Protein AF-A0A958ZMD9-F1 (afdb_monomer)

Secondary structure (DSSP, 8-state):
--S-TTEEEEEEE-S-HHHHHHHHHHH--S-EEEE-S-HHHHHHHHHHHHTTT--EEEE-TTS-HHHHHHHHHHHHTTSS-EEEE-GGG-TT---TT--EEEESS--SSHHHHHHHHTTTTTTSS-EEEEEEE-HHHHHHHHHHHHHT---HHHHHHHHHHHHHHTTPPTT----S-EEEEHHHHHHHTT--HHHHHHHHHHHHHTTSEEEE--TT---EEEE-S-HHHHHHHHHHTT-HHHHHHHHH-SSTTTS-EE--HHHHHHHTT--HHHHHHHHHHHHHTTSEEEE----EEEEEE-S---HHHHHHTTHHHHHHHHHHHHHHHHHHHHHHH-SSS-HHHHHHHHTT-------SSSHHHHHHHS--HHHHHHHHHHHHHHHHHS-SB-HHHHHHHS-S-HHHHHHHHHHHHHTTSEEE-TTS-EEE------

Radius of gyration: 30.26 Å; Cα contacts (8 Å, |Δi|>4): 608; chains: 1; bounding box: 68×83×75 Å

Structure (mmCIF, N/CA/C/O backbone):
data_AF-A0A958ZMD9-F1
#
_entry.id   AF-A0A958ZMD9-F1
#
loop_
_atom_site.group_PDB
_atom_site.id
_atom_site.type_symbol
_atom_site.label_atom_id
_atom_site.label_alt_id
_atom_site.label_comp_id
_atom_site.label_asym_id
_atom_site.label_entity_id
_atom_site.label_seq_id
_atom_site.pdbx_PDB_ins_code
_atom_site.Cartn_x
_atom_site.Cartn_y
_atom_site.Cartn_z
_atom_site.occupancy
_atom_site.B_iso_or_equiv
_atom_site.auth_seq_id
_atom_site.auth_comp_id
_atom_site.auth_asym_id
_atom_site.auth_atom_id
_atom_site.pdbx_PDB_model_num
ATOM 1 N N . SER A 1 1 ? -10.876 -2.018 -22.864 1.00 59.62 1 SER A N 1
ATOM 2 C CA . SER A 1 1 ? -9.708 -2.904 -22.731 1.00 59.62 1 SER A CA 1
ATOM 3 C C . SER A 1 1 ? -8.938 -2.503 -21.496 1.00 59.62 1 SER A C 1
ATOM 5 O O . SER A 1 1 ? -8.466 -1.368 -21.428 1.00 59.62 1 SER A O 1
ATOM 7 N N . LEU A 1 2 ? -8.866 -3.406 -20.521 1.00 71.81 2 LEU A N 1
ATOM 8 C CA . LEU A 1 2 ? -8.155 -3.220 -19.257 1.00 71.81 2 LEU A CA 1
ATOM 9 C C . LEU A 1 2 ? -6.629 -3.116 -19.456 1.00 71.81 2 LEU A C 1
ATOM 11 O O . LEU A 1 2 ? -5.931 -2.456 -18.689 1.00 71.81 2 LEU A O 1
ATOM 15 N N . VAL A 1 3 ? -6.127 -3.699 -20.549 1.00 75.88 3 VAL A N 1
ATOM 16 C CA . VAL A 1 3 ? -4.714 -3.687 -20.938 1.00 75.88 3 VAL A CA 1
ATOM 17 C C . VAL A 1 3 ? -4.506 -2.843 -22.200 1.00 75.88 3 VAL A C 1
ATOM 19 O O . VAL A 1 3 ? -5.311 -2.883 -23.135 1.00 75.88 3 VAL A O 1
ATOM 22 N N . ARG A 1 4 ? -3.418 -2.062 -22.229 1.00 84.38 4 ARG A N 1
ATOM 23 C CA . ARG A 1 4 ? -3.044 -1.208 -23.365 1.00 84.38 4 ARG A CA 1
ATOM 24 C C . ARG A 1 4 ? -1.880 -1.801 -24.153 1.00 84.38 4 ARG A C 1
ATOM 26 O O . ARG A 1 4 ? -0.858 -2.162 -23.578 1.00 84.38 4 ARG A O 1
ATOM 33 N N . ASN A 1 5 ? -2.006 -1.819 -25.477 1.00 86.19 5 ASN A N 1
ATOM 34 C CA . ASN A 1 5 ? -1.007 -2.418 -26.369 1.00 86.19 5 ASN A CA 1
ATOM 35 C C . ASN A 1 5 ? 0.294 -1.608 -26.475 1.00 86.19 5 ASN A C 1
ATOM 37 O O . ASN A 1 5 ? 1.316 -2.161 -26.856 1.00 86.19 5 ASN A O 1
ATOM 41 N N . ASN A 1 6 ? 0.286 -0.319 -26.127 1.00 92.19 6 ASN A N 1
ATOM 42 C CA . ASN A 1 6 ? 1.487 0.520 -26.130 1.00 92.19 6 ASN A CA 1
ATOM 43 C C . ASN A 1 6 ? 2.331 0.386 -24.849 1.00 92.19 6 ASN A C 1
ATOM 45 O O . ASN A 1 6 ? 3.375 1.025 -24.746 1.00 92.19 6 ASN A O 1
ATOM 49 N N . ILE A 1 7 ? 1.903 -0.426 -23.872 1.00 94.94 7 ILE A N 1
ATOM 50 C CA . ILE A 1 7 ? 2.659 -0.677 -22.641 1.00 94.94 7 ILE A CA 1
ATOM 51 C C . ILE A 1 7 ? 3.312 -2.059 -22.726 1.00 94.94 7 ILE A C 1
ATOM 53 O O . ILE A 1 7 ? 2.632 -3.079 -22.828 1.00 94.94 7 ILE A O 1
ATOM 57 N N . SER A 1 8 ? 4.640 -2.094 -22.658 1.00 95.44 8 SER A N 1
ATOM 58 C CA . SER A 1 8 ? 5.426 -3.324 -22.561 1.00 95.44 8 SER A CA 1
ATOM 59 C C . SER A 1 8 ? 5.542 -3.752 -21.096 1.00 95.44 8 SER A C 1
ATOM 61 O O . SER A 1 8 ? 6.111 -3.028 -20.275 1.00 95.44 8 SER A O 1
ATOM 63 N N . LEU A 1 9 ? 5.000 -4.927 -20.761 1.00 96.06 9 LEU A N 1
ATOM 64 C CA . LEU A 1 9 ? 5.076 -5.509 -19.416 1.00 96.06 9 LEU A CA 1
ATOM 65 C C . LEU A 1 9 ? 6.303 -6.415 -19.297 1.00 96.06 9 LEU A C 1
ATOM 67 O O . LEU A 1 9 ? 6.504 -7.300 -20.130 1.00 96.06 9 LEU A O 1
ATOM 71 N N . ASN A 1 10 ? 7.113 -6.207 -18.262 1.00 95.44 10 ASN A N 1
ATOM 72 C CA . ASN A 1 10 ? 8.387 -6.892 -18.090 1.00 95.44 10 ASN A CA 1
ATOM 73 C C . ASN A 1 10 ? 8.590 -7.327 -16.637 1.00 95.44 10 ASN A C 1
ATOM 75 O O . ASN A 1 10 ? 8.377 -6.544 -15.712 1.00 95.44 10 ASN A O 1
ATOM 79 N N . VAL A 1 11 ? 9.073 -8.551 -16.434 1.00 95.25 11 VAL A N 1
ATOM 80 C CA . VAL A 1 11 ? 9.482 -9.054 -15.120 1.00 95.25 11 VAL A CA 1
ATOM 81 C C . VAL A 1 11 ? 10.975 -9.351 -15.155 1.00 95.25 11 VAL A C 1
ATOM 83 O O . VAL A 1 11 ? 11.448 -10.119 -15.991 1.00 95.25 11 VAL A O 1
ATOM 86 N N . ILE A 1 12 ? 11.727 -8.753 -14.233 1.00 91.00 12 ILE A N 1
ATOM 87 C CA . ILE A 1 12 ? 13.161 -9.001 -14.090 1.00 91.00 12 ILE A CA 1
ATOM 88 C C . ILE A 1 12 ? 13.405 -9.797 -12.818 1.00 91.00 12 ILE A C 1
ATOM 90 O O . ILE A 1 12 ? 13.083 -9.363 -11.712 1.00 91.00 12 ILE A O 1
ATOM 94 N N . TYR A 1 13 ? 14.020 -10.960 -13.007 1.00 86.19 13 TYR A N 1
ATOM 95 C CA . TYR A 1 13 ? 14.485 -11.820 -11.934 1.00 86.19 13 TYR A CA 1
ATOM 96 C C . TYR A 1 13 ? 15.940 -11.536 -11.604 1.00 86.19 13 TYR A C 1
ATOM 98 O O . TYR A 1 13 ? 16.799 -11.651 -12.475 1.00 86.19 13 TYR A O 1
ATOM 106 N N . GLY A 1 14 ? 16.223 -11.219 -10.346 1.00 76.06 14 GLY A N 1
ATOM 107 C CA . GLY A 1 14 ? 17.593 -11.008 -9.895 1.00 76.06 14 GLY A CA 1
ATOM 108 C C . GLY A 1 14 ? 17.669 -10.420 -8.495 1.00 76.06 14 GLY A C 1
ATOM 109 O O . GLY A 1 14 ? 16.747 -9.752 -8.031 1.00 76.06 14 GLY A O 1
ATOM 110 N N . GLU A 1 15 ? 18.783 -10.670 -7.815 1.00 71.56 15 GLU A N 1
ATOM 111 C CA . GLU A 1 15 ? 19.003 -10.167 -6.455 1.00 71.56 15 GLU A CA 1
ATOM 112 C C . GLU A 1 15 ? 19.377 -8.673 -6.440 1.00 71.56 15 GLU A C 1
ATOM 114 O O . GLU A 1 15 ? 19.007 -7.944 -5.520 1.00 71.56 15 GLU A O 1
ATOM 119 N N . ASP A 1 16 ? 20.041 -8.171 -7.489 1.00 85.06 16 ASP A N 1
ATOM 120 C CA . ASP A 1 16 ? 20.558 -6.795 -7.547 1.00 85.06 16 ASP A CA 1
ATOM 121 C C . ASP A 1 16 ? 19.549 -5.811 -8.171 1.00 85.06 16 ASP A C 1
ATOM 123 O O . ASP A 1 16 ? 19.704 -5.309 -9.289 1.00 85.06 16 ASP A O 1
ATOM 127 N N . SE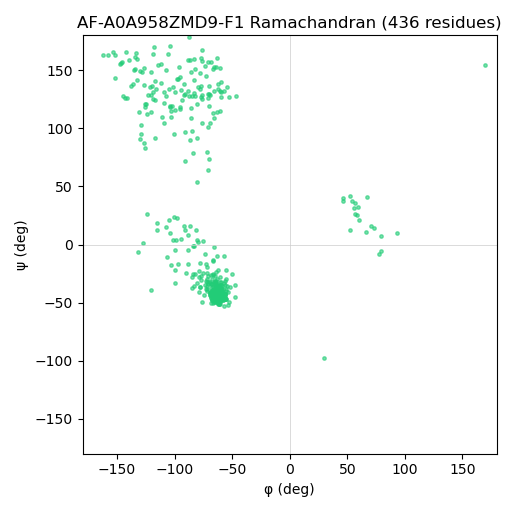R A 1 17 ? 18.485 -5.521 -7.420 1.00 89.06 17 SER A N 1
ATOM 128 C CA . SER A 1 17 ? 17.417 -4.596 -7.843 1.00 89.06 17 SER A CA 1
ATOM 129 C C . SER A 1 17 ? 17.937 -3.178 -8.133 1.00 89.06 17 SER A C 1
ATOM 131 O O . SER A 1 17 ? 17.441 -2.499 -9.031 1.00 89.06 17 SER A O 1
ATOM 133 N N . TYR A 1 18 ? 18.975 -2.724 -7.423 1.00 91.62 18 TYR A N 1
ATOM 134 C CA . TYR A 1 18 ? 19.581 -1.403 -7.628 1.00 91.62 18 TYR A CA 1
ATOM 135 C C . TYR A 1 18 ? 20.383 -1.310 -8.931 1.00 91.62 18 TYR A C 1
ATOM 137 O O . TYR A 1 18 ? 20.390 -0.264 -9.587 1.00 91.62 18 TYR A O 1
ATOM 145 N N . TYR A 1 19 ? 21.062 -2.386 -9.333 1.00 89.06 19 TYR A N 1
ATOM 146 C CA . TYR A 1 19 ? 21.695 -2.461 -10.646 1.00 89.06 19 TYR A CA 1
ATOM 147 C C . TYR A 1 19 ? 20.663 -2.354 -11.772 1.00 89.06 19 TYR A C 1
ATOM 149 O O . TYR A 1 19 ? 20.805 -1.491 -12.643 1.00 89.06 19 TYR A O 1
ATOM 157 N N . HIS A 1 20 ? 19.598 -3.161 -11.719 1.00 90.31 20 HIS A N 1
ATOM 158 C CA . HIS A 1 20 ? 18.542 -3.129 -12.733 1.00 90.31 20 HIS A CA 1
ATOM 159 C C . HIS A 1 20 ? 17.841 -1.773 -12.789 1.00 90.31 20 HIS A C 1
ATOM 161 O O . HIS A 1 20 ? 17.634 -1.246 -13.880 1.00 90.31 20 HIS A O 1
ATOM 167 N N . LEU A 1 21 ? 17.568 -1.164 -11.630 1.00 94.06 21 LEU A N 1
ATOM 168 C CA . LEU A 1 21 ? 16.983 0.171 -11.549 1.00 94.06 21 LEU A CA 1
ATOM 169 C C . LEU A 1 21 ? 17.794 1.198 -12.347 1.00 94.06 21 LEU A C 1
ATOM 171 O O . LEU A 1 21 ? 17.244 1.884 -13.205 1.00 94.06 21 LEU A O 1
ATOM 175 N N . ARG A 1 22 ? 19.110 1.269 -12.116 1.00 93.75 22 ARG A N 1
ATOM 176 C CA . ARG A 1 22 ? 19.987 2.202 -12.842 1.00 93.75 22 ARG A CA 1
ATOM 177 C C . ARG A 1 22 ? 20.061 1.889 -14.331 1.00 93.75 22 ARG A C 1
ATOM 179 O O . ARG A 1 22 ? 20.011 2.802 -15.145 1.00 93.75 22 ARG A O 1
ATOM 186 N N . SER A 1 23 ? 20.181 0.610 -14.685 1.00 90.69 23 SER A N 1
ATOM 187 C CA . SER A 1 23 ? 20.252 0.177 -16.085 1.00 90.69 23 SER A CA 1
ATOM 188 C C . SER A 1 23 ? 19.004 0.603 -16.870 1.00 90.69 23 SER A C 1
ATOM 190 O O . SER A 1 23 ? 19.122 1.152 -17.964 1.00 90.69 23 SER A O 1
ATOM 192 N N . ILE A 1 24 ? 17.818 0.432 -16.280 1.00 93.50 24 ILE A N 1
ATOM 193 C CA . ILE A 1 24 ? 16.539 0.825 -16.881 1.00 93.50 24 ILE A CA 1
ATOM 194 C C . ILE A 1 24 ? 16.434 2.347 -16.990 1.00 93.50 24 ILE A C 1
ATOM 196 O O . ILE A 1 24 ? 16.101 2.847 -18.060 1.00 93.50 24 ILE A O 1
ATOM 200 N N . LEU A 1 25 ? 16.754 3.085 -15.923 1.00 94.94 25 LEU A N 1
ATOM 201 C CA . LEU A 1 25 ? 16.668 4.550 -15.922 1.00 94.94 25 LEU A CA 1
ATOM 202 C C . LEU A 1 25 ? 17.651 5.205 -16.904 1.00 94.94 25 LEU A C 1
ATOM 204 O O . LEU A 1 25 ? 17.320 6.222 -17.502 1.00 94.94 25 LEU A O 1
ATOM 208 N N . ASN A 1 26 ? 18.826 4.608 -17.124 1.00 90.88 26 ASN A N 1
ATOM 209 C CA . ASN A 1 26 ? 19.765 5.068 -18.152 1.00 90.88 26 ASN A CA 1
ATOM 210 C C . ASN A 1 26 ? 19.252 4.818 -19.576 1.00 90.88 26 ASN A C 1
ATOM 212 O O . ASN A 1 26 ? 19.567 5.578 -20.487 1.00 90.88 26 ASN A O 1
ATOM 216 N N . LYS A 1 27 ? 18.480 3.745 -19.782 1.00 89.75 27 LYS A N 1
ATOM 217 C CA . LYS A 1 27 ? 17.924 3.387 -21.093 1.00 89.75 27 LYS A CA 1
ATOM 218 C C . LYS A 1 27 ? 16.666 4.188 -21.436 1.00 89.75 27 LYS A C 1
ATOM 220 O O . LYS A 1 27 ? 16.424 4.469 -22.606 1.00 89.75 27 LYS A O 1
ATOM 225 N N . HIS A 1 28 ? 15.864 4.536 -20.432 1.00 87.94 28 HIS A N 1
ATOM 226 C CA . HIS A 1 28 ? 14.545 5.144 -20.602 1.00 87.94 28 HIS A CA 1
ATOM 227 C C . HIS A 1 28 ? 14.500 6.544 -19.991 1.00 87.94 28 HIS A C 1
ATOM 229 O O . HIS A 1 28 ? 14.145 6.723 -18.826 1.00 87.94 28 HIS A O 1
ATOM 235 N N . ILE A 1 29 ? 14.807 7.554 -20.804 1.00 87.50 29 ILE A N 1
ATOM 236 C CA . ILE A 1 29 ? 14.758 8.963 -20.396 1.00 87.50 29 ILE A CA 1
ATOM 237 C C . ILE A 1 29 ? 13.319 9.471 -20.553 1.00 87.50 29 ILE A C 1
ATOM 239 O O . ILE A 1 29 ? 12.961 10.099 -21.546 1.00 87.50 29 ILE A O 1
ATOM 243 N N . SER A 1 30 ? 12.460 9.141 -19.591 1.00 92.25 30 SER A N 1
ATOM 244 C CA . SER A 1 30 ? 11.065 9.595 -19.562 1.00 92.25 30 SER A CA 1
ATOM 245 C C . SER A 1 30 ? 10.590 9.829 -18.126 1.00 92.25 30 SER A C 1
ATOM 247 O O . SER A 1 30 ? 11.160 9.248 -17.193 1.00 92.25 30 SER A O 1
ATOM 249 N N . PRO A 1 31 ? 9.549 10.655 -17.909 1.00 96.38 31 PRO A N 1
ATOM 250 C CA . PRO A 1 31 ? 8.923 10.768 -16.601 1.00 96.38 31 PRO A CA 1
ATOM 251 C C . PRO A 1 31 ? 8.522 9.390 -16.079 1.00 96.38 31 PRO A C 1
ATOM 253 O O . PRO A 1 31 ? 7.852 8.615 -16.768 1.00 96.38 31 PRO A O 1
ATOM 256 N N . SER A 1 32 ? 8.976 9.092 -14.866 1.00 96.88 32 SER A N 1
ATOM 257 C CA . SER A 1 32 ? 8.961 7.750 -14.298 1.00 96.88 32 SER A CA 1
ATOM 258 C C . SER A 1 32 ? 8.315 7.734 -12.920 1.00 96.88 32 SER A C 1
ATOM 260 O O . SER A 1 32 ? 8.454 8.691 -12.153 1.00 96.88 32 SER A O 1
ATOM 262 N N . ILE A 1 33 ? 7.662 6.622 -12.580 1.00 97.50 33 ILE A N 1
ATOM 263 C CA . ILE A 1 33 ? 7.192 6.340 -11.218 1.00 97.50 33 ILE A CA 1
ATOM 264 C C . ILE A 1 33 ? 7.786 5.010 -10.757 1.00 97.50 33 ILE A C 1
ATOM 266 O O . ILE A 1 33 ? 7.673 3.999 -11.448 1.00 97.50 33 ILE A O 1
ATOM 270 N N . ILE A 1 34 ? 8.405 5.012 -9.580 1.00 97.75 34 ILE A N 1
ATOM 271 C CA . ILE A 1 34 ? 8.976 3.837 -8.926 1.00 97.75 34 ILE A CA 1
ATOM 272 C C . ILE A 1 34 ? 8.133 3.526 -7.690 1.00 97.75 34 ILE A C 1
ATOM 274 O O . ILE A 1 34 ? 8.169 4.270 -6.710 1.00 97.75 34 ILE A O 1
ATOM 278 N N . TYR A 1 35 ? 7.381 2.432 -7.736 1.00 97.00 35 TYR A N 1
ATOM 279 C CA . TYR A 1 35 ? 6.541 1.953 -6.648 1.00 97.00 35 TYR A CA 1
ATOM 280 C C . TYR A 1 35 ? 7.329 1.098 -5.655 1.00 97.00 35 TYR A C 1
ATOM 282 O O . TYR A 1 35 ? 8.005 0.136 -6.027 1.00 97.00 35 TYR A O 1
ATOM 290 N N . ILE A 1 36 ? 7.223 1.473 -4.380 1.00 94.94 36 ILE A N 1
ATOM 291 C CA . ILE A 1 36 ? 7.870 0.833 -3.232 1.00 94.94 36 ILE A CA 1
ATOM 292 C C . ILE A 1 36 ? 6.848 0.713 -2.102 1.00 94.94 36 ILE A C 1
ATOM 294 O O . ILE A 1 36 ? 6.111 1.654 -1.804 1.00 94.94 36 ILE A O 1
ATOM 298 N N . ASN A 1 37 ? 6.830 -0.421 -1.415 1.00 89.56 37 ASN A N 1
ATOM 299 C CA . ASN A 1 37 ? 5.825 -0.719 -0.398 1.00 89.56 37 ASN A CA 1
ATOM 300 C C . ASN A 1 37 ? 6.105 -0.024 0.947 1.00 89.56 37 ASN A C 1
ATOM 302 O O . ASN A 1 37 ? 5.181 0.307 1.696 1.00 89.56 37 ASN A O 1
ATOM 306 N N . ASN A 1 38 ? 7.376 0.256 1.252 1.00 88.31 38 ASN A N 1
ATOM 307 C CA . ASN A 1 38 ? 7.821 0.801 2.536 1.00 88.31 38 ASN A CA 1
ATOM 308 C C . ASN A 1 38 ? 8.251 2.281 2.448 1.00 88.31 38 ASN A C 1
ATOM 310 O O . ASN A 1 38 ? 9.136 2.644 1.677 1.00 88.31 38 ASN A O 1
ATOM 314 N N . ARG A 1 39 ? 7.694 3.138 3.321 1.00 90.88 39 ARG A N 1
ATOM 315 C CA . ARG A 1 39 ? 7.991 4.588 3.376 1.00 90.88 39 ARG A CA 1
ATOM 316 C C . ARG A 1 39 ? 9.463 4.915 3.651 1.00 90.88 39 ARG A C 1
ATOM 318 O O . ARG A 1 39 ? 9.970 5.907 3.139 1.00 90.88 39 ARG A O 1
ATOM 325 N N . ARG A 1 40 ? 10.143 4.109 4.470 1.00 92.25 40 ARG A N 1
ATOM 326 C CA . ARG A 1 40 ? 11.576 4.264 4.747 1.00 92.25 40 ARG A CA 1
ATOM 327 C C . ARG A 1 40 ? 12.389 3.956 3.490 1.00 92.25 40 ARG A C 1
ATOM 329 O O . ARG A 1 40 ? 13.210 4.774 3.089 1.00 92.25 40 ARG A O 1
ATOM 336 N N . LYS A 1 41 ? 12.077 2.839 2.828 1.00 94.00 41 LYS A N 1
ATOM 337 C CA . LYS A 1 41 ? 12.734 2.404 1.587 1.00 94.00 41 LYS A CA 1
ATOM 338 C C . LYS A 1 41 ? 12.517 3.397 0.437 1.00 94.00 41 LYS A C 1
ATOM 340 O O . LYS A 1 41 ? 13.438 3.639 -0.328 1.00 94.00 41 LYS A O 1
ATOM 345 N N . VAL A 1 42 ? 11.353 4.055 0.374 1.00 96.94 42 VAL A N 1
ATOM 346 C CA . VAL A 1 42 ? 11.091 5.180 -0.548 1.00 96.94 42 VAL A CA 1
ATOM 347 C C . VAL A 1 42 ? 12.157 6.275 -0.429 1.00 96.94 42 VAL A C 1
ATOM 349 O O . VAL A 1 42 ? 12.732 6.687 -1.435 1.00 96.94 42 VAL A O 1
ATOM 352 N N . LYS A 1 43 ? 12.461 6.718 0.798 1.00 96.25 43 LYS A N 1
ATOM 353 C CA . LYS A 1 43 ? 13.498 7.734 1.033 1.00 96.25 43 LYS A CA 1
ATOM 354 C C . LYS A 1 43 ? 14.892 7.210 0.687 1.00 96.25 43 LYS A C 1
ATOM 356 O O . LYS A 1 43 ? 15.661 7.913 0.040 1.00 96.25 43 LYS A O 1
ATOM 361 N N . GLU A 1 44 ? 15.205 5.979 1.091 1.00 97.19 44 GLU A N 1
ATOM 362 C CA . GLU A 1 44 ? 16.501 5.341 0.824 1.00 97.19 44 GLU A CA 1
ATOM 363 C C . GLU A 1 44 ? 16.782 5.228 -0.683 1.00 97.19 44 GLU A C 1
ATOM 365 O O . GLU A 1 44 ? 17.843 5.653 -1.140 1.00 97.19 44 GLU A O 1
ATOM 370 N N . VAL A 1 45 ? 15.815 4.745 -1.470 1.00 97.50 45 VAL A N 1
ATOM 371 C CA . VAL A 1 45 ? 15.949 4.617 -2.929 1.00 97.50 45 VAL A CA 1
ATOM 372 C C . VAL A 1 45 ? 16.025 5.984 -3.607 1.00 97.50 45 VAL A C 1
ATOM 374 O O . VAL A 1 45 ? 16.850 6.169 -4.498 1.00 97.50 45 VAL A O 1
ATOM 377 N N . CYS A 1 46 ? 15.237 6.972 -3.173 1.00 98.00 46 CYS A N 1
ATOM 378 C CA . CYS A 1 46 ? 15.330 8.328 -3.720 1.00 98.00 46 CYS A CA 1
ATOM 379 C C . CYS A 1 46 ? 16.714 8.950 -3.485 1.00 98.00 46 CYS A C 1
ATOM 381 O O . CYS A 1 46 ? 17.312 9.496 -4.411 1.00 98.00 46 CYS A O 1
ATOM 383 N N . ASN A 1 47 ? 17.248 8.834 -2.267 1.00 97.75 47 ASN A N 1
ATOM 384 C CA . ASN A 1 47 ? 18.581 9.337 -1.934 1.00 97.75 47 ASN A CA 1
ATOM 385 C C . ASN A 1 47 ? 19.667 8.608 -2.729 1.00 97.75 47 ASN A C 1
ATOM 387 O O . ASN A 1 47 ? 20.585 9.240 -3.244 1.00 97.75 47 ASN A O 1
ATOM 391 N N . TYR A 1 48 ? 19.541 7.287 -2.872 1.00 97.88 48 TYR A N 1
ATOM 392 C CA . TYR A 1 48 ? 20.432 6.497 -3.713 1.00 97.88 48 TYR A CA 1
ATOM 393 C C . TYR A 1 48 ? 20.457 7.008 -5.160 1.00 97.88 48 TYR A C 1
ATOM 395 O O . TYR A 1 48 ? 21.537 7.175 -5.722 1.00 97.88 48 TYR A O 1
ATOM 403 N N . LEU A 1 49 ? 19.289 7.273 -5.753 1.00 98.00 49 LEU A N 1
ATOM 404 C CA . LEU A 1 49 ? 19.176 7.778 -7.122 1.00 98.00 49 LEU A CA 1
ATOM 405 C C . LEU A 1 49 ? 19.806 9.166 -7.272 1.00 98.00 49 LEU A C 1
ATOM 407 O O . LEU A 1 49 ? 20.610 9.361 -8.181 1.00 98.00 49 LEU A O 1
ATOM 411 N N . ASN A 1 50 ? 19.528 10.083 -6.342 1.00 97.56 50 ASN A N 1
ATOM 412 C CA . ASN A 1 50 ? 20.130 11.419 -6.341 1.00 97.56 50 ASN A CA 1
ATOM 413 C C . ASN A 1 50 ? 21.665 11.363 -6.202 1.00 97.56 50 ASN A C 1
ATOM 415 O O . ASN A 1 50 ? 22.373 12.064 -6.919 1.00 97.56 50 ASN A O 1
ATOM 419 N N . ASN A 1 51 ? 22.199 10.455 -5.376 1.00 97.38 51 ASN A N 1
ATOM 420 C CA . ASN A 1 51 ? 23.647 10.207 -5.263 1.00 97.38 51 ASN A CA 1
ATOM 421 C C . ASN A 1 51 ? 24.270 9.592 -6.529 1.00 97.38 51 ASN A C 1
ATOM 423 O O . ASN A 1 51 ? 25.492 9.520 -6.652 1.00 97.38 51 ASN A O 1
ATOM 427 N N . LYS A 1 52 ? 23.442 9.087 -7.445 1.00 95.88 52 LYS A N 1
ATOM 428 C CA . LYS A 1 52 ? 23.831 8.592 -8.770 1.00 95.88 52 LYS A CA 1
ATOM 429 C C . LYS A 1 52 ? 23.439 9.568 -9.881 1.00 95.88 52 LYS A C 1
ATOM 431 O O . LYS A 1 52 ? 23.335 9.149 -11.025 1.00 95.88 52 LYS A O 1
ATOM 436 N N . GLU A 1 53 ? 23.229 10.837 -9.526 1.00 95.56 53 GLU A N 1
ATOM 437 C CA . GLU A 1 53 ? 22.950 11.958 -10.436 1.00 95.56 53 GLU A CA 1
ATOM 438 C C . GLU A 1 53 ? 21.603 11.874 -11.177 1.00 95.56 53 GLU A C 1
ATOM 440 O O . GLU A 1 53 ? 21.309 12.688 -12.054 1.00 95.56 53 GLU A O 1
ATOM 445 N N . PHE A 1 54 ? 20.723 10.951 -10.782 1.00 97.06 54 PHE A N 1
ATOM 446 C CA . PHE A 1 54 ? 19.339 10.946 -11.242 1.00 97.06 54 PHE A CA 1
ATOM 447 C C . PHE A 1 54 ? 18.535 11.996 -10.483 1.00 97.06 54 PHE A C 1
ATOM 449 O O . PHE A 1 54 ? 18.571 12.044 -9.260 1.00 97.06 54 PHE A O 1
ATOM 456 N N . LYS A 1 55 ? 17.739 12.796 -11.195 1.00 97.31 55 LYS A N 1
ATOM 457 C CA . LYS A 1 55 ? 16.850 13.791 -10.582 1.00 97.31 55 LYS A CA 1
ATOM 458 C C . LYS A 1 55 ? 15.572 13.124 -10.067 1.00 97.31 55 LYS A C 1
ATOM 460 O O . LYS A 1 55 ? 14.593 12.998 -10.809 1.00 97.31 55 LYS A O 1
ATOM 465 N N . ALA A 1 56 ? 15.584 12.706 -8.804 1.00 97.75 56 ALA A N 1
ATOM 466 C CA . ALA A 1 56 ? 14.472 12.008 -8.173 1.00 97.75 56 ALA A CA 1
ATOM 467 C C . ALA A 1 56 ? 13.870 12.792 -6.997 1.00 97.75 56 ALA A C 1
ATOM 469 O O . ALA A 1 56 ? 14.580 13.385 -6.182 1.00 97.75 56 ALA A O 1
ATOM 470 N N . SER A 1 57 ? 12.544 12.749 -6.890 1.00 97.06 57 SER A N 1
ATOM 471 C CA . SER A 1 57 ? 11.788 13.149 -5.701 1.00 97.06 57 SER A CA 1
ATOM 472 C C . SER A 1 57 ? 11.022 11.952 -5.142 1.00 97.06 57 SER A C 1
ATOM 474 O O . SER A 1 57 ? 10.985 10.881 -5.754 1.00 97.06 57 SER A O 1
ATOM 476 N N . PHE A 1 58 ? 10.446 12.101 -3.947 1.00 96.94 58 PHE A N 1
ATOM 477 C CA . PHE A 1 58 ? 9.728 11.012 -3.302 1.00 96.94 58 PHE A CA 1
ATOM 478 C C . PHE A 1 58 ? 8.379 11.424 -2.720 1.00 96.94 58 PHE A C 1
ATOM 480 O O . PHE A 1 58 ? 8.194 12.558 -2.284 1.00 96.94 58 PHE A O 1
ATOM 487 N N . TYR A 1 59 ? 7.445 10.471 -2.670 1.00 95.19 59 TYR A N 1
ATOM 488 C CA . TYR A 1 59 ? 6.088 10.700 -2.185 1.00 95.19 59 TYR A CA 1
ATOM 489 C C . TYR A 1 59 ? 5.553 9.528 -1.358 1.00 95.19 59 TYR A C 1
ATOM 491 O O . TYR A 1 59 ? 5.481 8.381 -1.803 1.00 95.19 59 TYR A O 1
ATOM 499 N N . HIS A 1 60 ? 5.095 9.807 -0.139 1.00 93.81 60 HIS A N 1
ATOM 500 C CA . HIS A 1 60 ? 4.419 8.812 0.691 1.00 93.81 60 HIS A CA 1
ATOM 501 C C . HIS A 1 60 ? 3.420 9.447 1.663 1.00 93.81 60 HIS A C 1
ATOM 503 O O . HIS A 1 60 ? 3.514 10.629 1.997 1.00 93.81 60 HIS A O 1
ATOM 509 N N . GLY A 1 61 ? 2.510 8.637 2.214 1.00 85.94 61 GLY A N 1
ATOM 510 C CA . GLY A 1 61 ? 1.427 9.115 3.087 1.00 85.94 61 GLY A CA 1
ATOM 511 C C . GLY A 1 61 ? 1.870 9.935 4.308 1.00 85.94 61 GLY A C 1
ATOM 512 O O . GLY A 1 61 ? 1.141 10.834 4.713 1.00 85.94 61 GLY A O 1
ATOM 513 N N . GLY A 1 62 ? 3.070 9.679 4.844 1.00 86.25 62 GLY A N 1
ATOM 514 C CA . GLY A 1 62 ? 3.622 10.389 6.008 1.00 86.25 62 GLY A CA 1
ATOM 515 C C . GLY A 1 62 ? 4.265 11.757 5.737 1.00 86.25 62 GLY A C 1
ATOM 516 O O . GLY A 1 62 ? 4.848 12.306 6.660 1.00 86.25 62 GLY A O 1
ATOM 517 N N . LEU A 1 63 ? 4.229 12.271 4.502 1.00 84.88 63 LEU A N 1
ATOM 518 C CA . LEU A 1 63 ? 4.668 13.640 4.199 1.00 84.88 63 LEU A CA 1
ATOM 519 C C . LEU A 1 63 ? 3.595 14.656 4.612 1.00 84.88 63 LEU A C 1
ATOM 521 O O . LEU A 1 63 ? 2.395 14.364 4.509 1.00 84.88 63 LEU A O 1
ATOM 525 N N . SER A 1 64 ? 4.023 15.850 5.024 1.00 89.06 64 SER A N 1
ATOM 526 C CA . SER A 1 64 ? 3.130 16.995 5.222 1.00 89.06 64 SER A CA 1
ATOM 527 C C . SER A 1 64 ? 2.479 17.421 3.901 1.00 89.06 64 SER A C 1
ATOM 529 O O . SER A 1 64 ? 2.964 17.099 2.814 1.00 89.06 64 SER A O 1
ATOM 531 N N . SER A 1 65 ? 1.370 18.160 3.973 1.00 86.44 65 SER A N 1
ATOM 532 C CA . SER A 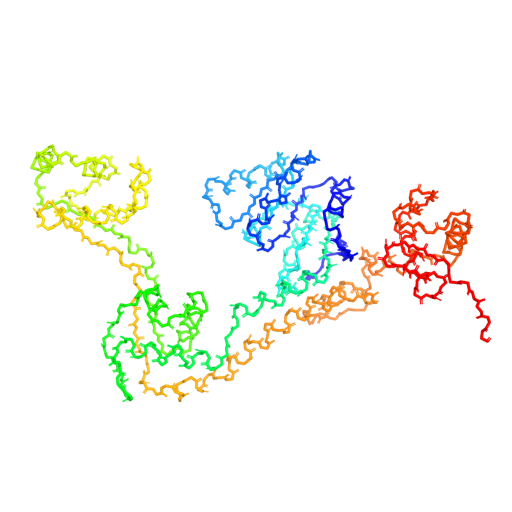1 65 ? 0.675 18.636 2.769 1.00 86.44 65 SER A CA 1
ATOM 533 C C . SER A 1 65 ? 1.566 19.520 1.888 1.00 86.44 65 SER A C 1
ATOM 535 O O . SER A 1 65 ? 1.520 19.393 0.669 1.00 86.44 65 SER A O 1
ATOM 537 N N . GLY A 1 66 ? 2.421 20.354 2.495 1.00 90.31 66 GLY A N 1
ATOM 538 C CA . GLY A 1 66 ? 3.376 21.192 1.764 1.00 90.31 66 GLY A CA 1
ATOM 539 C C . GLY A 1 66 ? 4.444 20.374 1.035 1.00 90.31 66 GLY A C 1
ATOM 540 O O . GLY A 1 66 ? 4.675 20.583 -0.150 1.00 90.31 66 GLY A O 1
ATOM 541 N N . GLU A 1 67 ? 5.044 19.382 1.700 1.00 91.06 67 GLU A N 1
ATOM 542 C CA . GLU A 1 67 ? 6.026 18.490 1.062 1.00 91.06 67 GLU A CA 1
ATOM 543 C C . GLU A 1 67 ? 5.412 17.688 -0.094 1.00 91.06 67 GLU A C 1
ATOM 545 O O . GLU A 1 67 ? 6.042 17.530 -1.140 1.00 91.06 67 GLU A O 1
ATOM 550 N N . LYS A 1 68 ? 4.168 17.211 0.073 1.00 91.25 68 LYS A N 1
ATOM 551 C CA . LYS A 1 68 ? 3.417 16.511 -0.980 1.00 91.25 68 LYS A CA 1
ATOM 552 C C . LYS A 1 68 ? 3.211 17.395 -2.209 1.00 91.25 68 LYS A C 1
ATOM 554 O O . LYS A 1 68 ? 3.449 16.923 -3.318 1.00 91.25 68 LYS A O 1
ATOM 559 N N . ALA A 1 69 ? 2.805 18.650 -2.009 1.00 91.25 69 ALA A N 1
ATOM 560 C CA . ALA A 1 69 ? 2.602 19.612 -3.091 1.00 91.25 69 ALA A CA 1
ATOM 561 C C . ALA A 1 69 ? 3.913 19.901 -3.837 1.00 91.25 69 ALA A C 1
ATOM 563 O O . ALA A 1 69 ? 3.971 19.746 -5.054 1.00 91.25 69 ALA A O 1
ATOM 564 N N . THR A 1 70 ? 4.993 20.195 -3.109 1.00 94.81 70 THR A N 1
ATOM 565 C CA . THR A 1 70 ? 6.310 20.468 -3.704 1.00 94.81 70 THR A CA 1
ATOM 566 C C . THR A 1 70 ? 6.838 19.286 -4.519 1.00 94.81 70 THR A C 1
ATOM 568 O O . THR A 1 70 ? 7.333 19.470 -5.632 1.00 94.81 70 THR A O 1
ATOM 571 N N . ALA A 1 71 ? 6.732 18.060 -3.991 1.00 94.19 71 ALA A N 1
ATOM 572 C CA . ALA A 1 71 ? 7.164 16.859 -4.704 1.00 94.19 71 ALA A CA 1
ATOM 573 C C . ALA A 1 71 ? 6.324 16.623 -5.971 1.00 94.19 71 ALA A C 1
ATOM 575 O O . ALA A 1 71 ? 6.880 16.347 -7.035 1.00 94.19 71 ALA A O 1
ATOM 576 N N . TYR A 1 72 ? 5.000 16.783 -5.868 1.00 93.62 72 TYR A N 1
ATOM 577 C CA . TYR A 1 72 ? 4.085 16.650 -6.998 1.00 93.62 72 TYR A CA 1
ATOM 578 C C . TYR A 1 72 ? 4.391 17.666 -8.102 1.00 93.62 72 TYR A C 1
ATOM 580 O O . TYR A 1 72 ? 4.576 17.272 -9.249 1.00 93.62 72 TYR A O 1
ATOM 588 N N . GLU A 1 73 ? 4.505 18.954 -7.770 1.00 94.38 73 GLU A N 1
ATOM 589 C CA . GLU A 1 73 ? 4.811 20.009 -8.743 1.00 94.38 73 GLU A CA 1
ATOM 590 C C . GLU A 1 73 ? 6.175 19.794 -9.402 1.00 94.38 73 GLU A C 1
ATOM 592 O O . GLU A 1 73 ? 6.302 19.886 -10.624 1.00 94.38 73 GLU A O 1
ATOM 597 N N . SER A 1 74 ? 7.197 19.458 -8.610 1.00 95.62 74 SER A N 1
ATOM 598 C CA . SER A 1 74 ? 8.544 19.191 -9.119 1.00 95.62 74 SER A CA 1
ATOM 599 C C . SER A 1 74 ? 8.559 18.058 -10.149 1.00 95.62 74 SER A C 1
ATOM 601 O O . SER A 1 74 ? 9.268 18.147 -11.152 1.00 95.62 74 SER A O 1
ATOM 603 N N . TRP A 1 75 ? 7.755 17.016 -9.940 1.00 96.25 75 TRP A N 1
ATOM 604 C CA . TRP A 1 75 ? 7.619 15.913 -10.887 1.00 96.25 75 TRP A CA 1
ATOM 605 C C . TRP A 1 75 ? 6.720 16.251 -12.079 1.00 96.25 75 TRP A C 1
ATOM 607 O O . TRP A 1 75 ? 7.059 15.936 -13.220 1.00 96.25 75 TRP A O 1
ATOM 617 N N . MET A 1 76 ? 5.607 16.949 -11.841 1.00 94.12 76 MET A N 1
ATOM 618 C CA . MET A 1 76 ? 4.658 17.352 -12.880 1.00 94.12 76 MET A CA 1
ATOM 619 C C . MET A 1 76 ? 5.336 18.215 -13.951 1.00 94.12 76 MET A C 1
ATOM 621 O O . MET A 1 76 ? 5.170 17.953 -15.145 1.00 94.12 76 MET A O 1
ATOM 625 N N . PHE A 1 77 ? 6.162 19.171 -13.510 1.00 94.62 77 PHE A N 1
ATOM 626 C CA . PHE A 1 77 ? 6.973 20.055 -14.353 1.00 94.62 77 PHE A CA 1
ATOM 627 C C . PHE A 1 77 ? 8.380 19.512 -14.649 1.00 94.62 77 PHE A C 1
ATOM 629 O O . PHE A 1 77 ? 9.233 20.255 -15.126 1.00 94.62 77 PHE A O 1
ATOM 636 N N . GLU A 1 78 ? 8.640 18.236 -14.350 1.00 95.44 78 GLU A N 1
ATOM 637 C CA . GLU A 1 78 ? 9.857 17.510 -14.749 1.00 95.44 78 GLU A CA 1
ATOM 638 C C . GLU A 1 78 ? 11.179 18.106 -14.223 1.00 95.44 78 GLU A C 1
ATOM 640 O O . GLU A 1 78 ? 12.262 17.781 -14.710 1.00 95.44 78 GLU A O 1
ATOM 645 N N . LYS A 1 79 ? 11.124 18.911 -13.152 1.00 96.38 79 LYS A N 1
ATOM 646 C CA . LYS A 1 79 ? 12.312 19.305 -12.373 1.00 96.38 79 LYS A CA 1
ATOM 647 C C . LYS A 1 79 ? 12.965 18.074 -11.737 1.00 96.38 79 LYS A C 1
ATOM 649 O O . LYS A 1 79 ? 14.190 17.963 -11.714 1.00 96.38 79 LYS A O 1
ATOM 654 N N . THR A 1 80 ? 12.138 17.143 -11.258 1.00 96.31 80 THR A N 1
ATOM 655 C CA . THR A 1 80 ? 12.531 15.792 -10.829 1.00 96.31 80 THR A CA 1
ATOM 656 C C . THR A 1 80 ? 11.670 14.756 -11.561 1.00 96.31 80 THR A C 1
ATOM 658 O O . THR A 1 80 ? 10.615 14.373 -11.064 1.00 96.31 80 THR A O 1
ATOM 661 N N . PRO A 1 81 ? 12.059 14.309 -12.768 1.00 96.38 81 PRO A N 1
ATOM 662 C CA . PRO A 1 81 ? 11.223 13.447 -13.608 1.00 96.38 81 PRO A CA 1
ATOM 663 C C . PRO A 1 81 ? 10.994 12.045 -13.024 1.00 96.38 81 PRO A C 1
ATOM 665 O O . PRO A 1 81 ? 10.124 11.320 -13.503 1.00 96.38 81 PRO A O 1
ATOM 668 N N . ILE A 1 82 ? 11.750 11.646 -11.998 1.00 98.06 82 ILE A N 1
ATOM 669 C CA . ILE A 1 82 ? 11.606 10.348 -11.340 1.00 98.06 82 ILE A CA 1
ATOM 670 C C . ILE A 1 82 ? 10.904 10.541 -9.997 1.00 98.06 82 ILE A C 1
ATOM 672 O O . ILE A 1 82 ? 11.436 11.196 -9.103 1.00 98.06 82 ILE A O 1
ATOM 676 N N . MET A 1 83 ? 9.731 9.931 -9.841 1.00 97.38 83 MET A N 1
ATOM 677 C CA . MET A 1 83 ? 9.020 9.884 -8.567 1.00 97.38 83 MET A CA 1
ATOM 678 C C . MET A 1 83 ? 9.195 8.521 -7.904 1.00 97.38 83 MET A C 1
ATOM 680 O O . MET A 1 83 ? 8.738 7.514 -8.438 1.00 97.38 83 MET A O 1
ATOM 684 N N . VAL A 1 84 ? 9.786 8.481 -6.712 1.00 98.19 84 VAL A N 1
ATOM 685 C CA . VAL A 1 84 ? 9.840 7.280 -5.866 1.00 98.19 84 VAL A CA 1
ATOM 686 C C . VAL A 1 84 ? 8.700 7.328 -4.857 1.00 98.19 84 VAL A C 1
ATOM 688 O O . VAL A 1 84 ? 8.658 8.213 -4.006 1.00 98.19 84 VAL A O 1
ATOM 691 N N . ALA A 1 85 ? 7.759 6.392 -4.910 1.00 96.00 85 ALA A N 1
ATOM 692 C CA . ALA A 1 85 ? 6.547 6.517 -4.119 1.00 96.00 85 ALA A CA 1
ATOM 693 C C . ALA A 1 85 ? 5.957 5.208 -3.605 1.00 96.00 85 ALA A C 1
ATOM 695 O O . ALA A 1 85 ? 6.109 4.141 -4.187 1.00 96.00 85 ALA A O 1
ATOM 696 N N . THR A 1 86 ? 5.196 5.325 -2.518 1.00 93.12 86 THR A N 1
ATOM 697 C CA . THR A 1 86 ? 4.195 4.308 -2.164 1.00 93.12 86 THR A CA 1
ATOM 698 C C . THR A 1 86 ? 2.961 4.434 -3.058 1.00 93.12 86 THR A C 1
ATOM 700 O O . THR A 1 86 ? 2.739 5.485 -3.664 1.00 93.12 86 THR A O 1
ATOM 703 N N . THR A 1 87 ? 2.082 3.431 -3.033 1.00 84.75 87 THR A N 1
ATOM 704 C CA . THR A 1 87 ? 0.785 3.437 -3.741 1.00 84.75 87 THR A CA 1
ATOM 705 C C . THR A 1 87 ? -0.056 4.702 -3.491 1.00 84.75 87 THR A C 1
ATOM 707 O O . THR A 1 87 ? -0.802 5.133 -4.367 1.00 84.75 87 THR A O 1
ATOM 710 N N . ALA A 1 88 ? 0.143 5.379 -2.350 1.00 80.31 88 ALA A N 1
ATOM 711 C CA . ALA A 1 88 ? -0.490 6.654 -1.996 1.00 80.31 88 ALA A CA 1
ATOM 712 C C . ALA A 1 88 ? -0.287 7.798 -3.012 1.00 80.31 88 ALA A C 1
ATOM 714 O O . ALA A 1 88 ? -1.071 8.742 -3.006 1.00 80.31 88 ALA A O 1
ATOM 715 N N . PHE A 1 89 ? 0.747 7.755 -3.860 1.00 83.62 89 PHE A N 1
ATOM 716 C CA . PHE A 1 89 ? 0.923 8.750 -4.926 1.00 83.62 89 PHE A CA 1
ATOM 717 C C . PHE A 1 89 ? -0.113 8.565 -6.041 1.00 83.62 89 PHE A C 1
ATOM 719 O O . PHE A 1 89 ? -0.608 9.538 -6.589 1.00 83.62 89 PHE A O 1
ATOM 726 N N . GLY A 1 90 ? -0.515 7.322 -6.335 1.00 63.56 90 GLY A N 1
ATOM 727 C CA . GLY A 1 90 ? -1.376 6.991 -7.471 1.00 63.56 90 GLY A CA 1
ATOM 728 C C . GLY A 1 90 ? -2.778 7.620 -7.442 1.00 63.56 90 GLY A C 1
ATOM 729 O O . GLY A 1 90 ? -3.433 7.752 -8.476 1.00 63.56 90 GLY A O 1
ATOM 730 N N . MET A 1 91 ? -3.295 8.031 -6.295 1.00 66.31 91 MET A N 1
ATOM 731 C CA . MET A 1 91 ? -4.649 8.580 -6.238 1.00 66.31 91 MET A CA 1
ATOM 732 C C . MET A 1 91 ? -4.704 9.967 -6.905 1.00 66.31 91 MET A C 1
ATOM 734 O O . MET A 1 91 ? -4.302 10.954 -6.306 1.00 66.31 91 MET A O 1
ATOM 738 N N . GLY A 1 92 ? -5.202 10.042 -8.145 1.00 65.50 92 GLY A N 1
ATOM 739 C CA . GLY A 1 92 ? -5.516 11.314 -8.814 1.00 65.50 92 GLY A CA 1
ATOM 740 C C . GLY A 1 92 ? -4.426 11.937 -9.695 1.00 65.50 92 GLY A C 1
ATOM 741 O O . GLY A 1 92 ? -4.607 13.060 -10.145 1.00 65.50 92 GLY A O 1
ATOM 742 N N . ILE A 1 93 ? -3.321 11.241 -9.986 1.00 79.25 93 ILE A N 1
ATOM 743 C CA . ILE A 1 93 ? -2.323 11.761 -10.940 1.00 79.25 93 ILE A CA 1
ATOM 744 C C . ILE A 1 93 ? -2.878 11.753 -12.363 1.00 79.25 93 ILE A C 1
ATOM 746 O O . ILE A 1 93 ? -3.288 10.699 -12.875 1.00 79.25 93 ILE A O 1
ATOM 750 N N . ASP A 1 94 ? -2.766 12.902 -13.023 1.00 81.19 94 ASP A N 1
ATOM 751 C CA . ASP A 1 94 ? -3.040 13.060 -14.443 1.00 81.19 94 ASP A CA 1
ATOM 752 C C . ASP A 1 94 ? -1.851 13.681 -15.185 1.00 81.19 94 ASP A C 1
ATOM 754 O O . ASP A 1 94 ? -1.759 14.889 -15.382 1.00 81.19 94 ASP A O 1
ATOM 758 N N . LYS A 1 95 ? -0.888 12.828 -15.555 1.00 90.94 95 LYS A N 1
ATOM 759 C CA . LYS A 1 95 ? 0.253 13.186 -16.404 1.00 90.94 95 LYS A CA 1
ATOM 760 C C . LYS A 1 95 ? 0.300 12.232 -17.589 1.00 90.94 95 LYS A C 1
ATOM 762 O O . LYS A 1 95 ? 0.401 11.018 -17.416 1.00 90.94 95 LYS A O 1
ATOM 767 N N . ASN A 1 96 ? 0.226 12.782 -18.798 1.00 91.12 96 ASN A N 1
ATOM 768 C CA . ASN A 1 96 ? -0.025 11.978 -19.996 1.00 91.12 96 ASN A CA 1
ATOM 769 C C . ASN A 1 96 ? 1.232 11.301 -20.559 1.00 91.12 96 ASN A C 1
ATOM 771 O O . ASN A 1 96 ? 1.139 10.267 -21.219 1.00 91.12 96 ASN A O 1
ATOM 775 N N . ASN A 1 97 ? 2.406 11.877 -20.296 1.00 94.19 97 ASN A N 1
ATOM 776 C CA . ASN A 1 97 ? 3.692 11.473 -20.864 1.00 94.19 97 ASN A CA 1
ATOM 777 C C . ASN A 1 97 ? 4.546 10.611 -19.917 1.00 94.19 97 ASN A C 1
ATOM 779 O O . ASN A 1 97 ? 5.766 10.575 -20.059 1.00 94.19 97 ASN A O 1
ATOM 783 N N . VAL A 1 98 ? 3.934 9.925 -18.946 1.00 96.00 98 VAL A N 1
ATOM 784 C CA . VAL A 1 98 ? 4.657 8.951 -18.113 1.00 96.00 98 VAL A CA 1
ATOM 785 C C . VAL A 1 98 ? 5.082 7.779 -18.996 1.00 96.00 98 VAL A C 1
ATOM 787 O O . VAL A 1 98 ? 4.233 7.057 -19.514 1.00 96.00 98 VAL A O 1
ATOM 790 N N . GLY A 1 99 ? 6.385 7.606 -19.198 1.00 96.06 99 GLY A N 1
ATOM 791 C CA . GLY A 1 99 ? 6.928 6.581 -20.098 1.00 96.06 99 GLY A CA 1
ATOM 792 C C . GLY A 1 99 ? 7.364 5.305 -19.384 1.00 96.06 99 GLY A C 1
ATOM 793 O O . GLY A 1 99 ? 7.516 4.266 -20.026 1.00 96.06 99 GLY A O 1
ATOM 794 N N . LEU A 1 100 ? 7.537 5.355 -18.061 1.00 97.56 100 LEU A N 1
ATOM 795 C CA . LEU A 1 100 ? 8.141 4.263 -17.308 1.00 97.56 100 LEU A CA 1
ATOM 796 C C . LEU A 1 100 ? 7.509 4.093 -15.921 1.00 97.56 100 LEU A C 1
ATOM 798 O O . LEU A 1 100 ? 7.431 5.026 -15.122 1.00 97.56 100 LEU A O 1
ATOM 802 N N . ILE A 1 101 ? 7.093 2.866 -15.621 1.00 97.44 101 ILE A N 1
ATOM 803 C CA . ILE A 1 101 ? 6.630 2.436 -14.301 1.00 97.44 101 ILE A CA 1
ATOM 804 C C . ILE A 1 101 ? 7.536 1.301 -13.825 1.00 97.44 101 ILE A C 1
ATOM 806 O O . ILE A 1 101 ? 7.745 0.329 -14.548 1.00 97.44 101 ILE A O 1
ATOM 810 N N . ILE A 1 102 ? 8.069 1.406 -12.611 1.00 97.75 102 ILE A N 1
ATOM 811 C CA . ILE A 1 102 ? 8.898 0.360 -12.006 1.00 97.75 102 ILE A CA 1
ATOM 812 C C . ILE A 1 102 ? 8.299 -0.035 -10.663 1.00 97.75 102 ILE A C 1
ATOM 814 O O . ILE A 1 102 ? 8.207 0.781 -9.755 1.00 97.75 102 ILE A O 1
ATOM 818 N N . HIS A 1 103 ? 7.955 -1.301 -10.504 1.00 97.38 103 HIS A N 1
ATOM 819 C CA . HIS A 1 103 ? 7.627 -1.921 -9.229 1.00 97.38 103 HIS A CA 1
ATOM 820 C C . HIS A 1 103 ? 8.907 -2.495 -8.633 1.00 97.38 103 HIS A C 1
ATOM 822 O O . HIS A 1 103 ? 9.351 -3.580 -9.011 1.00 97.38 103 HIS A O 1
ATOM 828 N N . PHE A 1 104 ? 9.534 -1.727 -7.738 1.00 95.44 104 PHE A N 1
ATOM 829 C CA . PHE A 1 104 ? 10.746 -2.165 -7.039 1.00 95.44 104 PHE A CA 1
ATOM 830 C C . PHE A 1 104 ? 10.429 -3.253 -6.008 1.00 95.44 104 PHE A C 1
ATOM 832 O O . PHE A 1 104 ? 11.248 -4.133 -5.767 1.00 95.44 104 PHE A O 1
ATOM 839 N N . ASP A 1 105 ? 9.238 -3.177 -5.413 1.00 93.62 105 ASP A N 1
ATOM 840 C CA . ASP A 1 105 ? 8.643 -4.239 -4.608 1.00 93.62 105 ASP A CA 1
ATOM 841 C C . ASP A 1 105 ? 7.428 -4.809 -5.351 1.00 93.62 105 ASP A C 1
ATOM 843 O O . ASP A 1 105 ? 6.801 -4.112 -6.156 1.00 93.62 105 ASP A O 1
ATOM 847 N N . LEU A 1 106 ? 7.066 -6.062 -5.064 1.00 94.94 106 LEU A N 1
ATOM 848 C CA . LEU A 1 106 ? 5.894 -6.680 -5.681 1.00 94.94 106 LEU A CA 1
ATOM 849 C C . LEU A 1 106 ? 4.602 -5.923 -5.309 1.00 94.94 106 LEU A C 1
ATOM 851 O O . LEU A 1 106 ? 4.421 -5.563 -4.138 1.00 94.94 106 LEU A O 1
ATOM 855 N N . PRO A 1 107 ? 3.686 -5.713 -6.272 1.00 94.25 107 PRO A N 1
ATOM 856 C CA . PRO A 1 107 ? 2.383 -5.116 -5.998 1.00 94.25 107 PRO A CA 1
ATOM 857 C C . PRO A 1 107 ? 1.537 -6.039 -5.106 1.00 94.25 107 PRO A C 1
ATOM 859 O O . PRO A 1 107 ? 1.687 -7.259 -5.137 1.00 94.25 107 PRO A O 1
ATOM 862 N N . TYR A 1 108 ? 0.614 -5.471 -4.323 1.00 91.56 108 TYR A N 1
ATOM 863 C CA . TYR A 1 108 ? -0.231 -6.252 -3.400 1.00 91.56 108 TYR A CA 1
ATOM 864 C C . TYR A 1 108 ? -1.316 -7.085 -4.079 1.00 91.56 108 TYR A C 1
ATOM 866 O O . TYR A 1 108 ? -1.914 -7.949 -3.445 1.00 91.56 108 TYR A O 1
ATOM 874 N N . SER A 1 109 ? -1.619 -6.786 -5.335 1.00 93.88 109 SER A N 1
ATOM 875 C CA . SER A 1 109 ? -2.610 -7.487 -6.143 1.00 93.88 109 SER A CA 1
ATOM 876 C C . SER A 1 109 ? -2.378 -7.160 -7.618 1.00 93.88 109 SER A C 1
ATOM 878 O O . SER A 1 109 ? -1.700 -6.173 -7.941 1.00 93.88 109 SER A O 1
ATOM 880 N N . LEU A 1 110 ? -2.946 -7.956 -8.524 1.00 95.44 110 LEU A N 1
ATOM 881 C CA . LEU A 1 110 ? -2.901 -7.646 -9.955 1.00 95.44 110 LEU A CA 1
ATOM 882 C C . LEU A 1 110 ? -3.747 -6.412 -10.293 1.00 95.44 110 LEU A C 1
ATOM 884 O O . LEU A 1 110 ? -3.409 -5.670 -11.211 1.00 95.44 110 LEU A O 1
ATOM 888 N N . GLU A 1 111 ? -4.775 -6.115 -9.499 1.00 93.69 111 GLU A N 1
ATOM 889 C CA . GLU A 1 111 ? -5.560 -4.884 -9.586 1.00 93.69 111 GLU A CA 1
ATOM 890 C C . GLU A 1 111 ? -4.701 -3.648 -9.318 1.00 93.69 111 GLU A C 1
ATOM 892 O O . GLU A 1 111 ? -4.725 -2.697 -10.104 1.00 93.69 111 GLU A O 1
ATOM 897 N N . ASN A 1 112 ? -3.888 -3.677 -8.253 1.00 93.06 112 ASN A N 1
ATOM 898 C CA . ASN A 1 112 ? -2.922 -2.609 -7.990 1.00 93.06 112 ASN A CA 1
ATOM 899 C C . ASN A 1 112 ? -1.940 -2.478 -9.154 1.00 93.06 112 ASN A C 1
ATOM 901 O O . ASN A 1 112 ? -1.737 -1.374 -9.659 1.00 93.06 112 ASN A O 1
ATOM 905 N N . TYR A 1 113 ? -1.398 -3.604 -9.623 1.00 95.25 113 TYR A N 1
ATOM 906 C CA . TYR A 1 113 ? -0.445 -3.614 -10.726 1.00 95.25 113 TYR A CA 1
ATOM 907 C C . TYR A 1 113 ? -1.009 -2.982 -12.004 1.00 95.25 113 TYR A C 1
ATOM 909 O O . TYR A 1 113 ? -0.358 -2.122 -12.600 1.00 95.25 113 TYR A O 1
ATOM 917 N N . VAL A 1 114 ? -2.222 -3.358 -12.421 1.00 93.56 114 VAL A N 1
ATOM 918 C CA . VAL A 1 114 ? -2.872 -2.807 -13.620 1.00 93.56 114 VAL A CA 1
ATOM 919 C C . VAL A 1 114 ? -3.159 -1.319 -13.456 1.00 93.56 114 VAL A C 1
ATOM 921 O O . VAL A 1 114 ? -2.870 -0.531 -14.357 1.00 93.56 114 VAL A O 1
ATOM 924 N N . GLN A 1 115 ? -3.682 -0.903 -12.301 1.00 91.88 115 GLN A N 1
ATOM 925 C CA . GLN A 1 115 ? -3.976 0.506 -12.049 1.00 91.88 115 GLN A CA 1
ATOM 926 C C . GLN A 1 115 ? -2.705 1.373 -12.077 1.00 91.88 115 GLN A C 1
ATOM 928 O O . GLN A 1 115 ? -2.725 2.513 -12.546 1.00 91.88 115 GLN A O 1
ATOM 933 N N . GLU A 1 116 ? -1.601 0.849 -11.551 1.00 94.31 116 GLU A N 1
ATOM 934 C CA . GLU A 1 116 ? -0.311 1.531 -11.460 1.00 94.31 116 GLU A CA 1
ATOM 935 C C . GLU A 1 116 ? 0.418 1.565 -12.804 1.00 94.31 116 GLU A C 1
ATOM 937 O O . GLU A 1 116 ? 0.820 2.639 -13.256 1.00 94.31 116 GLU A O 1
ATOM 942 N N . SER A 1 117 ? 0.531 0.422 -13.483 1.00 94.19 117 SER A N 1
ATOM 943 C CA . SER A 1 117 ? 1.137 0.324 -14.818 1.00 94.19 117 SER A CA 1
ATOM 944 C C . SER A 1 117 ? 0.339 1.098 -15.873 1.00 94.19 117 SER A C 1
ATOM 946 O O . SER A 1 117 ? 0.931 1.772 -16.714 1.00 94.19 117 SER A O 1
ATOM 948 N N . GLY A 1 118 ? -0.995 1.125 -15.772 1.00 91.88 118 GLY A N 1
ATOM 949 C CA . GLY A 1 118 ? -1.895 1.884 -16.649 1.00 91.88 118 GLY A CA 1
ATOM 950 C C . GLY A 1 118 ? -1.763 3.412 -16.560 1.00 91.88 118 GLY A C 1
ATOM 951 O O . GLY A 1 118 ? -2.438 4.147 -17.290 1.00 91.88 118 GLY A O 1
ATOM 952 N N . ARG A 1 119 ? -0.896 3.936 -15.687 1.00 91.56 119 ARG A N 1
ATOM 953 C CA . ARG A 1 119 ? -0.512 5.359 -15.683 1.00 91.56 119 ARG A CA 1
ATOM 954 C C . ARG A 1 119 ? 0.452 5.701 -16.803 1.00 91.56 119 ARG A C 1
ATOM 956 O O . ARG A 1 119 ? 0.491 6.855 -17.218 1.00 91.56 119 ARG A O 1
ATOM 963 N N . ALA A 1 120 ? 1.195 4.713 -17.287 1.00 93.69 120 ALA A N 1
ATOM 964 C CA . ALA A 1 120 ? 2.126 4.892 -18.379 1.00 93.69 120 ALA A CA 1
ATOM 965 C C . ALA A 1 120 ? 1.394 5.055 -19.723 1.00 93.69 120 ALA A C 1
ATOM 967 O O . ALA A 1 120 ? 0.278 4.557 -19.913 1.00 93.69 120 ALA A O 1
ATOM 968 N N . GLY A 1 121 ? 2.039 5.746 -20.664 1.00 92.50 121 GLY A N 1
ATOM 969 C CA . GLY A 1 121 ? 1.655 5.777 -22.075 1.00 92.50 121 GLY A CA 1
ATOM 970 C C . GLY A 1 121 ? 0.244 6.306 -22.343 1.00 92.50 121 GLY A C 1
ATOM 971 O O . GLY A 1 121 ? -0.416 5.841 -23.272 1.00 92.50 121 GLY A O 1
ATOM 972 N N . ARG A 1 122 ? -0.264 7.245 -21.532 1.00 92.19 122 ARG A N 1
ATOM 973 C CA . ARG A 1 122 ? -1.594 7.858 -21.743 1.00 92.19 122 ARG A CA 1
ATOM 974 C C . ARG A 1 122 ? -1.656 8.712 -23.010 1.00 92.19 122 ARG A C 1
ATOM 976 O O . ARG A 1 122 ? -2.716 8.834 -23.607 1.00 92.19 122 ARG A O 1
ATOM 983 N N . ASN A 1 123 ? -0.521 9.250 -23.442 1.00 93.12 123 ASN A N 1
ATOM 984 C CA . ASN A 1 123 ? -0.353 9.933 -24.724 1.00 93.12 123 ASN A CA 1
ATOM 985 C C . ASN A 1 123 ? -0.281 8.980 -25.938 1.00 93.12 123 ASN A C 1
ATOM 987 O O . ASN A 1 123 ? -0.037 9.444 -27.047 1.00 93.12 123 ASN A O 1
ATOM 991 N N . GLY A 1 124 ? -0.430 7.664 -25.742 1.00 91.62 124 GLY A N 1
ATOM 992 C CA . GLY A 1 124 ? -0.338 6.657 -26.804 1.00 91.62 124 GLY A CA 1
ATOM 993 C C . GLY A 1 124 ? 1.090 6.283 -27.215 1.00 91.62 124 GLY A C 1
ATOM 994 O O . GLY A 1 124 ? 1.263 5.350 -27.995 1.00 91.62 124 GLY A O 1
ATOM 995 N N . ALA A 1 125 ? 2.116 6.951 -26.676 1.00 93.44 125 ALA A N 1
ATOM 996 C CA . ALA A 1 125 ? 3.506 6.586 -26.924 1.00 93.44 125 ALA A CA 1
ATOM 997 C C . ALA A 1 125 ? 3.852 5.244 -26.264 1.00 93.44 125 ALA A C 1
ATOM 999 O O . ALA A 1 125 ? 3.218 4.833 -25.286 1.00 93.44 125 ALA A O 1
ATOM 1000 N N . ASN A 1 126 ? 4.885 4.577 -26.781 1.00 93.69 126 ASN A N 1
ATOM 1001 C CA . ASN A 1 126 ? 5.401 3.360 -26.165 1.00 93.69 126 ASN A CA 1
ATOM 1002 C C . ASN A 1 126 ? 5.871 3.651 -24.737 1.00 93.69 126 ASN A C 1
ATOM 1004 O O . ASN A 1 126 ? 6.622 4.597 -24.499 1.00 93.69 126 ASN A O 1
ATOM 1008 N N . ALA A 1 127 ? 5.433 2.816 -23.804 1.00 96.19 127 ALA A N 1
ATOM 1009 C CA . ALA A 1 127 ? 5.781 2.908 -22.400 1.00 96.19 127 ALA A CA 1
ATOM 1010 C C . ALA A 1 127 ? 6.152 1.532 -21.844 1.00 96.19 127 ALA A C 1
ATOM 1012 O O . ALA A 1 127 ? 5.815 0.493 -22.415 1.00 96.19 127 ALA A O 1
ATOM 1013 N N . PHE A 1 128 ? 6.843 1.523 -20.710 1.00 96.62 128 PHE A N 1
ATOM 1014 C CA . PHE A 1 128 ? 7.372 0.303 -20.114 1.00 96.62 128 PHE A CA 1
ATOM 1015 C C . PHE A 1 128 ? 6.923 0.169 -18.663 1.00 96.62 128 PHE A C 1
ATOM 1017 O O . PHE A 1 128 ? 6.955 1.128 -17.893 1.00 96.62 128 PHE A O 1
ATOM 1024 N N . SER A 1 129 ? 6.535 -1.044 -18.282 1.00 97.19 129 SER A N 1
ATOM 1025 C CA . SER A 1 129 ? 6.327 -1.437 -16.895 1.00 97.19 129 SER A CA 1
ATOM 1026 C C . SER A 1 129 ? 7.291 -2.565 -16.546 1.00 97.19 129 SER A C 1
ATOM 1028 O O . SER A 1 129 ? 7.311 -3.589 -17.229 1.00 97.19 129 SER A O 1
ATOM 1030 N N . TYR A 1 130 ? 8.081 -2.375 -15.492 1.00 97.12 130 TYR A N 1
ATOM 1031 C CA . TYR A 1 130 ? 9.003 -3.378 -14.965 1.00 97.12 130 TYR A CA 1
ATOM 1032 C C . TYR A 1 130 ? 8.605 -3.782 -13.549 1.00 97.12 130 TYR A C 1
ATOM 1034 O O . TYR A 1 130 ? 8.392 -2.914 -12.711 1.00 97.12 130 TYR A O 1
ATOM 1042 N N . ILE A 1 131 ? 8.578 -5.081 -13.264 1.00 97.31 131 ILE A N 1
ATOM 1043 C CA . ILE A 1 131 ? 8.516 -5.624 -11.903 1.00 97.31 131 ILE A CA 1
ATOM 1044 C C . ILE A 1 131 ? 9.859 -6.261 -11.564 1.00 97.31 131 ILE A C 1
ATOM 1046 O O . ILE A 1 131 ? 10.367 -7.083 -12.331 1.00 97.31 131 ILE A O 1
ATOM 1050 N N . PHE A 1 132 ? 10.414 -5.924 -10.401 1.00 94.75 132 PHE A N 1
ATOM 1051 C CA . PHE A 1 132 ? 11.539 -6.657 -9.831 1.00 94.75 132 PHE A CA 1
ATOM 1052 C C . PHE A 1 132 ? 11.040 -7.819 -8.982 1.00 94.75 132 PHE A C 1
ATOM 1054 O O . PHE A 1 132 ? 10.189 -7.670 -8.107 1.00 94.75 132 PHE A O 1
ATOM 1061 N N . ALA A 1 133 ? 11.570 -9.001 -9.280 1.00 92.44 133 ALA A N 1
ATOM 1062 C CA . ALA A 1 133 ? 11.183 -10.242 -8.645 1.00 92.44 133 ALA A CA 1
ATOM 1063 C C . ALA A 1 133 ? 12.409 -10.948 -8.069 1.00 92.44 133 ALA A C 1
ATOM 1065 O O . ALA A 1 133 ? 13.312 -11.379 -8.786 1.00 92.44 133 ALA A O 1
ATOM 1066 N N . ASN A 1 134 ? 12.411 -11.132 -6.754 1.00 87.88 134 ASN A N 1
ATOM 1067 C CA . ASN A 1 134 ? 13.398 -11.940 -6.048 1.00 87.88 134 ASN A CA 1
ATOM 1068 C C . ASN A 1 134 ? 12.726 -12.711 -4.895 1.00 87.88 134 ASN A C 1
ATOM 1070 O O . ASN A 1 134 ? 11.572 -12.423 -4.548 1.00 87.88 134 ASN A O 1
ATOM 1074 N N . PRO A 1 135 ? 13.401 -13.726 -4.323 1.00 86.94 135 PRO A N 1
ATOM 1075 C CA . PRO A 1 135 ? 12.857 -14.494 -3.205 1.00 86.94 135 PRO A CA 1
ATOM 1076 C C . PRO A 1 135 ? 12.446 -13.617 -2.016 1.00 86.94 135 PRO A C 1
ATOM 1078 O O . PRO A 1 135 ? 11.375 -13.829 -1.451 1.00 86.94 135 PRO A O 1
ATOM 1081 N N . THR A 1 136 ? 13.238 -12.591 -1.693 1.00 87.06 136 THR A N 1
ATOM 1082 C CA . THR A 1 136 ? 12.966 -11.661 -0.589 1.00 87.06 136 THR A CA 1
ATOM 1083 C C . THR A 1 136 ? 11.644 -10.924 -0.779 1.00 87.06 136 THR A C 1
ATOM 1085 O O . THR A 1 136 ? 10.801 -10.962 0.109 1.00 87.06 136 THR A O 1
ATOM 1088 N N . ASN A 1 137 ? 11.391 -10.343 -1.954 1.00 86.94 137 ASN A N 1
ATOM 1089 C CA . ASN A 1 137 ? 10.146 -9.625 -2.219 1.00 86.94 137 ASN A CA 1
ATOM 1090 C C . ASN A 1 137 ? 8.915 -10.537 -2.165 1.00 86.94 137 ASN A C 1
ATOM 1092 O O . ASN A 1 137 ? 7.847 -10.097 -1.746 1.00 86.94 137 ASN A O 1
ATOM 1096 N N . LYS A 1 138 ? 9.044 -11.812 -2.556 1.00 88.62 138 LYS A N 1
ATOM 1097 C CA . LYS A 1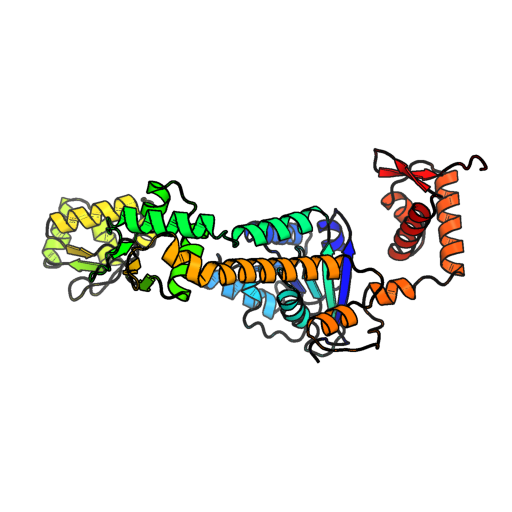 138 ? 7.952 -12.792 -2.417 1.00 88.62 138 LYS A CA 1
ATOM 1098 C C . LYS A 1 138 ? 7.637 -13.076 -0.950 1.00 88.62 138 LYS A C 1
ATOM 1100 O O . LYS A 1 138 ? 6.465 -13.179 -0.594 1.00 88.62 138 LYS A O 1
ATOM 1105 N N . ILE A 1 139 ? 8.666 -13.202 -0.111 1.00 88.06 139 ILE A N 1
ATOM 1106 C CA . ILE A 1 139 ? 8.502 -13.392 1.336 1.00 88.06 139 ILE A CA 1
ATOM 1107 C C . ILE A 1 139 ? 7.866 -12.144 1.955 1.00 88.06 139 ILE A C 1
ATOM 1109 O O . ILE A 1 139 ? 6.851 -12.266 2.634 1.00 88.06 139 ILE A O 1
ATOM 1113 N N . GLU A 1 140 ? 8.388 -10.952 1.653 1.00 87.88 140 GLU A N 1
ATOM 1114 C CA . GLU A 1 140 ? 7.848 -9.673 2.136 1.00 87.88 140 GLU A CA 1
ATOM 1115 C C . GLU A 1 140 ? 6.367 -9.502 1.769 1.00 87.88 140 GLU A C 1
ATOM 1117 O O . GLU A 1 140 ? 5.560 -9.108 2.614 1.00 87.88 140 GLU A O 1
ATOM 1122 N N . LEU A 1 141 ? 5.991 -9.851 0.533 1.00 88.88 141 LEU A N 1
ATOM 1123 C CA . LEU A 1 141 ? 4.609 -9.801 0.064 1.00 88.88 141 LEU A CA 1
ATOM 1124 C C . LEU A 1 141 ? 3.696 -10.739 0.877 1.00 88.88 141 LEU A C 1
ATOM 1126 O O . LEU A 1 141 ? 2.626 -10.321 1.329 1.00 88.88 141 LEU A O 1
ATOM 1130 N N . LYS A 1 142 ? 4.132 -11.985 1.116 1.00 87.06 142 LYS A N 1
ATOM 1131 C CA . LYS A 1 142 ? 3.387 -12.958 1.935 1.00 87.06 142 LYS A CA 1
ATOM 1132 C C . LYS A 1 142 ? 3.260 -12.506 3.388 1.00 87.06 142 LYS A C 1
ATOM 1134 O O . LYS A 1 142 ? 2.163 -12.519 3.941 1.00 87.06 142 LYS A O 1
ATOM 1139 N N . GLU A 1 143 ? 4.352 -12.063 4.006 1.00 84.81 143 GLU A N 1
ATOM 1140 C CA . GLU A 1 143 ? 4.330 -11.550 5.380 1.00 84.81 143 GLU A CA 1
ATOM 1141 C C . GLU A 1 143 ? 3.391 -10.356 5.526 1.00 84.81 143 GLU A C 1
ATOM 1143 O O . GLU A 1 143 ? 2.673 -10.227 6.521 1.00 84.81 143 GLU A O 1
ATOM 1148 N N . GLN A 1 144 ? 3.375 -9.471 4.533 1.00 79.81 144 GLN A N 1
ATOM 1149 C CA . GLN A 1 144 ? 2.503 -8.315 4.558 1.00 79.81 144 GLN A CA 1
ATOM 1150 C C . GLN A 1 144 ? 1.021 -8.696 4.496 1.00 79.81 144 GLN A C 1
ATOM 1152 O O . GLN A 1 144 ? 0.221 -8.106 5.227 1.00 79.81 144 GLN A O 1
ATOM 1157 N N . ALA A 1 145 ? 0.657 -9.703 3.703 1.00 76.44 145 ALA A N 1
ATOM 1158 C CA . ALA A 1 145 ? -0.707 -10.227 3.681 1.00 76.44 145 ALA A CA 1
ATOM 1159 C C . ALA A 1 145 ? -1.127 -10.809 5.043 1.00 76.44 145 ALA A C 1
ATOM 1161 O O . ALA A 1 145 ? -2.265 -10.616 5.487 1.00 76.44 145 ALA A O 1
ATOM 1162 N N . LEU A 1 146 ? -0.192 -11.432 5.767 1.00 75.25 146 LEU A N 1
ATOM 1163 C CA . LEU A 1 146 ? -0.441 -11.956 7.111 1.00 75.25 146 LEU A CA 1
ATOM 1164 C C . LEU A 1 146 ? -0.669 -10.849 8.153 1.00 75.25 146 LEU A C 1
ATOM 1166 O O . LEU A 1 146 ? -1.495 -11.023 9.045 1.00 75.25 146 LEU A O 1
ATOM 1170 N N . ARG A 1 147 ? -0.013 -9.683 8.037 1.00 73.56 147 ARG A N 1
ATOM 1171 C CA . ARG A 1 147 ? -0.158 -8.571 9.010 1.00 73.56 147 ARG A CA 1
ATOM 1172 C C . ARG A 1 147 ? -1.584 -8.023 9.119 1.00 73.56 147 ARG A C 1
ATOM 1174 O O . ARG A 1 147 ? -1.943 -7.482 10.162 1.00 73.56 147 ARG A O 1
ATOM 1181 N N . GLY A 1 148 ? -2.373 -8.133 8.050 1.00 69.81 148 GLY A N 1
ATOM 1182 C CA . GLY A 1 148 ? -3.778 -7.722 8.014 1.00 69.81 148 GLY A CA 1
ATOM 1183 C C . GLY A 1 148 ? -4.770 -8.877 8.150 1.00 69.81 148 GLY A C 1
ATOM 1184 O O . GLY A 1 148 ? -5.969 -8.649 7.995 1.00 69.81 148 GLY A O 1
ATOM 1185 N N . SER A 1 149 ? -4.295 -10.105 8.360 1.00 77.62 149 SER A N 1
ATOM 1186 C CA . SER A 1 149 ? -5.134 -11.298 8.478 1.00 77.62 149 SER A CA 1
ATOM 1187 C C . SER A 1 149 ? -5.373 -11.627 9.949 1.00 77.62 149 SER A C 1
ATOM 1189 O O . SER A 1 149 ? -4.494 -11.461 10.793 1.00 77.62 149 SER A O 1
ATOM 1191 N N . PHE A 1 150 ? -6.581 -12.076 10.267 1.00 85.62 150 PHE A N 1
ATOM 1192 C CA . PHE A 1 150 ? -6.966 -12.481 11.616 1.00 85.62 150 PHE A CA 1
ATOM 1193 C C . PHE A 1 150 ? -7.681 -13.823 11.551 1.00 85.62 150 PHE A C 1
ATOM 1195 O O . PHE A 1 150 ? -8.435 -14.105 10.619 1.00 85.62 150 PHE A O 1
ATOM 1202 N N . THR A 1 151 ? -7.425 -14.676 12.536 1.00 90.88 151 THR A N 1
ATOM 1203 C CA . THR A 1 151 ? -8.120 -15.958 12.666 1.00 90.88 151 THR A CA 1
ATOM 1204 C C . THR A 1 151 ? -9.393 -15.777 13.483 1.00 90.88 151 THR A C 1
ATOM 1206 O O . THR A 1 151 ? -9.504 -14.852 14.290 1.00 90.88 151 THR A O 1
ATOM 1209 N N . THR A 1 152 ? -10.344 -16.701 13.344 1.00 93.69 152 THR A N 1
ATOM 1210 C CA . THR A 1 152 ? -11.540 -16.728 14.198 1.00 93.69 152 THR A CA 1
ATOM 1211 C C . THR A 1 152 ? -11.169 -16.747 15.686 1.00 93.69 152 THR A C 1
ATOM 1213 O O . THR A 1 152 ? -11.829 -16.095 16.486 1.00 93.69 152 THR A O 1
ATOM 1216 N N . ALA A 1 153 ? -10.078 -17.428 16.058 1.00 94.00 153 ALA A N 1
ATOM 1217 C CA . ALA A 1 153 ? -9.581 -17.454 17.433 1.00 94.00 153 ALA A CA 1
ATOM 1218 C C . ALA A 1 153 ? -9.114 -16.070 17.918 1.00 94.00 153 ALA A C 1
ATOM 1220 O O . ALA A 1 153 ? -9.460 -15.669 19.024 1.00 94.00 153 ALA A O 1
ATOM 1221 N N . MET A 1 154 ? -8.393 -15.309 17.084 1.00 94.12 154 MET A N 1
ATOM 1222 C CA . MET A 1 154 ? -7.984 -13.939 17.426 1.00 94.12 154 MET A CA 1
ATOM 1223 C C . MET A 1 154 ? -9.188 -13.012 17.610 1.00 94.12 154 MET A C 1
ATOM 1225 O O . MET A 1 154 ? -9.206 -12.215 18.544 1.00 94.12 154 MET A O 1
ATOM 1229 N N . VAL A 1 155 ? -10.201 -13.127 16.744 1.00 95.81 155 VAL A N 1
ATOM 1230 C CA . VAL A 1 155 ? -11.427 -12.318 16.842 1.00 95.81 155 VAL A CA 1
ATOM 1231 C C . VAL A 1 155 ? -12.199 -12.649 18.121 1.00 95.81 155 VAL A C 1
ATOM 1233 O O . VAL A 1 155 ? -12.596 -11.733 18.837 1.00 95.81 155 VAL A O 1
ATOM 1236 N N . LYS A 1 156 ? -12.350 -13.942 18.448 1.00 96.56 156 LYS A N 1
ATOM 1237 C CA . LYS A 1 156 ? -12.952 -14.398 19.712 1.00 96.56 156 LYS A CA 1
ATOM 1238 C C . LYS A 1 156 ? -12.221 -13.842 20.925 1.00 96.56 156 LYS A C 1
ATOM 1240 O O . LYS A 1 156 ? -12.863 -13.316 21.829 1.00 96.56 156 LYS A O 1
ATOM 1245 N N . GLU A 1 157 ? -10.892 -13.916 20.923 1.00 96.75 157 GLU A N 1
ATOM 1246 C CA . GLU A 1 157 ? -10.081 -13.419 22.031 1.00 96.75 157 GLU A CA 1
ATOM 1247 C C . GLU A 1 157 ? -10.263 -11.909 22.217 1.00 96.75 157 GLU A C 1
ATOM 1249 O O . GLU A 1 157 ? -10.598 -11.466 23.312 1.00 96.75 157 GLU A O 1
ATOM 1254 N N . VAL A 1 158 ? -10.141 -11.111 21.149 1.00 96.94 158 VAL A N 1
ATOM 1255 C CA . VAL A 1 158 ? -10.331 -9.652 21.230 1.00 96.94 158 VAL A CA 1
ATOM 1256 C C . VAL A 1 158 ? -11.750 -9.293 21.672 1.00 96.94 158 VAL A C 1
ATOM 1258 O O . VAL A 1 158 ? -11.901 -8.444 22.546 1.00 96.94 158 VAL A O 1
ATOM 1261 N N . TYR A 1 159 ? -12.785 -9.949 21.135 1.00 97.69 159 TYR A N 1
ATOM 1262 C CA . TYR A 1 159 ? -14.173 -9.704 21.542 1.00 97.69 159 TYR A CA 1
ATOM 1263 C C . TYR A 1 159 ? -14.403 -10.049 23.021 1.00 97.69 159 TYR A C 1
ATOM 1265 O O . TYR A 1 159 ? -14.996 -9.263 23.762 1.00 97.69 159 TYR A O 1
ATOM 1273 N N . LYS A 1 160 ? -13.867 -11.179 23.492 1.00 97.38 160 LYS A N 1
ATOM 1274 C CA . LYS A 1 160 ? -13.920 -11.566 24.906 1.00 97.38 160 LYS A CA 1
ATOM 1275 C C . LYS A 1 160 ? -13.203 -10.549 25.795 1.00 97.38 160 LYS A C 1
ATOM 1277 O O . LYS A 1 160 ? -13.759 -10.133 26.810 1.00 97.38 160 LYS A O 1
ATOM 1282 N N . LYS A 1 161 ? -11.996 -10.112 25.414 1.00 97.88 161 LYS A N 1
ATOM 1283 C CA . LYS A 1 161 ? -11.238 -9.081 26.142 1.00 97.88 161 LYS A CA 1
ATOM 1284 C C . LYS A 1 161 ? -11.958 -7.742 26.165 1.00 97.88 161 LYS A C 1
ATOM 1286 O O . LYS A 1 161 ? -11.964 -7.091 27.199 1.00 97.88 161 LYS A O 1
ATOM 1291 N N . LEU A 1 162 ? -12.613 -7.360 25.074 1.00 97.44 162 LEU A N 1
ATOM 1292 C CA . LEU A 1 162 ? -13.402 -6.135 24.996 1.00 97.44 162 LEU A CA 1
ATOM 1293 C C . LEU A 1 162 ? -14.564 -6.147 26.001 1.00 97.44 162 LEU A C 1
ATOM 1295 O O . LEU A 1 162 ? -14.750 -5.188 26.744 1.00 97.44 162 LEU A O 1
ATOM 1299 N N . ASN A 1 163 ? -15.300 -7.259 26.075 1.00 97.56 163 ASN A N 1
ATOM 1300 C CA . ASN A 1 163 ? -16.363 -7.434 27.065 1.00 97.56 163 ASN A CA 1
ATOM 1301 C C . ASN A 1 163 ? -15.823 -7.434 28.505 1.00 97.56 163 ASN A C 1
ATOM 1303 O O . ASN A 1 163 ? -16.423 -6.821 29.383 1.00 97.56 163 ASN A O 1
ATOM 1307 N N . GLN A 1 164 ? -14.679 -8.086 28.750 1.00 96.50 164 GLN A N 1
ATOM 1308 C CA . GLN A 1 164 ? -14.013 -8.086 30.061 1.00 96.50 164 GLN A CA 1
ATOM 1309 C C . GLN A 1 164 ? -13.566 -6.681 30.481 1.00 96.50 164 GLN A C 1
ATOM 1311 O O . GLN A 1 164 ? -13.777 -6.298 31.629 1.00 96.50 164 GLN A O 1
ATOM 1316 N N . PHE A 1 165 ? -13.001 -5.909 29.551 1.00 96.44 165 PHE A N 1
ATOM 1317 C CA . PHE A 1 165 ? -12.533 -4.543 29.783 1.00 96.44 165 PHE A CA 1
ATOM 1318 C C . PHE A 1 165 ? -13.659 -3.631 30.269 1.00 96.44 165 PHE A C 1
ATOM 1320 O O . PHE A 1 165 ? -13.476 -2.836 31.186 1.00 96.44 165 PHE A O 1
ATOM 1327 N N . PHE A 1 166 ? -14.843 -3.792 29.679 1.00 96.06 166 PHE A N 1
ATOM 1328 C CA . PHE A 1 166 ? -16.035 -3.017 30.008 1.00 96.06 166 PHE A CA 1
ATOM 1329 C C . PHE A 1 166 ? -16.953 -3.675 31.042 1.00 96.06 166 PHE A C 1
ATOM 1331 O O . PHE A 1 166 ? -18.008 -3.119 31.349 1.00 96.06 166 PHE A O 1
ATOM 1338 N N . GLN A 1 167 ? -16.538 -4.819 31.597 1.00 96.31 167 GLN A N 1
ATOM 1339 C CA . GLN A 1 167 ? -17.261 -5.569 32.626 1.00 96.31 167 GLN A CA 1
ATOM 1340 C C . GLN A 1 167 ? -18.692 -5.957 32.208 1.00 96.31 167 GLN A C 1
ATOM 1342 O O . GLN A 1 167 ? -19.599 -5.980 33.033 1.00 96.31 167 GLN A O 1
ATOM 1347 N N . VAL A 1 168 ? -18.893 -6.272 30.926 1.00 96.69 168 VAL A N 1
ATOM 1348 C CA . VAL A 1 168 ? -20.186 -6.727 30.390 1.00 96.69 168 VAL A CA 1
ATOM 1349 C C . VAL A 1 168 ? -20.409 -8.184 30.784 1.00 96.69 168 VAL A C 1
ATOM 1351 O O . VAL A 1 168 ? -19.561 -9.038 30.502 1.00 96.69 168 VAL A O 1
ATOM 1354 N N . SER A 1 169 ? -21.531 -8.493 31.426 1.00 96.19 169 SER A N 1
ATOM 1355 C CA . SER A 1 169 ? -21.860 -9.852 31.873 1.00 96.19 169 SER A CA 1
ATOM 1356 C C . SER A 1 169 ? -22.309 -10.742 30.713 1.00 96.19 169 SER A C 1
ATOM 1358 O O . SER A 1 169 ? -22.737 -10.264 29.667 1.00 96.19 169 SER A O 1
ATOM 1360 N N . TYR A 1 170 ? -22.198 -12.065 30.865 1.00 95.94 170 TYR A N 1
ATOM 1361 C CA . TYR A 1 170 ? -22.685 -12.997 29.842 1.00 95.94 170 TYR A CA 1
ATOM 1362 C C . TYR A 1 170 ? -24.205 -12.852 29.659 1.00 95.94 170 TYR A C 1
ATOM 1364 O O . TYR A 1 170 ? -24.937 -12.784 30.644 1.00 95.94 170 TYR A O 1
ATOM 1372 N N . GLY A 1 171 ? -24.667 -12.793 28.409 1.00 94.88 171 GLY A N 1
ATOM 1373 C CA . GLY A 1 171 ? -26.067 -12.554 28.043 1.00 94.88 171 GLY A CA 1
ATOM 1374 C C . GLY A 1 171 ? -26.528 -11.094 28.151 1.00 94.88 171 GLY A C 1
ATOM 1375 O O . GLY A 1 171 ? -27.626 -10.776 27.704 1.00 94.88 171 GLY A O 1
ATOM 1376 N N . GLU A 1 172 ? -25.711 -10.193 28.702 1.00 95.56 172 GLU A N 1
ATOM 1377 C CA . GLU A 1 172 ? -26.048 -8.774 28.830 1.00 95.56 172 GLU A CA 1
ATOM 1378 C C . GLU A 1 172 ? -25.883 -8.048 27.489 1.00 95.56 172 GLU A C 1
ATOM 1380 O O . GLU A 1 172 ? -24.878 -8.226 26.795 1.00 95.56 172 GLU A O 1
ATOM 1385 N N . LEU A 1 173 ? -26.849 -7.190 27.151 1.00 96.75 173 LEU A N 1
ATOM 1386 C CA . LEU A 1 173 ? -26.702 -6.137 26.148 1.00 96.75 173 LEU A CA 1
ATOM 1387 C C . LEU A 1 173 ? -26.677 -4.783 26.876 1.00 96.75 173 LEU A C 1
ATOM 1389 O O . LEU A 1 173 ? -27.728 -4.323 27.326 1.00 96.75 173 LEU A O 1
ATOM 1393 N N . PRO A 1 174 ? -25.508 -4.139 27.013 1.00 93.38 174 PRO A N 1
ATOM 1394 C CA . PRO A 1 174 ? -25.425 -2.837 27.661 1.00 93.38 174 PRO A CA 1
ATOM 1395 C C . PRO A 1 174 ? -26.152 -1.750 26.857 1.00 93.38 174 PRO A C 1
ATOM 1397 O O . PRO A 1 174 ? -25.876 -1.571 25.672 1.00 93.38 174 PRO A O 1
ATOM 1400 N N . ASP A 1 175 ? -26.990 -0.948 27.517 1.00 89.69 175 ASP A N 1
ATOM 1401 C CA . ASP A 1 175 ? -27.686 0.197 26.892 1.00 89.69 175 ASP A CA 1
ATOM 1402 C C . ASP A 1 175 ? -26.916 1.531 27.021 1.00 89.69 175 ASP A C 1
ATOM 1404 O O . ASP A 1 175 ? -27.445 2.624 26.838 1.00 89.69 175 ASP A O 1
ATOM 1408 N N . LYS A 1 176 ? -25.626 1.462 27.359 1.00 89.06 176 LYS A N 1
ATOM 1409 C CA . LYS A 1 176 ? -24.758 2.636 27.521 1.00 89.06 176 LYS A CA 1
ATOM 1410 C C . LYS A 1 176 ? -23.656 2.668 26.472 1.00 89.06 176 LYS A C 1
ATOM 1412 O O . LYS A 1 176 ? -23.208 1.633 25.983 1.00 89.06 176 LYS A O 1
ATOM 1417 N N . ASN A 1 177 ? -23.171 3.873 26.192 1.00 88.62 177 ASN A N 1
ATOM 1418 C CA . ASN A 1 177 ? -21.968 4.074 25.393 1.00 88.62 177 ASN A CA 1
ATOM 1419 C C . ASN A 1 177 ? -20.723 3.931 26.277 1.00 88.62 177 ASN A C 1
ATOM 1421 O O . ASN A 1 177 ? -20.691 4.405 27.415 1.00 88.62 177 ASN A O 1
ATOM 1425 N N . PHE A 1 178 ? -19.683 3.317 25.730 1.00 90.19 178 PHE A N 1
ATOM 1426 C CA . PHE A 1 178 ? -18.381 3.150 26.360 1.00 90.19 178 PHE A CA 1
ATOM 1427 C C . PHE A 1 178 ? -17.351 4.056 25.695 1.00 90.19 178 PHE A C 1
ATOM 1429 O O . PHE A 1 178 ? -17.443 4.342 24.507 1.00 90.19 178 PHE A O 1
ATOM 1436 N N . GLN A 1 179 ? -16.343 4.496 26.445 1.00 86.44 179 GLN A N 1
ATOM 1437 C CA . GLN A 1 179 ? -15.183 5.179 25.876 1.00 86.44 179 GLN A CA 1
ATOM 1438 C C . GLN A 1 179 ? -14.031 4.183 25.761 1.00 86.44 179 GLN A C 1
ATOM 1440 O O . GLN A 1 179 ? -13.535 3.689 26.771 1.00 86.44 179 GLN A O 1
ATOM 1445 N N . LEU A 1 180 ? -13.601 3.898 24.533 1.00 87.94 180 LEU A N 1
ATOM 1446 C CA . LEU A 1 180 ? -12.483 3.006 24.253 1.00 87.94 180 LEU A CA 1
ATOM 1447 C C . LEU A 1 180 ? -11.241 3.818 23.885 1.00 87.94 180 LEU A C 1
ATOM 1449 O O . LEU A 1 180 ? -11.156 4.364 22.787 1.00 87.94 180 LEU A O 1
ATOM 1453 N N . ASN A 1 181 ? -10.240 3.845 24.765 1.00 85.62 181 ASN A N 1
ATOM 1454 C CA . ASN A 1 181 ? -8.882 4.205 24.366 1.00 85.62 181 ASN A CA 1
ATOM 1455 C C . ASN A 1 181 ? -8.176 2.945 23.843 1.00 85.62 181 ASN A C 1
ATOM 1457 O O . ASN A 1 181 ? -7.845 2.038 24.608 1.00 85.62 181 ASN A O 1
ATOM 1461 N N . LEU A 1 182 ? -7.946 2.877 22.528 1.00 85.81 182 LEU A N 1
ATOM 1462 C CA . LEU A 1 182 ? -7.368 1.687 21.894 1.00 85.81 182 LEU A CA 1
ATOM 1463 C C . LEU A 1 182 ? -5.974 1.345 22.443 1.00 85.81 182 LEU A C 1
ATOM 1465 O O . LEU A 1 182 ? -5.655 0.168 22.605 1.00 85.81 182 LEU A O 1
ATOM 1469 N N . ASN A 1 183 ? -5.143 2.351 22.723 1.00 84.06 183 ASN A N 1
ATOM 1470 C CA . ASN A 1 183 ? -3.781 2.131 23.211 1.00 84.06 183 ASN A CA 1
ATOM 1471 C C . ASN A 1 183 ? -3.779 1.576 24.635 1.00 84.06 183 ASN A C 1
ATOM 1473 O O . ASN A 1 183 ? -3.015 0.658 24.926 1.00 84.06 183 ASN A O 1
ATOM 1477 N N . GLU A 1 184 ? -4.648 2.095 25.500 1.00 85.75 184 GLU A N 1
ATOM 1478 C CA . GLU A 1 184 ? -4.834 1.589 26.860 1.00 85.75 184 GLU A CA 1
ATOM 1479 C C . GLU A 1 184 ? -5.337 0.144 26.839 1.00 85.75 184 GLU A C 1
ATOM 1481 O O . GLU A 1 184 ? -4.722 -0.724 27.454 1.00 85.75 184 GLU A O 1
ATOM 1486 N N . PHE A 1 185 ? -6.378 -0.137 26.049 1.00 91.94 185 PHE A N 1
ATOM 1487 C CA . PHE A 1 185 ? -6.920 -1.487 25.880 1.00 91.94 185 PHE A CA 1
ATOM 1488 C C . PHE A 1 185 ? -5.856 -2.478 25.386 1.00 91.94 185 PHE A C 1
ATOM 1490 O O . PHE A 1 185 ? -5.692 -3.566 25.942 1.00 91.94 185 PHE A O 1
ATOM 1497 N N . CYS A 1 186 ? -5.088 -2.089 24.364 1.00 92.12 186 CYS A N 1
ATOM 1498 C CA . CYS A 1 186 ? -4.020 -2.926 23.825 1.00 92.12 186 CYS A CA 1
ATOM 1499 C C . CYS A 1 186 ? -2.894 -3.148 24.840 1.00 92.12 186 CYS A C 1
ATOM 1501 O O . CYS A 1 186 ? -2.410 -4.269 24.967 1.00 92.12 186 CYS A O 1
ATOM 1503 N N . THR A 1 187 ? -2.510 -2.116 25.593 1.00 92.06 187 THR A N 1
ATOM 1504 C CA . THR A 1 187 ? -1.476 -2.222 26.634 1.00 92.06 187 THR A CA 1
ATOM 1505 C C . THR A 1 187 ? -1.935 -3.136 27.770 1.00 92.06 187 THR A C 1
ATOM 1507 O O . THR A 1 187 ? -1.173 -3.999 28.199 1.00 92.06 187 THR A O 1
ATOM 1510 N N . HIS A 1 188 ? -3.193 -3.013 28.205 1.00 93.12 188 HIS A N 1
ATOM 1511 C CA . HIS A 1 188 ? -3.766 -3.811 29.290 1.00 93.12 188 HIS A CA 1
ATOM 1512 C C . HIS A 1 188 ? -3.762 -5.320 28.985 1.00 93.12 188 HIS A C 1
ATOM 1514 O O . HIS A 1 188 ? -3.466 -6.125 29.864 1.00 93.12 188 HIS A O 1
ATOM 1520 N N . TYR A 1 189 ? -4.044 -5.712 27.737 1.00 96.12 189 TYR A N 1
ATOM 1521 C CA . TYR A 1 189 ? -4.085 -7.122 27.323 1.00 96.12 189 TYR A CA 1
ATOM 1522 C C . TYR A 1 189 ? -2.863 -7.588 26.517 1.00 96.12 189 TYR A C 1
ATOM 1524 O O . TYR A 1 189 ? -2.885 -8.693 25.976 1.00 96.12 189 TYR A O 1
ATOM 1532 N N . ASN A 1 190 ? -1.802 -6.776 26.428 1.00 93.56 190 ASN A N 1
ATOM 1533 C CA . ASN A 1 190 ? -0.607 -7.055 25.619 1.00 93.56 190 ASN A CA 1
ATOM 1534 C C . ASN A 1 190 ? -0.933 -7.405 24.146 1.00 93.56 190 ASN A C 1
ATOM 1536 O O . ASN A 1 190 ? -0.378 -8.331 23.550 1.00 93.56 190 ASN A O 1
ATOM 1540 N N . LEU A 1 191 ? -1.875 -6.667 23.557 1.00 92.62 191 LEU A N 1
ATOM 1541 C CA . LEU A 1 191 ? -2.300 -6.813 22.167 1.00 92.62 191 LEU A CA 1
ATOM 1542 C C . LEU A 1 191 ? -1.572 -5.807 21.266 1.00 92.62 191 LEU A C 1
ATOM 1544 O O . LEU A 1 191 ? -1.203 -4.711 21.681 1.00 92.62 191 LEU A O 1
ATOM 1548 N N . LYS A 1 192 ? -1.403 -6.150 19.986 1.00 88.62 192 LYS A N 1
ATOM 1549 C CA . LYS A 1 192 ? -0.837 -5.231 18.986 1.00 88.62 192 LYS A CA 1
ATOM 1550 C C . LYS A 1 192 ? -1.925 -4.293 18.458 1.00 88.62 192 LYS A C 1
ATOM 1552 O O . LYS A 1 192 ? -2.929 -4.773 17.939 1.00 88.62 192 LYS A O 1
ATOM 1557 N N . SER A 1 193 ? -1.688 -2.979 18.484 1.00 86.25 193 SER A N 1
ATOM 1558 C CA . SER A 1 193 ? -2.710 -1.971 18.152 1.00 86.25 193 SER A CA 1
ATOM 1559 C C . SER A 1 193 ? -3.341 -2.142 16.769 1.00 86.25 193 SER A C 1
ATOM 1561 O O . SER A 1 193 ? -4.560 -2.092 16.650 1.00 86.25 193 SER A O 1
ATOM 1563 N N . LEU A 1 194 ? -2.538 -2.376 15.722 1.00 83.50 194 LEU A N 1
ATOM 1564 C CA . LEU A 1 194 ? -3.049 -2.463 14.347 1.00 83.50 194 LEU A CA 1
ATOM 1565 C C . LEU A 1 194 ? -3.933 -3.710 14.106 1.00 83.50 194 LEU A C 1
ATOM 1567 O O . LEU A 1 194 ? -5.051 -3.542 13.624 1.00 83.50 194 LEU A O 1
ATOM 1571 N N . PRO A 1 195 ? -3.511 -4.944 14.459 1.00 88.00 195 PRO A N 1
ATOM 1572 C CA . PRO A 1 195 ? -4.397 -6.108 14.400 1.00 88.00 195 PRO A CA 1
ATOM 1573 C C . PRO A 1 195 ? -5.679 -5.944 15.221 1.00 88.00 195 PRO A C 1
ATOM 1575 O O . PRO A 1 195 ? -6.753 -6.274 14.728 1.00 88.00 195 PRO A O 1
ATOM 1578 N N . THR A 1 196 ? -5.585 -5.397 16.437 1.00 92.06 196 THR A N 1
ATOM 1579 C CA . THR A 1 196 ? -6.756 -5.160 17.292 1.00 92.06 196 THR A CA 1
ATOM 1580 C C . THR A 1 196 ? -7.729 -4.184 16.644 1.00 92.06 196 THR A C 1
ATOM 1582 O O . THR A 1 196 ? -8.917 -4.477 16.570 1.00 92.06 196 THR A O 1
ATOM 1585 N N . TYR A 1 197 ? -7.236 -3.063 16.113 1.00 89.44 197 TYR A N 1
ATOM 1586 C CA . TYR A 1 197 ? -8.055 -2.093 15.387 1.00 89.44 197 TYR A CA 1
ATOM 1587 C C . TYR A 1 197 ? -8.799 -2.730 14.207 1.00 89.44 197 TYR A C 1
ATOM 1589 O O . TYR A 1 197 ? -10.008 -2.565 14.074 1.00 89.44 197 TYR A O 1
ATOM 1597 N N . ASN A 1 198 ? -8.100 -3.526 13.391 1.00 88.50 198 ASN A N 1
ATOM 1598 C CA . ASN A 1 198 ? -8.709 -4.220 12.255 1.00 88.50 198 ASN A CA 1
ATOM 1599 C C . ASN A 1 198 ? -9.796 -5.215 12.695 1.00 88.50 198 ASN A C 1
ATOM 1601 O O . ASN A 1 198 ? -10.802 -5.366 12.005 1.00 88.50 198 ASN A O 1
ATOM 1605 N N . ILE A 1 199 ? -9.612 -5.878 13.841 1.00 93.62 199 ILE A N 1
ATOM 1606 C CA . ILE A 1 199 ? -10.628 -6.763 14.421 1.00 93.62 199 ILE A CA 1
ATOM 1607 C C . ILE A 1 199 ? -11.831 -5.959 14.921 1.00 93.62 199 ILE A C 1
ATOM 1609 O O . ILE A 1 199 ? -12.961 -6.359 14.669 1.00 93.62 199 ILE A O 1
ATOM 1613 N N . LEU A 1 200 ? -11.625 -4.814 15.576 1.00 93.75 200 LEU A N 1
ATOM 1614 C CA . LEU A 1 200 ? -12.729 -3.939 15.984 1.00 93.75 200 LEU A CA 1
ATOM 1615 C C . LEU A 1 200 ? -13.525 -3.439 14.769 1.00 93.75 200 LEU A C 1
ATOM 1617 O O . LEU A 1 200 ? -14.750 -3.452 14.800 1.00 93.75 200 LEU A O 1
ATOM 1621 N N . LYS A 1 201 ? -12.847 -3.105 13.665 1.00 91.44 201 LYS A N 1
ATOM 1622 C CA . LYS A 1 201 ? -13.496 -2.764 12.390 1.00 91.44 201 LYS A CA 1
ATOM 1623 C C . LYS A 1 201 ? -14.261 -3.916 11.754 1.00 91.44 201 LYS A C 1
ATOM 1625 O O . LYS A 1 201 ? -15.315 -3.691 11.168 1.00 91.44 201 LYS A O 1
ATOM 1630 N N . LEU A 1 202 ? -13.768 -5.147 11.881 1.00 92.00 202 LEU A N 1
ATOM 1631 C CA . LEU A 1 202 ? -14.542 -6.324 11.495 1.00 92.00 202 LEU A CA 1
ATOM 1632 C C . LEU A 1 202 ? -15.810 -6.437 12.351 1.00 92.00 202 LEU A C 1
ATOM 1634 O O . LEU A 1 202 ? -16.890 -6.582 11.798 1.00 92.00 202 LEU A O 1
ATOM 1638 N N . LEU A 1 203 ? -15.689 -6.355 13.678 1.00 95.31 203 LEU A N 1
ATOM 1639 C CA . LEU A 1 203 ? -16.839 -6.443 14.584 1.00 95.31 203 LEU A CA 1
ATOM 1640 C C . LEU A 1 203 ? -17.874 -5.345 14.302 1.00 95.31 203 LEU A C 1
ATOM 1642 O O . LEU A 1 203 ? -19.071 -5.598 14.394 1.00 95.31 203 LEU A O 1
ATOM 1646 N N . GLU A 1 204 ? -17.422 -4.148 13.931 1.00 95.12 204 GLU A N 1
ATOM 1647 C CA . GLU A 1 204 ? -18.289 -3.060 13.480 1.00 95.12 204 GLU A CA 1
ATOM 1648 C C . GLU A 1 204 ? -19.012 -3.393 12.170 1.00 95.12 204 GLU A C 1
ATOM 1650 O O . GLU A 1 204 ? -20.234 -3.277 12.085 1.00 95.12 204 GLU A O 1
ATOM 1655 N N . LYS A 1 205 ? -18.275 -3.863 11.155 1.00 93.38 205 LYS A N 1
ATOM 1656 C CA . LYS A 1 205 ? -18.848 -4.278 9.867 1.00 93.38 205 LYS A CA 1
ATOM 1657 C C . LYS A 1 205 ? -19.923 -5.356 10.046 1.00 93.38 205 LYS A C 1
ATOM 1659 O O . LYS A 1 205 ? -20.973 -5.273 9.414 1.00 93.38 205 LYS A O 1
ATOM 1664 N N . GLU A 1 206 ? -19.664 -6.328 10.916 1.00 95.19 206 GLU A N 1
ATOM 1665 C CA . GLU A 1 206 ? -20.576 -7.434 11.237 1.00 95.19 206 GLU A CA 1
ATOM 1666 C C . GLU A 1 206 ? -21.664 -7.038 12.259 1.00 95.19 206 GLU A C 1
ATOM 1668 O O . GLU A 1 206 ? -22.356 -7.904 12.792 1.00 95.19 206 GLU A O 1
ATOM 1673 N N . GLN A 1 207 ? -21.827 -5.735 12.544 1.00 95.44 207 GLN A N 1
ATOM 1674 C CA . GLN A 1 207 ? -22.864 -5.173 13.421 1.00 95.44 207 GLN A CA 1
ATOM 1675 C C . GLN A 1 207 ? -22.870 -5.773 14.840 1.00 95.44 207 GLN A C 1
ATOM 1677 O O . GLN A 1 207 ? -23.910 -5.879 15.485 1.00 95.44 207 GLN A O 1
ATOM 1682 N N . VAL A 1 208 ? -21.701 -6.168 15.351 1.00 97.19 208 VAL A N 1
ATOM 1683 C CA . VAL A 1 208 ? -21.516 -6.635 16.737 1.00 97.19 208 VAL A CA 1
ATOM 1684 C C . VAL A 1 208 ? -21.309 -5.449 17.678 1.00 97.19 208 VAL A C 1
ATOM 1686 O O . VAL A 1 208 ? -21.792 -5.439 18.814 1.00 97.19 208 VAL A O 1
ATOM 1689 N N . ILE A 1 209 ? -20.585 -4.442 17.197 1.00 96.44 209 ILE A N 1
ATOM 1690 C CA . ILE A 1 209 ? -20.337 -3.178 17.887 1.00 96.44 209 ILE A CA 1
ATOM 1691 C C . ILE A 1 209 ? -20.566 -2.015 16.924 1.00 96.44 209 ILE A C 1
ATOM 1693 O O . ILE A 1 209 ? -20.585 -2.193 15.714 1.00 96.44 209 ILE A O 1
ATOM 1697 N N . PHE A 1 210 ? -20.690 -0.817 17.465 1.00 94.00 210 PHE A N 1
ATOM 1698 C CA . PHE A 1 210 ? -20.653 0.437 16.727 1.00 94.00 210 PHE A CA 1
ATOM 1699 C C . PHE A 1 210 ? -19.493 1.280 17.259 1.00 94.00 210 PHE A C 1
ATOM 1701 O O . PHE A 1 210 ? -19.312 1.340 18.481 1.00 94.00 210 PHE A O 1
ATOM 1708 N N . LEU A 1 211 ? -18.718 1.906 16.368 1.00 90.62 211 LEU A N 1
ATOM 1709 C CA . LEU A 1 211 ? -17.600 2.780 16.718 1.00 90.62 211 LEU A CA 1
ATOM 1710 C C . LEU A 1 211 ? -17.844 4.186 16.157 1.00 90.62 211 LEU A C 1
ATOM 1712 O O . LEU A 1 211 ? -17.811 4.404 14.950 1.00 90.62 211 LEU A O 1
ATOM 1716 N N . ASP A 1 212 ? -18.024 5.165 17.039 1.00 84.25 212 ASP A N 1
ATOM 1717 C CA . ASP A 1 212 ? -18.048 6.575 16.644 1.00 84.25 212 ASP A CA 1
ATOM 1718 C C . ASP A 1 212 ? -16.615 7.117 16.626 1.00 84.25 212 ASP A C 1
ATOM 1720 O O . ASP A 1 212 ? -16.063 7.569 17.639 1.00 84.25 212 ASP A O 1
ATOM 1724 N N . GLU A 1 213 ? -15.977 6.992 15.465 1.00 66.94 213 GLU A N 1
ATOM 1725 C CA . GLU A 1 213 ? -14.627 7.483 15.198 1.00 66.94 213 GLU A CA 1
ATOM 1726 C C . GLU A 1 213 ? -14.614 8.979 14.891 1.00 66.94 213 GLU A C 1
ATOM 1728 O O . GLU A 1 213 ? -14.044 9.415 13.886 1.00 66.94 213 GLU A O 1
ATOM 1733 N N . ASP A 1 214 ? -15.186 9.785 15.781 1.00 57.97 214 ASP A N 1
ATOM 1734 C CA . ASP A 1 214 ? -15.030 11.234 15.748 1.00 57.97 214 ASP A CA 1
ATOM 1735 C C . ASP A 1 214 ? -13.586 11.607 16.163 1.00 57.97 214 ASP A C 1
ATOM 1737 O O . ASP A 1 214 ? -13.309 12.234 17.188 1.00 57.97 214 ASP A O 1
ATOM 1741 N N . LEU A 1 215 ? -12.622 11.183 15.334 1.00 46.69 215 LEU A N 1
ATOM 1742 C CA . LEU A 1 215 ? -11.172 11.396 15.411 1.00 46.69 215 LEU A CA 1
ATOM 1743 C C . LEU A 1 215 ? -10.807 12.890 15.451 1.00 46.69 215 LEU A C 1
ATOM 1745 O O . LEU A 1 215 ? -9.653 13.245 15.688 1.00 46.69 215 LEU A O 1
ATOM 1749 N N . ASN A 1 216 ? -11.787 13.765 15.211 1.00 45.56 216 ASN A N 1
ATOM 1750 C CA . ASN A 1 216 ? -11.656 15.211 15.153 1.00 45.56 216 ASN A CA 1
ATOM 1751 C C . ASN A 1 216 ? -12.060 15.940 16.435 1.00 45.56 216 ASN A C 1
ATOM 1753 O O . ASN A 1 216 ? -11.980 17.172 16.442 1.00 45.56 216 ASN A O 1
ATOM 1757 N N . ARG A 1 217 ? -12.425 15.249 17.526 1.00 56.22 217 ARG A N 1
ATOM 1758 C CA . ARG A 1 217 ? -12.608 15.911 18.829 1.00 56.22 217 ARG A CA 1
ATOM 1759 C C . ARG A 1 217 ? -11.271 16.359 19.391 1.00 56.22 217 ARG A C 1
ATOM 1761 O O . ARG A 1 217 ? -10.724 15.740 20.282 1.00 56.22 217 ARG A O 1
ATOM 1768 N N . LYS A 1 218 ? -10.698 17.414 18.834 1.00 68.75 218 LYS A N 1
ATOM 1769 C CA . LYS A 1 218 ? -9.466 18.030 19.319 1.00 68.75 218 LYS A CA 1
ATOM 1770 C C . LYS A 1 218 ? -9.697 18.590 20.723 1.00 68.75 218 LYS A C 1
ATOM 1772 O O . LYS A 1 218 ? -10.821 18.940 21.074 1.00 68.75 218 LYS A O 1
ATOM 1777 N N . SER A 1 219 ? -8.636 18.673 21.520 1.00 85.69 219 SER A N 1
ATOM 1778 C CA . SER A 1 219 ? -8.744 19.276 22.845 1.00 85.69 219 SER A CA 1
ATOM 1779 C C . SER A 1 219 ? -9.201 20.726 22.720 1.00 85.69 219 SER A C 1
ATOM 1781 O O . SER A 1 219 ? -8.748 21.435 21.819 1.00 85.69 219 SER A O 1
ATOM 1783 N N . THR A 1 220 ? -10.085 21.176 23.606 1.00 89.31 220 THR A N 1
ATOM 1784 C CA . THR A 1 220 ? -10.569 22.561 23.611 1.00 89.31 220 THR A CA 1
ATOM 1785 C C . 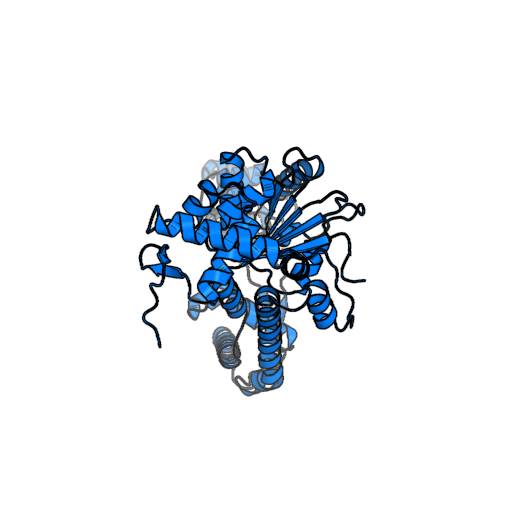THR A 1 220 ? -10.251 23.250 24.924 1.00 89.31 220 THR A C 1
ATOM 1787 O O . THR A 1 220 ? -10.238 22.615 25.979 1.00 89.31 220 THR A O 1
ATOM 1790 N N . ILE A 1 221 ? -10.033 24.559 24.858 1.00 93.31 221 ILE A N 1
ATOM 1791 C CA . ILE A 1 221 ? -9.887 25.427 26.026 1.00 93.31 221 ILE A CA 1
ATOM 1792 C C . ILE A 1 221 ? -10.852 26.608 25.946 1.00 93.31 221 ILE A C 1
ATOM 1794 O O . ILE A 1 221 ? -11.191 27.047 24.849 1.00 93.31 221 ILE A O 1
ATOM 1798 N N . LEU A 1 222 ? -11.262 27.127 27.096 1.00 94.94 222 LEU A N 1
ATOM 1799 C CA . LEU A 1 222 ? -11.961 28.406 27.243 1.00 94.94 222 LEU A CA 1
ATOM 1800 C C . LEU A 1 222 ? -11.456 29.062 28.527 1.00 94.94 222 LEU A C 1
ATOM 1802 O O . LEU A 1 222 ? -11.484 28.433 29.575 1.00 94.94 222 LEU A O 1
ATOM 1806 N N . PHE A 1 223 ? -10.971 30.297 28.476 1.00 94.75 223 PHE A N 1
ATOM 1807 C CA . PHE A 1 223 ? -10.634 31.034 29.689 1.00 94.75 223 PHE A CA 1
ATOM 1808 C C . PHE A 1 223 ? -11.911 31.434 30.424 1.00 94.75 223 PHE A C 1
ATOM 1810 O O . PHE A 1 223 ? -12.793 32.069 29.855 1.00 94.75 223 PHE A O 1
ATOM 1817 N N . THR A 1 224 ? -11.986 31.065 31.698 1.00 91.38 224 THR A N 1
ATOM 1818 C CA . THR A 1 224 ? -13.116 31.370 32.587 1.00 91.38 224 THR A CA 1
ATOM 1819 C C . THR A 1 224 ? -12.947 32.709 33.300 1.00 91.38 224 THR A C 1
ATOM 1821 O O . THR A 1 224 ? -13.913 33.266 33.815 1.00 91.38 224 THR A O 1
ATOM 1824 N N . GLU A 1 225 ? -11.723 33.238 33.326 1.00 92.56 225 GLU A N 1
ATOM 1825 C CA . GLU A 1 225 ? -11.367 34.504 33.963 1.00 92.56 225 GLU A CA 1
ATOM 1826 C C . GLU A 1 225 ? -11.126 35.625 32.946 1.00 92.56 225 GLU A C 1
ATOM 1828 O O . GLU A 1 225 ? -10.918 35.398 31.753 1.00 92.56 225 GLU A O 1
ATOM 1833 N N . THR A 1 226 ? -11.122 36.871 33.428 1.00 91.44 226 THR A N 1
ATOM 1834 C CA . THR A 1 226 ? -10.895 38.037 32.565 1.00 91.44 226 THR A CA 1
ATOM 1835 C C . THR A 1 226 ? -9.464 38.062 32.006 1.00 91.44 226 THR A C 1
ATOM 1837 O O . THR A 1 226 ? -8.527 37.631 32.688 1.00 91.44 226 THR A O 1
ATOM 1840 N N . PRO A 1 227 ? -9.237 38.642 30.808 1.00 91.00 227 PRO A N 1
ATOM 1841 C CA . PRO A 1 227 ? -7.903 38.724 30.206 1.00 91.00 227 PRO A CA 1
ATOM 1842 C C . PRO A 1 227 ? -6.827 39.309 31.128 1.00 91.00 227 PRO A C 1
ATOM 1844 O O . PRO A 1 227 ? -5.693 38.832 31.139 1.00 91.00 227 PRO A O 1
ATOM 1847 N N . GLN A 1 228 ? -7.191 40.304 31.943 1.00 90.56 228 GLN A N 1
ATOM 1848 C CA . GLN A 1 228 ? -6.282 40.924 32.903 1.00 90.56 228 GLN A CA 1
ATOM 1849 C C . GLN A 1 228 ? -5.835 39.936 33.991 1.00 90.56 228 GLN A C 1
ATOM 1851 O O . GLN A 1 228 ? -4.637 39.783 34.219 1.00 90.56 228 GLN A O 1
ATOM 1856 N N . LYS A 1 229 ? -6.773 39.210 34.611 1.00 91.25 229 LYS A N 1
ATOM 1857 C CA . LYS A 1 229 ? -6.453 38.219 35.649 1.00 91.25 229 LYS A CA 1
ATOM 1858 C C . LYS A 1 229 ? -5.626 37.057 35.107 1.00 91.25 229 LYS A C 1
ATOM 1860 O O . LYS A 1 229 ? -4.710 36.587 35.777 1.00 91.25 229 LYS A O 1
ATOM 1865 N N . VAL A 1 230 ? -5.923 36.604 33.889 1.00 91.38 230 VAL A N 1
ATOM 1866 C CA . VAL A 1 230 ? -5.150 35.543 33.229 1.00 91.38 230 VAL A CA 1
ATOM 1867 C C . VAL A 1 230 ? -3.712 36.000 32.967 1.00 91.38 230 VAL A C 1
ATOM 1869 O O . VAL A 1 230 ? -2.774 35.231 33.188 1.00 91.38 230 VAL A O 1
ATOM 1872 N N . LEU A 1 231 ? -3.512 37.255 32.548 1.00 88.94 231 LEU A N 1
ATOM 1873 C CA . LEU A 1 231 ? -2.178 37.824 32.350 1.00 88.94 231 LEU A CA 1
ATOM 1874 C C . LEU A 1 231 ? -1.415 37.958 33.678 1.00 88.94 231 LEU A C 1
ATOM 1876 O O . LEU A 1 231 ? -0.263 37.537 33.760 1.00 88.94 231 LEU A O 1
ATOM 1880 N N . GLU A 1 232 ? -2.065 38.460 34.730 1.00 90.19 232 GLU A N 1
ATOM 1881 C CA . GLU A 1 232 ? -1.488 38.554 36.079 1.00 90.19 232 GLU A CA 1
ATOM 1882 C C . GLU A 1 232 ? -1.073 37.177 36.617 1.00 90.19 232 GLU A C 1
ATOM 1884 O O . GLU A 1 232 ? 0.046 37.004 37.107 1.00 90.19 232 GLU A O 1
ATOM 1889 N N . TYR A 1 233 ? -1.935 36.167 36.461 1.00 91.44 233 TYR A N 1
ATOM 1890 C CA . TYR A 1 233 ? -1.617 34.784 36.812 1.00 91.44 233 TYR A CA 1
ATOM 1891 C C . TYR A 1 233 ? -0.434 34.257 35.987 1.00 91.44 233 TYR A C 1
ATOM 1893 O O . TYR A 1 233 ? 0.461 33.601 36.530 1.00 91.44 233 TYR A O 1
ATOM 1901 N N . SER A 1 234 ? -0.386 34.572 34.688 1.00 90.31 234 SER A N 1
ATOM 1902 C CA . SER A 1 234 ? 0.710 34.172 33.804 1.00 90.31 234 SER A CA 1
ATOM 1903 C C . SER A 1 234 ? 2.059 34.747 34.228 1.00 90.31 234 SER A C 1
ATOM 1905 O O . SER A 1 234 ? 3.070 34.055 34.093 1.00 90.31 234 SER A O 1
ATOM 1907 N N . GLU A 1 235 ? 2.090 35.998 34.691 1.00 90.06 235 GLU A N 1
ATOM 1908 C CA . GLU A 1 235 ? 3.310 36.642 35.182 1.00 90.06 235 GLU A CA 1
ATOM 1909 C C . GLU A 1 235 ? 3.700 36.101 36.560 1.00 90.06 235 GLU A C 1
ATOM 1911 O O . GLU A 1 235 ? 4.853 35.727 36.767 1.00 90.06 235 GLU A O 1
ATOM 1916 N N . LYS A 1 236 ? 2.731 35.939 37.471 1.00 88.94 236 LYS A N 1
ATOM 1917 C CA . LYS A 1 236 ? 2.960 35.389 38.817 1.00 88.94 236 LYS A CA 1
ATOM 1918 C C . LYS A 1 236 ? 3.536 33.972 38.788 1.00 88.94 236 LYS A C 1
ATOM 1920 O O . LYS A 1 236 ? 4.408 33.644 39.586 1.00 88.94 236 LYS A O 1
ATOM 1925 N N . THR A 1 237 ? 3.040 33.128 37.887 1.00 85.75 237 THR A N 1
ATOM 1926 C CA . THR A 1 237 ? 3.508 31.740 37.722 1.00 85.75 237 THR A CA 1
ATOM 1927 C C . THR A 1 237 ? 4.679 31.612 36.749 1.00 85.75 237 THR A C 1
ATOM 1929 O O . THR A 1 237 ? 5.206 30.516 36.570 1.00 85.75 237 THR A O 1
ATOM 1932 N N . ASN A 1 238 ? 5.074 32.711 36.094 1.00 84.62 238 ASN A N 1
ATOM 1933 C CA . ASN A 1 238 ? 6.010 32.732 34.972 1.00 84.62 238 ASN A CA 1
ATOM 1934 C C . ASN A 1 238 ? 5.703 31.656 33.903 1.00 84.62 238 ASN A C 1
ATOM 1936 O O . ASN A 1 238 ? 6.598 31.032 33.328 1.00 84.62 238 ASN A O 1
ATOM 1940 N N . SER A 1 239 ? 4.415 31.407 33.642 1.00 87.12 239 SER A N 1
ATOM 1941 C CA . SER A 1 239 ? 3.973 30.304 32.787 1.00 87.12 239 SER A CA 1
ATOM 1942 C C . SER A 1 239 ? 4.193 30.608 31.304 1.00 87.12 239 SER A C 1
ATOM 1944 O O . SER A 1 239 ? 3.437 31.349 30.673 1.00 87.12 239 SER A O 1
ATOM 1946 N N . THR A 1 240 ? 5.213 29.988 30.707 1.00 89.25 240 THR A N 1
ATOM 1947 C CA . THR A 1 240 ? 5.488 30.098 29.263 1.00 89.25 240 THR A CA 1
ATOM 1948 C C . THR A 1 240 ? 4.365 29.492 28.414 1.00 89.25 240 THR A C 1
ATOM 1950 O O . THR A 1 240 ? 4.075 29.989 27.325 1.00 89.25 240 THR A O 1
ATOM 1953 N N . ILE A 1 241 ? 3.696 28.450 28.922 1.00 91.94 241 ILE A N 1
ATOM 1954 C CA . ILE A 1 241 ? 2.606 27.748 28.229 1.00 91.94 241 ILE A CA 1
ATOM 1955 C C . ILE A 1 241 ? 1.383 28.661 28.099 1.00 91.94 241 ILE A C 1
ATOM 1957 O O . ILE A 1 241 ? 0.820 28.768 27.011 1.00 91.94 241 ILE A O 1
ATOM 1961 N N . LEU A 1 242 ? 1.013 29.377 29.165 1.00 90.44 242 LEU A N 1
ATOM 1962 C CA . LEU A 1 242 ? -0.141 30.279 29.150 1.00 90.44 242 LEU A CA 1
ATOM 1963 C C . LEU A 1 242 ? 0.082 31.457 28.187 1.00 90.44 242 LEU A C 1
ATOM 1965 O O . LEU A 1 242 ? -0.775 31.746 27.352 1.00 90.44 242 LEU A O 1
ATOM 1969 N N . LYS A 1 243 ? 1.285 32.056 28.208 1.00 90.12 243 LYS A N 1
ATOM 1970 C CA . LYS A 1 243 ? 1.691 33.108 27.254 1.00 90.12 243 LYS A CA 1
ATOM 1971 C C . LYS A 1 243 ? 1.645 32.613 25.807 1.00 90.12 243 LYS A C 1
ATOM 1973 O O . LYS A 1 243 ? 1.236 33.350 24.912 1.00 90.12 243 LYS A O 1
ATOM 1978 N N . LEU A 1 244 ? 2.066 31.371 25.560 1.00 91.19 244 LEU A N 1
ATOM 1979 C CA . LEU A 1 244 ? 2.039 30.773 24.226 1.00 91.19 244 LEU A CA 1
ATOM 1980 C C . LEU A 1 244 ? 0.609 30.543 23.726 1.00 91.19 244 LEU A C 1
ATOM 1982 O O . LEU A 1 244 ? 0.338 30.801 22.551 1.00 91.19 244 LEU A O 1
ATOM 1986 N N . VAL A 1 245 ? -0.285 30.079 24.603 1.00 91.81 245 VAL A N 1
ATOM 1987 C CA . VAL A 1 245 ? -1.704 29.869 24.293 1.00 91.81 245 VAL A CA 1
ATOM 1988 C C . VAL A 1 245 ? -2.365 31.192 23.910 1.00 91.81 245 VAL A C 1
ATOM 1990 O O . VAL A 1 245 ? -2.915 31.278 22.813 1.00 91.81 245 VAL A O 1
ATOM 1993 N N . LEU A 1 246 ? -2.204 32.237 24.732 1.00 90.31 246 LEU A N 1
ATOM 1994 C CA . LEU A 1 246 ? -2.747 33.580 24.475 1.00 90.31 246 LEU A CA 1
ATOM 1995 C C . LEU A 1 246 ? -2.269 34.179 23.141 1.00 90.31 246 LEU A C 1
ATOM 1997 O O . LEU A 1 246 ? -3.001 34.916 22.491 1.00 90.31 246 LEU A O 1
ATOM 2001 N N . ARG A 1 247 ? -1.039 33.859 22.716 1.00 89.44 247 ARG A N 1
ATOM 2002 C CA . ARG A 1 247 ? -0.466 34.335 21.443 1.00 89.44 247 ARG A CA 1
ATOM 2003 C C . ARG A 1 247 ? -0.853 33.488 20.232 1.00 89.44 247 ARG A C 1
ATOM 2005 O O . ARG A 1 247 ? -0.759 33.971 19.109 1.00 89.44 247 ARG A O 1
ATOM 2012 N N . SER A 1 248 ? -1.187 32.214 20.436 1.00 88.56 248 SER A N 1
ATOM 2013 C CA . SER A 1 248 ? -1.386 31.251 19.342 1.00 88.56 248 SER A CA 1
ATOM 2014 C C . SER A 1 248 ? -2.852 31.030 18.989 1.00 88.56 248 SER A C 1
ATOM 2016 O O . SER A 1 248 ? -3.131 30.576 17.881 1.00 88.56 248 SER A O 1
ATOM 2018 N N . TYR A 1 249 ? -3.769 31.320 19.911 1.00 88.88 249 TYR A N 1
ATOM 2019 C CA . TYR A 1 249 ? -5.189 31.030 19.767 1.00 88.88 249 TYR A CA 1
ATOM 2020 C C . TYR A 1 249 ? -6.008 32.276 20.115 1.00 88.88 249 TYR A C 1
ATOM 2022 O O . TYR A 1 249 ? -6.004 32.730 21.255 1.00 88.88 249 TYR A O 1
ATOM 2030 N N . GLY A 1 250 ? -6.692 32.840 19.117 1.00 87.25 250 GLY A N 1
ATOM 2031 C CA . GLY A 1 250 ? -7.670 33.914 19.313 1.00 87.25 250 GLY A CA 1
ATOM 2032 C C . GLY A 1 250 ? -9.058 33.355 19.628 1.00 87.25 250 GLY A C 1
ATOM 2033 O O . GLY A 1 250 ? -9.341 32.203 19.304 1.00 87.25 250 GLY A O 1
ATOM 2034 N N . GLY A 1 251 ? -9.926 34.162 20.242 1.00 87.62 251 GLY A N 1
ATOM 2035 C CA . GLY A 1 251 ? -11.287 33.742 20.600 1.00 87.62 251 GLY A CA 1
ATOM 2036 C C . GLY A 1 251 ? -11.380 32.894 21.878 1.00 87.62 251 GLY A C 1
ATOM 2037 O O . GLY A 1 251 ? -12.429 32.320 22.157 1.00 87.62 251 GLY A O 1
ATOM 2038 N N . VAL A 1 252 ? -10.270 32.756 22.614 1.00 92.56 252 VAL A N 1
ATOM 2039 C CA . VAL A 1 252 ? -10.131 31.862 23.778 1.00 92.56 252 VAL A CA 1
ATOM 2040 C C . VAL A 1 252 ? -10.863 32.350 25.029 1.00 92.56 252 VAL A C 1
ATOM 2042 O O . VAL A 1 252 ? -10.915 31.599 25.995 1.00 92.56 252 VAL A O 1
ATOM 2045 N N . PHE A 1 253 ? -11.400 33.573 25.036 1.00 92.88 253 PHE A N 1
ATOM 2046 C CA . PHE A 1 253 ? -12.199 34.122 26.142 1.00 92.88 253 PHE A CA 1
ATOM 2047 C C . PHE A 1 253 ? -13.702 34.108 25.835 1.00 92.88 253 PHE A C 1
ATOM 2049 O O . PHE A 1 253 ? -14.523 34.239 26.736 1.00 92.88 253 PHE A O 1
ATOM 2056 N N . GLU A 1 254 ? -14.065 33.973 24.562 1.00 89.56 254 GLU A N 1
ATOM 2057 C CA . GLU A 1 254 ? -15.436 34.090 24.078 1.00 89.56 254 GLU A CA 1
ATOM 2058 C C . GLU A 1 254 ? -16.091 32.723 23.855 1.00 89.56 254 GLU A C 1
ATOM 2060 O O . GLU A 1 254 ? -17.302 32.584 24.017 1.00 89.56 254 GLU A O 1
ATOM 2065 N N . GLN A 1 255 ? -15.309 31.715 23.457 1.00 89.19 255 GLN A N 1
ATOM 2066 C CA . GLN A 1 255 ? -15.809 30.379 23.131 1.00 89.19 255 GLN A CA 1
ATOM 2067 C C . GLN A 1 255 ? -14.746 29.296 23.334 1.00 89.19 255 GLN A C 1
ATOM 2069 O O . GLN A 1 255 ? -13.551 29.577 23.425 1.00 89.19 255 GLN A O 1
ATOM 2074 N N . HIS A 1 256 ? -15.174 28.032 23.344 1.00 88.25 256 HIS A N 1
ATOM 2075 C CA . HIS A 1 256 ? -14.240 26.913 23.322 1.00 88.25 256 HIS A CA 1
ATOM 2076 C C . HIS A 1 256 ? -13.420 26.915 22.030 1.00 88.25 256 HIS A C 1
ATOM 2078 O O . HIS A 1 256 ? -13.932 26.670 20.936 1.00 88.25 256 HIS A O 1
ATOM 2084 N N . VAL A 1 257 ? -12.118 27.139 22.172 1.00 89.94 257 VAL A N 1
ATOM 2085 C CA . VAL A 1 257 ? -11.169 27.108 21.066 1.00 89.94 257 VAL A CA 1
ATOM 2086 C C . VAL A 1 257 ? -10.450 25.780 21.053 1.00 89.94 257 VAL A C 1
ATOM 2088 O O . VAL A 1 257 ? -9.917 25.301 22.052 1.00 89.94 257 VAL A O 1
ATOM 2091 N N . THR A 1 258 ? -10.413 25.196 19.869 1.00 87.56 258 THR A N 1
ATOM 2092 C CA . THR A 1 258 ? -9.670 23.981 19.594 1.00 87.56 258 THR A CA 1
ATOM 2093 C C . THR A 1 258 ? -8.162 24.229 19.597 1.00 87.56 258 THR A C 1
ATOM 2095 O O . THR A 1 258 ? -7.666 25.089 18.868 1.00 87.56 258 THR A O 1
ATOM 2098 N N . ILE A 1 259 ? -7.423 23.409 20.340 1.00 88.25 259 ILE A N 1
ATOM 2099 C CA . ILE A 1 259 ? -5.965 23.469 20.450 1.00 88.25 259 ILE A CA 1
ATOM 2100 C C . ILE A 1 259 ? -5.295 22.187 19.953 1.00 88.25 259 ILE A C 1
ATOM 2102 O O . ILE A 1 259 ? -5.927 21.151 19.756 1.00 88.25 259 ILE A O 1
ATOM 2106 N N . ASN A 1 260 ? -3.989 22.281 19.704 1.00 83.56 260 ASN A N 1
ATOM 2107 C CA . ASN A 1 260 ? -3.144 21.156 19.325 1.00 83.56 260 ASN A CA 1
ATOM 2108 C C . ASN A 1 260 ? -1.907 21.139 20.233 1.00 83.56 260 ASN A C 1
ATOM 2110 O O . ASN A 1 260 ? -0.975 21.929 20.060 1.00 83.56 260 ASN A O 1
ATOM 2114 N N . GLU A 1 261 ? -1.909 20.232 21.204 1.00 87.31 261 GLU A N 1
ATOM 2115 C CA . GLU A 1 261 ? -0.890 20.131 22.248 1.00 87.31 261 GLU A CA 1
ATOM 2116 C C . GLU A 1 261 ? 0.477 19.753 21.682 1.00 87.31 261 GLU A C 1
ATOM 2118 O O . GLU A 1 261 ? 1.488 20.240 22.175 1.00 87.31 261 GLU A O 1
ATOM 2123 N N . VAL A 1 262 ? 0.519 18.965 20.603 1.00 82.06 262 VAL A N 1
ATOM 2124 C CA . VAL A 1 262 ? 1.764 18.606 19.904 1.00 82.06 262 VAL A CA 1
ATOM 2125 C C . VAL A 1 262 ? 2.411 19.846 19.282 1.00 82.06 262 VAL A C 1
ATOM 2127 O O . VAL A 1 262 ? 3.619 20.047 19.375 1.00 82.06 262 VAL A O 1
ATOM 2130 N N . THR A 1 263 ? 1.607 20.720 18.675 1.00 82.75 263 THR A N 1
ATOM 2131 C CA . THR A 1 263 ? 2.096 21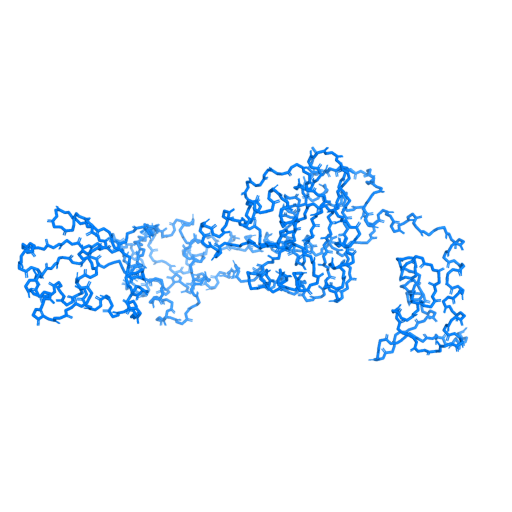.964 18.062 1.00 82.75 263 THR A CA 1
ATOM 2132 C C . THR A 1 263 ? 2.591 22.940 19.126 1.00 82.75 263 THR A C 1
ATOM 2134 O O . THR A 1 263 ? 3.637 23.562 18.943 1.00 82.75 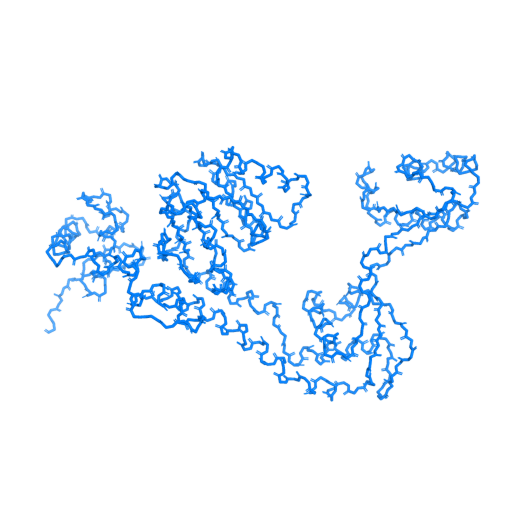263 THR A O 1
ATOM 2137 N N . LEU A 1 264 ? 1.872 23.051 20.248 1.00 88.12 264 LEU A N 1
ATOM 2138 C CA . LEU A 1 264 ? 2.307 23.835 21.404 1.00 88.12 264 LEU A CA 1
ATOM 2139 C C . LEU A 1 264 ? 3.625 23.297 21.973 1.00 88.12 264 LEU A C 1
ATOM 2141 O O . LEU A 1 264 ? 4.571 24.065 22.116 1.00 88.12 264 LEU A O 1
ATOM 2145 N N . ALA A 1 265 ? 3.713 21.985 22.208 1.00 88.50 265 ALA A N 1
ATOM 2146 C CA . ALA A 1 265 ? 4.901 21.302 22.714 1.00 88.50 265 ALA A CA 1
ATOM 2147 C C . ALA A 1 265 ? 6.135 21.568 21.837 1.00 88.50 265 ALA A C 1
ATOM 2149 O O . ALA A 1 265 ? 7.177 21.980 22.345 1.00 88.50 265 ALA A O 1
ATOM 2150 N N . ASN A 1 266 ? 5.990 21.447 20.513 1.00 86.31 266 ASN A N 1
ATOM 2151 C CA . ASN A 1 266 ? 7.077 21.680 19.559 1.00 86.31 266 ASN A CA 1
ATOM 2152 C C . ASN A 1 266 ? 7.591 23.130 19.567 1.00 86.31 266 ASN A C 1
ATOM 2154 O O . ASN A 1 266 ? 8.791 23.346 19.415 1.00 86.31 266 ASN A O 1
ATOM 2158 N N . LYS A 1 267 ? 6.716 24.131 19.762 1.00 87.94 267 LYS A N 1
ATOM 2159 C CA . LYS A 1 267 ? 7.118 25.552 19.779 1.00 87.94 267 LYS A CA 1
ATOM 2160 C C . LYS A 1 267 ? 7.991 25.923 20.980 1.00 87.94 267 LYS A C 1
ATOM 2162 O O . LYS A 1 267 ? 8.799 26.838 20.863 1.00 87.94 267 LYS A O 1
ATOM 2167 N N . ILE A 1 268 ? 7.822 25.242 22.113 1.00 89.88 268 ILE A N 1
ATOM 2168 C CA . ILE A 1 268 ? 8.581 25.504 23.351 1.00 89.88 268 ILE A CA 1
ATOM 2169 C C . ILE A 1 268 ? 9.486 24.339 23.762 1.00 89.88 268 ILE A C 1
ATOM 2171 O O . ILE A 1 268 ? 10.009 24.340 24.869 1.00 89.88 268 ILE A O 1
ATOM 2175 N N . GLN A 1 269 ? 9.690 23.369 22.863 1.00 89.94 269 GLN A N 1
ATOM 2176 C CA . GLN A 1 269 ? 10.570 22.210 23.057 1.00 89.94 269 GLN A CA 1
ATOM 2177 C C . GLN A 1 269 ? 10.261 21.399 24.332 1.00 89.94 269 GLN A C 1
ATOM 2179 O O . GLN A 1 269 ? 11.164 20.883 24.988 1.00 89.94 269 GLN A O 1
ATOM 2184 N N . LEU A 1 270 ? 8.978 21.267 24.676 1.00 90.81 270 LEU A N 1
ATOM 2185 C CA . LEU A 1 270 ? 8.502 20.422 25.779 1.00 90.81 270 LEU A CA 1
ATOM 2186 C C . LEU A 1 270 ? 7.874 19.129 25.253 1.00 90.81 270 LEU A C 1
ATOM 2188 O O . LEU A 1 270 ? 7.640 18.985 24.052 1.00 90.81 270 LEU A O 1
ATOM 2192 N N . LYS A 1 271 ? 7.573 18.178 26.145 1.00 86.00 271 LYS A N 1
ATOM 2193 C CA . LYS A 1 271 ? 6.783 16.997 25.777 1.00 86.00 271 LYS A CA 1
ATOM 2194 C C . LYS A 1 271 ? 5.294 17.335 25.794 1.00 86.00 271 LYS A C 1
ATOM 2196 O O . LYS A 1 271 ? 4.829 18.154 26.583 1.00 86.00 271 LYS A O 1
ATOM 2201 N N . GLU A 1 272 ? 4.516 16.641 24.965 1.00 83.25 272 GLU A N 1
ATOM 2202 C CA . GLU A 1 272 ? 3.050 16.774 24.929 1.00 83.25 272 GLU A CA 1
ATOM 2203 C C . GLU A 1 272 ? 2.405 16.514 26.305 1.00 83.25 272 GLU A C 1
ATOM 2205 O O . GLU A 1 272 ? 1.434 17.170 26.678 1.00 83.25 272 GLU A O 1
ATOM 2210 N N . THR A 1 273 ? 2.973 15.592 27.088 1.00 84.75 273 THR A N 1
ATOM 2211 C CA . THR A 1 273 ? 2.540 15.289 28.461 1.00 84.75 273 THR A CA 1
ATOM 2212 C C . THR A 1 273 ? 2.624 16.505 29.376 1.00 84.75 273 THR A C 1
ATOM 2214 O O . THR A 1 273 ? 1.716 16.734 30.170 1.00 84.75 273 THR A O 1
ATOM 2217 N N . ASP A 1 274 ? 3.672 17.313 29.228 1.00 88.38 274 ASP A N 1
ATOM 2218 C CA . ASP A 1 274 ? 3.925 18.470 30.086 1.00 88.38 274 ASP A CA 1
ATOM 2219 C C . ASP A 1 274 ? 2.913 19.585 29.788 1.00 88.38 274 ASP A C 1
ATOM 2221 O O . ASP A 1 274 ? 2.376 20.204 30.706 1.00 88.38 274 ASP A O 1
ATOM 2225 N N . ILE A 1 275 ? 2.565 19.769 28.506 1.00 90.44 275 ILE A N 1
ATOM 2226 C CA . ILE A 1 275 ? 1.487 20.676 28.081 1.00 90.44 275 ILE A CA 1
ATOM 2227 C C . ILE A 1 275 ? 0.151 20.240 28.683 1.00 90.44 275 ILE A C 1
ATOM 2229 O O . ILE A 1 275 ? -0.558 21.056 29.270 1.00 90.44 275 ILE A O 1
ATOM 2233 N N . LYS A 1 276 ? -0.185 18.949 28.573 1.00 8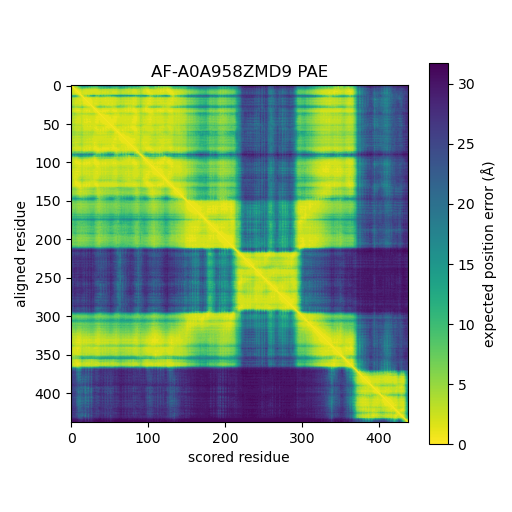8.94 276 LYS A N 1
ATOM 2234 C CA . LYS A 1 276 ? -1.440 18.402 29.106 1.00 88.94 276 LYS A CA 1
ATOM 2235 C C . LYS A 1 276 ? -1.541 18.591 30.618 1.00 88.94 276 LYS A C 1
ATOM 2237 O O . LYS A 1 276 ? -2.587 19.024 31.094 1.00 88.94 276 LYS A O 1
ATOM 2242 N N . HIS A 1 277 ? -0.466 18.329 31.361 1.00 90.69 277 HIS A N 1
ATOM 2243 C CA . HIS A 1 277 ? -0.434 18.547 32.808 1.00 90.69 277 HIS A CA 1
ATOM 2244 C C . HIS A 1 277 ? -0.567 20.023 33.188 1.00 90.69 277 HIS A C 1
ATOM 2246 O O . HIS A 1 277 ? -1.318 20.345 34.106 1.00 90.69 277 HIS A O 1
ATOM 2252 N N . ALA A 1 278 ? 0.101 20.929 32.470 1.00 91.56 278 ALA A N 1
ATOM 2253 C CA . ALA A 1 278 ? -0.025 22.360 32.723 1.00 91.56 278 ALA A CA 1
ATOM 2254 C C . ALA A 1 278 ? -1.459 22.860 32.490 1.00 91.56 278 ALA A C 1
ATOM 2256 O O . ALA A 1 278 ? -2.015 23.530 33.354 1.00 91.56 278 ALA A O 1
ATOM 2257 N N . LEU A 1 279 ? -2.088 22.474 31.373 1.00 92.19 279 LEU A N 1
ATOM 2258 C CA . LEU A 1 279 ? -3.479 22.833 31.072 1.00 92.19 279 LEU A CA 1
ATOM 2259 C C . LEU A 1 279 ? -4.461 22.271 32.109 1.00 92.19 279 LEU A C 1
ATOM 2261 O O . LEU A 1 279 ? -5.376 22.972 32.529 1.00 92.19 279 LEU A O 1
ATOM 2265 N N . GLN A 1 280 ? -4.241 21.039 32.579 1.00 92.25 280 GLN A N 1
ATOM 2266 C CA . GLN A 1 280 ? -5.014 20.469 33.687 1.00 92.25 280 GLN A CA 1
ATOM 2267 C C . GLN A 1 280 ? -4.834 21.261 34.988 1.00 92.25 280 GLN A C 1
ATOM 2269 O O . GLN A 1 280 ? -5.800 21.432 35.726 1.00 92.25 280 GLN A O 1
ATOM 2274 N N . ASN A 1 281 ? -3.624 21.742 35.284 1.00 92.88 281 ASN A N 1
ATOM 2275 C CA . ASN A 1 281 ? -3.368 22.547 36.479 1.00 92.88 281 ASN A CA 1
ATOM 2276 C C . ASN A 1 281 ? -4.023 23.929 36.380 1.00 92.88 281 ASN A C 1
ATOM 2278 O O . ASN A 1 281 ? -4.687 24.336 37.322 1.00 92.88 281 ASN A O 1
ATOM 2282 N N . PHE A 1 282 ? -3.943 24.602 35.228 1.00 93.88 282 PHE A N 1
ATOM 2283 C CA . PHE A 1 282 ? -4.658 25.868 35.019 1.00 93.88 282 PHE A CA 1
ATOM 2284 C C . PHE A 1 282 ? -6.172 25.697 35.162 1.00 93.88 282 PHE A C 1
ATOM 2286 O O . PHE A 1 282 ? -6.839 26.584 35.688 1.00 93.88 282 PHE A O 1
ATOM 2293 N N . ALA A 1 283 ? -6.706 24.543 34.750 1.00 92.00 283 ALA A N 1
ATOM 2294 C CA . ALA A 1 283 ? -8.111 24.227 34.961 1.00 92.00 283 ALA A CA 1
ATOM 2295 C C . ALA A 1 283 ? -8.470 23.991 36.430 1.00 92.00 283 ALA A C 1
ATOM 2297 O O . ALA A 1 283 ? -9.493 24.482 36.897 1.00 92.00 283 ALA A O 1
ATOM 2298 N N . LYS A 1 284 ? -7.610 23.299 37.186 1.00 91.94 284 LYS A N 1
ATOM 2299 C CA . LYS A 1 284 ? -7.776 23.153 38.642 1.00 91.94 284 LYS A CA 1
ATOM 2300 C C . LYS A 1 284 ? -7.724 24.494 39.369 1.00 91.94 284 LYS A C 1
ATOM 2302 O O . LYS A 1 284 ? -8.466 24.686 40.325 1.00 91.94 284 LYS A O 1
ATOM 2307 N N . ASP A 1 285 ? -6.889 25.408 38.889 1.00 91.25 285 ASP A N 1
ATOM 2308 C CA . ASP A 1 285 ? -6.736 26.752 39.444 1.00 91.25 285 ASP A CA 1
ATOM 2309 C C . ASP A 1 285 ? -7.852 27.717 38.995 1.00 91.25 285 ASP A C 1
ATOM 2311 O O . ASP A 1 285 ? -7.827 28.892 39.354 1.00 91.25 285 ASP A O 1
ATOM 2315 N N . GLY A 1 286 ? -8.829 27.242 38.211 1.00 91.44 286 GLY A N 1
ATOM 2316 C CA . GLY A 1 286 ? -9.981 28.030 37.763 1.00 91.44 286 GLY A CA 1
ATOM 2317 C C . GLY A 1 286 ? -9.659 29.079 36.695 1.00 91.44 286 GLY A C 1
ATOM 2318 O O . GLY A 1 286 ? -10.472 29.964 36.444 1.00 91.44 286 GLY A O 1
ATOM 2319 N N . ILE A 1 287 ? -8.484 28.997 36.065 1.00 94.56 2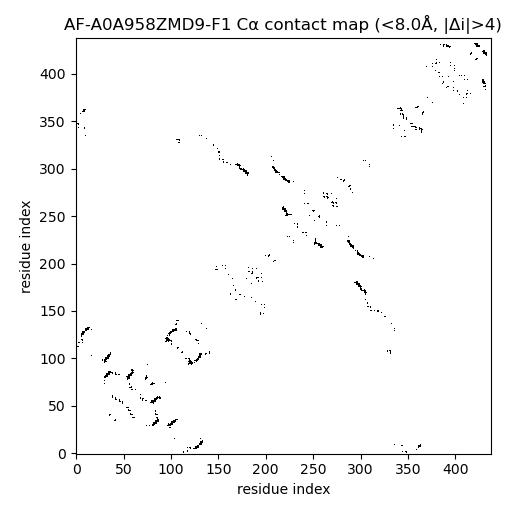87 ILE A N 1
ATOM 2320 C CA . ILE A 1 287 ? -8.039 29.955 35.045 1.00 94.56 287 ILE A CA 1
ATOM 2321 C C . ILE A 1 287 ? -8.710 29.680 33.698 1.00 94.56 287 ILE A C 1
ATOM 2323 O O . ILE A 1 287 ? -9.024 30.612 32.957 1.00 94.56 287 ILE A O 1
ATOM 2327 N N . LEU A 1 288 ? -8.914 28.405 33.365 1.00 94.44 288 LEU A N 1
ATOM 2328 C CA . LEU A 1 288 ? -9.530 27.980 32.113 1.00 94.44 288 LEU A CA 1
ATOM 2329 C C . LEU A 1 288 ? -10.334 26.690 32.287 1.00 94.44 288 LEU A C 1
ATOM 2331 O O . LEU A 1 288 ? -10.032 25.861 33.132 1.00 94.44 288 LEU A O 1
ATOM 2335 N N . GLU A 1 289 ? -11.310 26.464 31.428 1.00 92.69 289 GLU A N 1
ATOM 2336 C CA . GLU A 1 289 ? -11.869 25.148 31.166 1.00 92.69 289 GLU A CA 1
ATOM 2337 C C . GLU A 1 289 ? -10.991 24.426 30.151 1.00 92.69 289 GLU A C 1
ATOM 2339 O O . GLU A 1 289 ? -10.664 24.971 29.095 1.00 92.69 289 GLU A O 1
ATOM 2344 N N . TYR A 1 290 ? -10.609 23.187 30.460 1.00 92.00 290 TYR A N 1
ATOM 2345 C CA . TYR A 1 290 ? -9.836 22.337 29.563 1.00 92.00 290 TYR A CA 1
ATOM 2346 C C . TYR A 1 290 ? -10.554 21.016 29.318 1.00 92.00 290 TYR A C 1
ATOM 2348 O O . TYR A 1 290 ? -10.648 20.164 30.204 1.00 92.00 290 TYR A O 1
ATOM 2356 N N . HIS A 1 291 ? -11.011 20.814 28.084 1.00 85.19 291 HIS A N 1
ATOM 2357 C CA . HIS A 1 291 ? -11.573 19.546 27.635 1.00 85.19 291 HIS A CA 1
ATOM 2358 C C . HIS A 1 291 ? -10.516 18.800 26.835 1.00 85.19 291 HIS A C 1
ATOM 2360 O O . HIS A 1 291 ? -10.320 19.027 25.641 1.00 85.19 291 HIS A O 1
ATOM 2366 N N . GLN A 1 292 ? -9.804 17.912 27.521 1.00 79.69 292 GLN A N 1
ATOM 2367 C CA . GLN A 1 292 ? -8.778 17.085 26.908 1.00 79.69 292 GLN A CA 1
ATOM 2368 C C . GLN A 1 292 ? -9.395 16.029 25.983 1.00 79.69 292 GLN A C 1
ATOM 2370 O O . GLN A 1 292 ? -10.216 15.217 26.421 1.00 79.69 292 GLN A O 1
ATOM 2375 N N . ASN A 1 293 ? -8.903 15.943 24.747 1.00 72.19 293 ASN A N 1
ATOM 2376 C CA . ASN A 1 293 ? -9.129 14.777 23.908 1.00 72.19 293 ASN A CA 1
ATOM 2377 C C . ASN A 1 293 ? -8.347 13.581 24.462 1.00 72.19 293 ASN A C 1
ATOM 2379 O O . ASN A 1 293 ? -7.113 13.591 24.547 1.00 72.19 293 ASN A O 1
ATOM 2383 N N . LYS A 1 294 ? -9.067 12.523 24.824 1.00 62.12 294 LYS A N 1
ATOM 2384 C CA . LYS A 1 294 ? -8.472 11.278 25.318 1.00 62.12 294 LYS A CA 1
ATOM 2385 C C . LYS A 1 294 ? -8.131 10.286 24.201 1.00 62.12 294 LYS A C 1
ATOM 2387 O O . LYS A 1 294 ? -7.748 9.162 24.521 1.00 62.12 294 LYS A O 1
ATOM 2392 N N . ASN A 1 295 ? -8.238 10.680 22.923 1.00 62.06 295 ASN A N 1
ATOM 2393 C CA . ASN A 1 295 ? -8.143 9.778 21.766 1.00 62.06 295 ASN A CA 1
ATOM 2394 C C . ASN A 1 295 ? -8.998 8.516 21.986 1.00 62.06 295 ASN A C 1
ATOM 2396 O O . ASN A 1 295 ? -8.557 7.395 21.725 1.00 62.06 295 ASN A O 1
ATOM 2400 N N . SER A 1 296 ? -10.185 8.702 22.565 1.00 69.44 296 SER A N 1
ATOM 2401 C CA . SER A 1 296 ? -11.129 7.632 22.847 1.00 69.44 296 SER A CA 1
ATOM 2402 C C . SER A 1 296 ? -12.227 7.624 21.792 1.00 69.44 296 SER A C 1
ATOM 2404 O O . SER A 1 296 ? -12.756 8.666 21.418 1.00 69.44 296 SER A O 1
ATOM 2406 N N . VAL A 1 297 ? -12.552 6.430 21.316 1.00 80.88 297 VAL A N 1
ATOM 2407 C CA . VAL A 1 297 ? -13.666 6.175 20.399 1.00 80.88 297 VAL A CA 1
ATOM 2408 C C . VAL A 1 297 ? -14.890 5.846 21.249 1.00 80.88 297 VAL A C 1
ATOM 2410 O O . VAL A 1 297 ? -14.754 5.125 22.245 1.00 80.88 297 VAL A O 1
ATOM 2413 N N . LEU A 1 298 ? -16.073 6.367 20.905 1.00 86.44 298 LEU A N 1
ATOM 2414 C CA . LEU A 1 298 ? -17.294 5.891 21.562 1.00 86.44 298 LEU A CA 1
ATOM 2415 C C . LEU A 1 298 ? -17.659 4.530 20.981 1.00 86.44 298 LEU A C 1
ATOM 2417 O O . LEU A 1 298 ? -17.732 4.363 19.768 1.00 86.44 298 LEU A O 1
ATOM 2421 N N . LEU A 1 299 ? -17.885 3.561 21.858 1.00 93.00 299 LEU A N 1
ATOM 2422 C CA . LEU A 1 299 ? -18.230 2.195 21.507 1.00 93.00 299 LEU A CA 1
ATOM 2423 C C . LEU A 1 299 ? -19.605 1.851 22.067 1.00 93.00 299 LEU A C 1
ATOM 2425 O O . LEU A 1 299 ? -19.854 2.044 23.257 1.00 93.00 299 LEU A O 1
ATOM 2429 N N . LYS A 1 300 ? -20.477 1.285 21.235 1.00 94.88 300 LYS A N 1
ATOM 2430 C CA . LYS A 1 300 ? -21.750 0.695 21.668 1.00 94.88 300 LYS A CA 1
ATOM 2431 C C . LYS A 1 300 ? -21.794 -0.777 21.272 1.00 94.88 300 LYS A C 1
ATOM 2433 O O . LYS A 1 300 ? -21.427 -1.119 20.152 1.00 94.88 300 LYS A O 1
ATOM 2438 N N . PHE A 1 301 ? -22.231 -1.650 22.176 1.00 97.25 301 PHE A N 1
ATOM 2439 C CA . PHE A 1 301 ? -22.517 -3.044 21.829 1.00 97.25 301 PHE A CA 1
ATOM 2440 C C . PHE A 1 301 ? -23.889 -3.123 21.158 1.00 97.25 301 PHE A C 1
ATOM 2442 O O . PHE A 1 301 ? -24.838 -2.487 21.610 1.00 97.25 301 PHE A O 1
ATOM 2449 N N . LEU A 1 302 ? -23.982 -3.883 20.070 1.00 96.75 302 LEU A N 1
ATOM 2450 C CA . LEU A 1 302 ? -25.215 -4.035 19.289 1.00 96.75 302 LEU A CA 1
ATOM 2451 C C . LEU A 1 302 ? -25.877 -5.403 19.495 1.00 96.75 302 LEU A C 1
ATOM 2453 O O . LEU A 1 302 ? -27.016 -5.614 19.086 1.00 96.75 302 LEU A O 1
ATOM 2457 N N . VAL A 1 303 ? -25.170 -6.329 20.143 1.00 96.56 303 VAL A N 1
ATOM 2458 C CA . VAL A 1 303 ? -25.622 -7.695 20.420 1.00 96.56 303 VAL A CA 1
ATOM 2459 C C . VAL A 1 303 ? -25.305 -8.070 21.869 1.00 96.56 303 VAL A C 1
ATOM 2461 O O . VAL A 1 303 ? -24.321 -7.560 22.418 1.00 96.56 303 VAL A O 1
ATOM 2464 N N . PRO A 1 304 ? -26.106 -8.948 22.501 1.00 96.69 304 PRO A N 1
ATOM 2465 C CA . PRO A 1 304 ? -25.789 -9.454 23.828 1.00 96.69 304 PRO A CA 1
ATOM 2466 C C . PRO A 1 304 ? -24.454 -10.203 23.819 1.00 96.69 304 PRO A C 1
ATOM 2468 O O . PRO A 1 304 ? -24.036 -10.776 22.805 1.00 96.69 304 PRO A O 1
ATOM 2471 N N . ARG A 1 305 ? -23.773 -10.214 24.964 1.00 96.00 305 ARG A N 1
ATOM 2472 C CA . ARG A 1 305 ? -22.509 -10.932 25.109 1.00 96.00 305 ARG A CA 1
ATOM 2473 C C . ARG A 1 305 ? -22.730 -12.444 25.064 1.00 96.00 305 ARG A C 1
ATOM 2475 O O . ARG A 1 305 ? -23.107 -13.050 26.062 1.00 96.00 305 ARG A O 1
ATOM 2482 N N . GLU A 1 306 ? -22.376 -13.060 23.942 1.00 93.94 306 GLU A N 1
ATOM 2483 C CA . GLU A 1 306 ? -22.379 -14.519 23.773 1.00 93.94 306 GLU A CA 1
ATOM 2484 C C . GLU A 1 306 ? -21.007 -15.065 23.328 1.00 93.94 306 GLU A C 1
ATOM 2486 O O . GLU A 1 306 ? -20.949 -16.104 22.681 1.00 93.94 306 GLU A O 1
ATOM 2491 N N . ASP A 1 307 ? -19.904 -14.368 23.649 1.00 91.06 307 ASP A N 1
ATOM 2492 C CA . ASP A 1 307 ? -18.500 -14.689 23.314 1.00 91.06 307 ASP A CA 1
ATOM 2493 C C . ASP A 1 307 ? -18.343 -15.471 21.981 1.00 91.06 307 ASP A C 1
ATOM 2495 O O . ASP A 1 307 ? -18.372 -14.892 20.891 1.00 91.06 307 ASP A O 1
ATOM 2499 N N . ASP A 1 308 ? -18.214 -16.798 22.052 1.00 91.69 308 ASP A N 1
ATOM 2500 C CA . ASP A 1 308 ? -18.034 -17.688 20.905 1.00 91.69 308 ASP A CA 1
ATOM 2501 C C . ASP A 1 308 ? -19.209 -17.708 19.917 1.00 91.69 308 ASP A C 1
ATOM 2503 O O . ASP A 1 308 ? -18.980 -17.743 18.707 1.00 91.69 308 ASP A O 1
ATOM 2507 N N . LEU A 1 309 ? -20.450 -17.699 20.409 1.00 93.69 309 LEU A N 1
ATOM 2508 C CA . LEU A 1 309 ? -21.669 -17.742 19.594 1.00 93.69 309 LEU A CA 1
ATOM 2509 C C . LEU A 1 309 ? -21.750 -16.523 18.677 1.00 93.69 309 LEU A C 1
ATOM 2511 O O . LEU A 1 309 ? -22.011 -16.684 17.485 1.00 93.69 309 LEU A O 1
ATOM 2515 N N . THR A 1 310 ? -21.456 -15.332 19.204 1.00 95.06 310 THR A N 1
ATOM 2516 C CA . THR A 1 310 ? -21.430 -14.087 18.427 1.00 95.06 310 THR A CA 1
ATOM 2517 C C . THR A 1 310 ? -20.459 -14.194 17.256 1.00 95.06 310 THR A C 1
ATOM 2519 O O . THR A 1 310 ? -20.853 -13.986 16.113 1.00 95.06 310 THR A O 1
ATOM 2522 N N . VAL A 1 311 ? -19.206 -14.586 17.515 1.00 95.25 311 VAL A N 1
ATOM 2523 C CA . VAL A 1 311 ? -18.164 -14.640 16.473 1.00 95.25 311 VAL A CA 1
ATOM 2524 C C . VAL A 1 311 ? -18.367 -15.803 15.500 1.00 95.25 311 VAL A C 1
ATOM 2526 O O . VAL A 1 311 ? -18.035 -15.703 14.318 1.00 95.25 311 VAL A O 1
ATOM 2529 N N . ASN A 1 312 ? -18.931 -16.922 15.959 1.00 95.69 312 ASN A N 1
ATOM 2530 C CA . ASN A 1 312 ? -19.178 -18.078 15.101 1.00 95.69 312 ASN A CA 1
ATOM 2531 C C . ASN A 1 312 ? -20.179 -17.767 13.972 1.00 95.69 312 ASN A C 1
ATOM 2533 O O . ASN A 1 312 ? -20.022 -18.344 12.891 1.00 95.69 312 ASN A O 1
ATOM 2537 N N . LYS A 1 313 ? -21.130 -16.837 14.184 1.00 94.88 313 LYS A N 1
ATOM 2538 C CA . LYS A 1 313 ? -22.144 -16.426 13.189 1.00 94.88 313 LYS A CA 1
ATOM 2539 C C . LYS A 1 313 ? -21.521 -15.947 11.868 1.00 94.88 313 LYS A C 1
ATOM 2541 O O . LYS A 1 313 ? -22.015 -16.325 10.814 1.00 94.88 313 LYS A O 1
ATOM 2546 N N . PHE A 1 314 ? -20.394 -15.233 11.928 1.00 94.06 314 PHE A N 1
ATOM 2547 C CA . PHE A 1 314 ? -19.662 -14.697 10.765 1.00 94.06 314 PHE A CA 1
ATOM 2548 C C . PHE A 1 314 ? -18.256 -15.313 10.603 1.00 94.06 314 PHE A C 1
ATOM 2550 O O . PHE A 1 314 ? -17.371 -14.799 9.917 1.00 94.06 314 PHE A O 1
ATOM 2557 N N . SER A 1 315 ? -18.003 -16.466 11.235 1.00 93.62 315 SER A N 1
ATOM 2558 C CA . SER A 1 315 ? -16.691 -17.130 11.168 1.00 93.62 315 SER A CA 1
ATOM 2559 C C . SER A 1 315 ? -16.317 -17.613 9.763 1.00 93.62 315 SER A C 1
ATOM 2561 O O . SER A 1 315 ? -15.129 -17.706 9.440 1.00 93.62 315 SER A O 1
ATOM 2563 N N . LYS A 1 316 ? -17.318 -17.908 8.923 1.00 92.19 316 LYS A N 1
ATOM 2564 C CA . LYS A 1 316 ? -17.126 -18.244 7.505 1.00 92.19 316 LYS A CA 1
ATOM 2565 C C . LYS A 1 316 ? -16.617 -17.039 6.717 1.00 92.19 316 LYS A C 1
ATOM 2567 O O . LYS A 1 316 ? -15.676 -17.201 5.946 1.00 92.19 316 LYS A O 1
ATOM 2572 N N . ASP 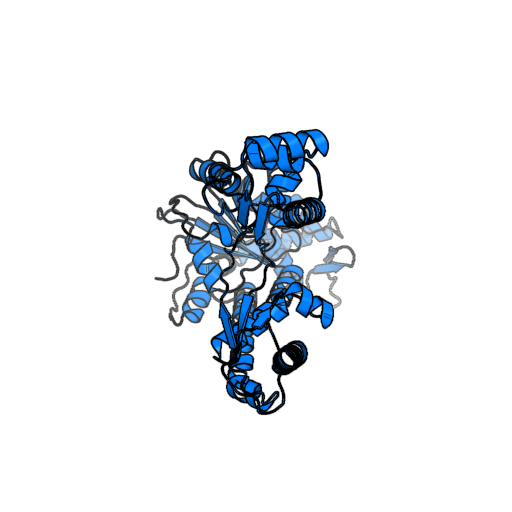A 1 317 ? -17.140 -15.849 6.996 1.00 89.94 317 ASP A N 1
ATOM 2573 C CA . ASP A 1 317 ? -16.749 -14.609 6.317 1.00 89.94 317 ASP A CA 1
ATOM 2574 C C . ASP A 1 317 ? -15.301 -14.232 6.639 1.00 89.94 317 ASP A C 1
ATOM 2576 O O . ASP A 1 317 ? -14.552 -13.820 5.755 1.00 89.94 317 ASP A O 1
ATOM 2580 N N . ILE A 1 318 ? -14.852 -14.479 7.878 1.00 90.12 318 ILE A N 1
ATOM 2581 C CA . ILE A 1 318 ? -13.437 -14.336 8.268 1.00 90.12 318 ILE A CA 1
ATOM 2582 C C . ILE A 1 318 ? -12.537 -15.230 7.405 1.00 90.12 318 ILE A C 1
ATOM 2584 O O . ILE A 1 318 ? -11.505 -14.779 6.904 1.00 90.12 318 ILE A O 1
ATOM 2588 N N . LYS A 1 319 ? -12.913 -16.505 7.235 1.00 89.56 319 LYS A N 1
ATOM 2589 C CA . LYS A 1 319 ? -12.139 -17.457 6.423 1.00 89.56 319 LYS A CA 1
ATOM 2590 C C . LYS A 1 319 ? -12.131 -17.044 4.957 1.00 89.56 319 LYS A C 1
ATOM 2592 O O . LYS A 1 319 ? -11.063 -16.987 4.362 1.00 89.56 319 LYS A O 1
ATOM 2597 N N . GLN A 1 320 ? -13.292 -16.697 4.407 1.00 90.25 320 GLN A N 1
ATOM 2598 C CA . GLN A 1 320 ? -13.414 -16.238 3.027 1.00 90.25 320 GLN A CA 1
ATOM 2599 C C . GLN A 1 320 ? -12.568 -14.983 2.776 1.00 90.25 320 GLN A C 1
ATOM 2601 O O . GLN A 1 320 ? -11.852 -14.917 1.784 1.00 90.25 320 GLN A O 1
ATOM 2606 N N . LEU A 1 321 ? -12.576 -14.018 3.698 1.00 86.88 321 LEU A N 1
ATOM 2607 C CA . LEU A 1 321 ? -11.779 -12.797 3.589 1.00 86.88 321 LEU A CA 1
ATOM 2608 C C . LEU A 1 321 ? -10.269 -13.077 3.580 1.00 86.88 321 LEU A C 1
ATOM 2610 O O . LEU A 1 321 ? -9.532 -12.413 2.851 1.00 86.88 321 LEU A O 1
ATOM 2614 N N . ASN A 1 322 ? -9.800 -14.051 4.363 1.00 87.75 322 ASN A N 1
ATOM 2615 C CA . ASN A 1 322 ? -8.399 -14.473 4.323 1.00 87.75 322 ASN A CA 1
ATOM 2616 C C . ASN A 1 322 ? -8.069 -15.246 3.035 1.00 87.75 322 ASN A C 1
ATOM 2618 O O . ASN A 1 322 ? -7.028 -14.976 2.442 1.00 87.75 322 ASN A O 1
ATOM 2622 N N . ASN A 1 323 ? -8.964 -16.122 2.566 1.00 89.88 323 ASN A N 1
ATOM 2623 C CA . ASN A 1 323 ? -8.782 -16.861 1.312 1.00 89.88 323 ASN A CA 1
ATOM 2624 C C . ASN A 1 323 ? -8.660 -15.909 0.116 1.00 89.88 323 ASN A C 1
ATOM 2626 O O . ASN A 1 323 ? -7.705 -16.008 -0.640 1.00 89.88 323 ASN A O 1
ATOM 2630 N N . VAL A 1 324 ? -9.550 -14.916 0.003 1.00 89.50 324 VAL A N 1
ATOM 2631 C CA . VAL A 1 324 ? -9.492 -13.911 -1.075 1.00 89.50 324 VAL A CA 1
ATOM 2632 C C . VAL A 1 324 ? -8.175 -13.128 -1.040 1.00 89.50 324 VAL A C 1
ATOM 2634 O O . VAL A 1 324 ? -7.605 -12.810 -2.082 1.00 89.50 324 VAL A O 1
ATOM 2637 N N . LYS A 1 325 ? -7.650 -12.802 0.150 1.00 87.50 325 LYS A N 1
ATOM 2638 C CA . LYS A 1 325 ? -6.328 -12.161 0.263 1.00 87.50 325 LYS A CA 1
ATOM 2639 C C . LYS A 1 325 ? -5.222 -13.081 -0.240 1.00 87.50 325 LYS A C 1
ATOM 2641 O O . LYS A 1 325 ? -4.345 -12.621 -0.964 1.00 87.50 325 LYS A O 1
ATOM 2646 N N . GLU A 1 326 ? -5.253 -14.350 0.149 1.00 89.38 326 GLU A N 1
ATOM 2647 C CA . GLU A 1 326 ? -4.267 -15.342 -0.269 1.00 89.38 326 GLU A CA 1
ATOM 2648 C C . GLU A 1 326 ? -4.296 -15.572 -1.787 1.00 89.38 326 GLU A C 1
ATOM 2650 O O . GLU A 1 326 ? -3.244 -15.538 -2.424 1.00 89.38 326 GLU A O 1
ATOM 2655 N N . GLU A 1 327 ? -5.486 -15.695 -2.377 1.00 91.94 327 GLU A N 1
ATOM 2656 C CA . GLU A 1 327 ? -5.696 -15.802 -3.825 1.00 91.94 327 GLU A CA 1
ATOM 2657 C C . GLU A 1 327 ? -5.063 -14.626 -4.576 1.00 91.94 327 GLU A C 1
ATOM 2659 O O . GLU A 1 327 ? -4.300 -14.839 -5.517 1.00 91.94 327 GLU A O 1
ATOM 2664 N N . LYS A 1 328 ? -5.283 -13.385 -4.117 1.00 92.44 328 LYS A N 1
ATOM 2665 C CA . LYS A 1 328 ? -4.689 -12.187 -4.738 1.00 92.44 328 LYS A CA 1
ATOM 2666 C C . LYS A 1 328 ? -3.163 -12.185 -4.694 1.00 92.44 328 LYS A C 1
ATOM 2668 O O . LYS A 1 328 ? -2.519 -11.794 -5.667 1.00 92.44 328 LYS A O 1
ATOM 2673 N N . ILE A 1 329 ? -2.571 -12.618 -3.580 1.00 91.75 329 ILE A N 1
ATOM 2674 C CA . ILE A 1 329 ? -1.110 -12.711 -3.459 1.00 91.75 329 ILE A CA 1
ATOM 2675 C C . ILE A 1 329 ? -0.557 -13.807 -4.362 1.00 91.75 329 ILE A C 1
ATOM 2677 O O . ILE A 1 329 ? 0.432 -13.582 -5.064 1.00 91.75 329 ILE A O 1
ATOM 2681 N N . ASN A 1 330 ? -1.188 -14.979 -4.354 1.00 93.12 330 ASN A N 1
ATOM 2682 C CA . ASN A 1 330 ? -0.774 -16.092 -5.194 1.00 93.12 330 ASN A CA 1
ATOM 2683 C C . ASN A 1 330 ? -0.877 -15.715 -6.675 1.00 93.12 330 ASN A C 1
ATOM 2685 O O . ASN A 1 330 ? 0.080 -15.945 -7.405 1.00 93.12 330 ASN A O 1
ATOM 2689 N N . ALA A 1 331 ? -1.922 -14.991 -7.085 1.00 95.88 331 ALA A N 1
ATOM 2690 C CA . ALA A 1 331 ? -2.051 -14.473 -8.445 1.00 95.88 331 ALA A CA 1
ATOM 2691 C C . ALA A 1 331 ? -0.879 -13.561 -8.856 1.00 95.88 331 ALA A C 1
ATOM 2693 O O . ALA A 1 331 ? -0.367 -13.683 -9.968 1.00 95.88 331 ALA A O 1
ATOM 2694 N N . VAL A 1 332 ? -0.387 -12.684 -7.969 1.00 96.25 332 VAL A N 1
ATOM 2695 C CA . VAL A 1 332 ? 0.816 -11.868 -8.242 1.00 96.25 332 VAL A CA 1
ATOM 2696 C C . VAL A 1 332 ? 2.065 -12.742 -8.362 1.00 96.25 332 VAL A C 1
ATOM 2698 O O . VAL A 1 332 ? 2.884 -12.539 -9.261 1.00 96.25 332 VAL A O 1
ATOM 2701 N N . ILE A 1 333 ? 2.227 -13.715 -7.464 1.00 94.44 333 ILE A N 1
ATOM 2702 C CA . ILE A 1 333 ? 3.373 -14.631 -7.472 1.00 94.44 333 ILE A CA 1
ATOM 2703 C C . ILE A 1 333 ? 3.388 -15.459 -8.759 1.00 94.44 333 ILE A C 1
ATOM 2705 O O . ILE A 1 333 ? 4.440 -15.570 -9.392 1.00 94.44 333 ILE A O 1
ATOM 2709 N N . ASP A 1 334 ? 2.241 -15.994 -9.162 1.00 95.31 334 ASP A N 1
ATOM 2710 C CA . ASP A 1 334 ? 2.064 -16.785 -10.376 1.00 95.31 334 ASP A CA 1
ATOM 2711 C C . ASP A 1 334 ? 2.262 -15.927 -11.622 1.00 95.31 334 ASP A C 1
ATOM 2713 O O . ASP A 1 334 ? 2.996 -16.322 -12.532 1.00 95.31 334 ASP A O 1
ATOM 2717 N N . PHE A 1 335 ? 1.711 -14.708 -11.632 1.00 96.19 335 PHE A N 1
ATOM 2718 C CA . PHE A 1 335 ? 1.933 -13.741 -12.703 1.00 96.19 335 PHE A CA 1
ATOM 2719 C C . PHE A 1 335 ? 3.413 -13.460 -12.902 1.00 96.19 335 PHE A C 1
ATOM 2721 O O . PHE A 1 335 ? 3.875 -13.451 -14.037 1.00 96.19 335 PHE A O 1
ATOM 2728 N N . VAL A 1 336 ? 4.163 -13.252 -11.821 1.00 94.88 336 VAL A N 1
ATOM 2729 C CA . VAL A 1 336 ? 5.604 -13.021 -11.876 1.00 94.88 336 VAL A CA 1
ATOM 2730 C C . VAL A 1 336 ? 6.307 -14.294 -12.356 1.00 94.88 336 VAL A C 1
ATOM 2732 O O . VAL A 1 336 ? 7.084 -14.226 -13.314 1.00 94.88 336 VAL A O 1
ATOM 2735 N N . ASN A 1 337 ? 6.015 -15.457 -11.754 1.00 92.88 337 ASN A N 1
ATOM 2736 C CA . ASN A 1 337 ? 6.629 -16.773 -12.033 1.00 92.88 337 ASN A CA 1
ATOM 2737 C C . ASN A 1 337 ? 6.383 -17.311 -13.436 1.00 92.88 337 ASN A C 1
ATOM 2739 O O . ASN A 1 337 ? 7.174 -18.118 -13.925 1.00 92.88 337 ASN A O 1
ATOM 2743 N N . ASN A 1 338 ? 5.315 -16.867 -14.085 1.00 92.12 338 ASN A N 1
ATOM 2744 C CA . ASN A 1 338 ? 5.016 -17.244 -15.448 1.00 92.12 338 ASN A CA 1
ATOM 2745 C C . ASN A 1 338 ? 6.190 -16.885 -16.384 1.00 92.12 338 ASN A C 1
ATOM 2747 O O . ASN A 1 338 ? 6.730 -15.779 -16.356 1.00 92.12 338 ASN A O 1
ATOM 2751 N N . LYS A 1 339 ? 6.593 -17.840 -17.223 1.00 87.56 339 LYS A N 1
ATOM 2752 C CA . LYS A 1 339 ? 7.625 -17.671 -18.263 1.00 87.56 339 LYS A CA 1
ATOM 2753 C C . LYS A 1 339 ? 7.142 -18.123 -19.643 1.00 87.56 339 LYS A C 1
ATOM 2755 O O . LYS A 1 339 ? 7.905 -18.120 -20.603 1.00 87.56 339 LYS A O 1
ATOM 2760 N N . THR A 1 340 ? 5.895 -18.574 -19.754 1.00 87.62 340 THR A N 1
ATOM 2761 C CA . THR A 1 340 ? 5.410 -19.326 -20.918 1.00 87.62 340 THR A CA 1
ATOM 2762 C C . THR A 1 340 ? 4.250 -18.635 -21.618 1.00 87.62 340 THR A C 1
ATOM 2764 O O . THR A 1 340 ? 4.214 -18.625 -22.854 1.00 87.62 340 THR A O 1
ATOM 2767 N N . VAL A 1 341 ? 3.336 -18.035 -20.859 1.00 92.44 341 VAL A N 1
ATOM 2768 C CA . VAL A 1 341 ? 2.142 -17.351 -21.364 1.00 92.44 341 VAL A CA 1
ATOM 2769 C C . VAL A 1 341 ? 2.411 -15.849 -21.457 1.00 92.44 341 VAL A C 1
ATOM 2771 O O . VAL A 1 341 ? 3.089 -15.277 -20.609 1.00 92.44 341 VAL A O 1
ATOM 2774 N N . CYS A 1 342 ? 1.893 -15.192 -22.495 1.00 93.62 342 CYS A N 1
ATOM 2775 C CA . CYS A 1 342 ? 1.991 -13.739 -22.642 1.00 93.62 342 CYS A CA 1
ATOM 2776 C C . CYS A 1 342 ? 1.436 -13.023 -21.397 1.00 93.62 342 CYS A C 1
ATOM 2778 O O . CYS A 1 342 ? 0.357 -13.370 -20.918 1.00 93.62 342 CYS A O 1
ATOM 2780 N N . ARG A 1 343 ? 2.144 -11.999 -20.900 1.00 94.38 343 ARG A N 1
ATOM 2781 C CA . ARG A 1 343 ? 1.740 -11.243 -19.700 1.00 94.38 343 ARG A CA 1
ATOM 2782 C C . ARG A 1 343 ? 0.333 -10.655 -19.828 1.00 94.38 343 ARG A C 1
ATOM 2784 O O . ARG A 1 343 ? -0.452 -10.779 -18.897 1.00 94.38 343 ARG A O 1
ATOM 2791 N N . ASN A 1 344 ? -0.004 -10.086 -20.989 1.00 93.06 344 ASN A N 1
ATOM 2792 C CA . ASN A 1 344 ? -1.330 -9.511 -21.228 1.00 93.06 344 ASN A CA 1
ATOM 2793 C C . ASN A 1 344 ? -2.432 -10.574 -21.186 1.00 93.06 344 ASN A C 1
ATOM 2795 O O . ASN A 1 344 ? -3.489 -10.300 -20.638 1.00 93.06 344 ASN A O 1
ATOM 2799 N N . ILE A 1 345 ? -2.178 -11.782 -21.706 1.00 93.25 345 ILE A N 1
ATOM 2800 C CA . ILE A 1 345 ? -3.143 -12.892 -21.653 1.00 93.25 345 ILE A CA 1
ATOM 2801 C C . ILE A 1 345 ? -3.405 -13.296 -20.199 1.00 93.25 345 ILE A C 1
ATOM 2803 O O . ILE A 1 345 ? -4.557 -13.456 -19.816 1.00 93.25 345 ILE A O 1
ATOM 2807 N N . VAL A 1 346 ? -2.355 -13.414 -19.376 1.00 94.06 346 VAL A N 1
ATOM 2808 C CA . VAL A 1 346 ? -2.517 -13.749 -17.950 1.00 94.06 346 VAL A CA 1
ATOM 2809 C C . VAL A 1 346 ? -3.311 -12.676 -17.211 1.00 94.06 346 VAL A C 1
ATOM 2811 O O . VAL A 1 346 ? -4.200 -13.015 -16.439 1.00 94.06 346 VAL A O 1
ATOM 2814 N N . LEU A 1 347 ? -3.018 -11.392 -17.454 1.00 94.12 347 LEU A N 1
ATOM 2815 C CA . LEU A 1 347 ? -3.786 -10.310 -16.837 1.00 94.12 347 LEU A CA 1
ATOM 2816 C C . LEU A 1 347 ? -5.247 -10.351 -17.271 1.00 94.12 347 LEU A C 1
ATOM 2818 O O . LEU A 1 347 ? -6.111 -10.357 -16.411 1.00 94.12 347 LEU A O 1
ATOM 2822 N N . LEU A 1 348 ? -5.526 -10.412 -18.573 1.00 92.44 348 LEU A N 1
ATOM 2823 C CA . LEU A 1 348 ? -6.900 -10.437 -19.077 1.00 92.44 348 LEU A CA 1
ATOM 2824 C C . LEU A 1 348 ? -7.673 -11.633 -18.504 1.00 92.44 348 LEU A C 1
ATOM 2826 O O . LEU A 1 348 ? -8.749 -11.437 -17.949 1.00 92.44 348 LEU A O 1
ATOM 2830 N N . SER A 1 349 ? -7.066 -12.825 -18.488 1.00 92.19 349 SER A N 1
ATOM 2831 C CA . SER A 1 349 ? -7.673 -14.023 -17.897 1.00 92.19 349 SER A CA 1
ATOM 2832 C C . SER A 1 349 ? -7.981 -13.879 -16.404 1.00 92.19 349 SER A C 1
ATOM 2834 O O . SER A 1 349 ? -8.944 -14.477 -15.944 1.00 92.19 349 SER A O 1
ATOM 2836 N N . TYR A 1 350 ? -7.186 -13.122 -15.642 1.00 93.31 350 TYR A N 1
ATOM 2837 C CA . TYR A 1 350 ? -7.461 -12.855 -14.225 1.00 93.31 350 TYR A CA 1
ATOM 2838 C C . TYR A 1 350 ? -8.666 -11.921 -14.019 1.00 93.31 350 TYR A C 1
ATOM 2840 O O . TYR A 1 350 ? -9.319 -11.989 -12.984 1.00 93.31 350 TYR A O 1
ATOM 2848 N N . PHE A 1 351 ? -8.964 -11.058 -14.992 1.00 92.38 351 PHE A N 1
ATOM 2849 C CA . PHE A 1 351 ? -10.122 -10.155 -14.981 1.00 92.38 351 PHE A CA 1
ATOM 2850 C C . PHE A 1 351 ? -11.311 -10.710 -15.779 1.00 92.38 351 PHE A C 1
ATOM 2852 O O . PHE A 1 351 ? -12.146 -9.934 -16.240 1.00 92.38 351 PHE A O 1
ATOM 2859 N N . ASP A 1 352 ? -11.366 -12.033 -15.963 1.00 90.44 352 ASP A N 1
ATOM 2860 C CA . ASP A 1 352 ? -12.411 -12.731 -16.719 1.00 90.44 352 ASP A CA 1
ATOM 2861 C C . ASP A 1 352 ? -12.559 -12.242 -18.183 1.00 90.44 352 ASP A C 1
ATOM 2863 O O . ASP A 1 352 ? -13.620 -12.358 -18.797 1.00 90.44 352 ASP A O 1
ATOM 2867 N N . GLU A 1 353 ? -11.481 -11.704 -18.772 1.00 89.06 353 GLU A N 1
ATOM 2868 C CA . GLU A 1 353 ? -11.385 -11.345 -20.190 1.00 89.06 353 GLU A CA 1
ATOM 2869 C C . GLU A 1 353 ? -10.564 -12.408 -20.947 1.00 89.06 353 GLU A C 1
ATOM 2871 O O . GLU A 1 353 ? -9.359 -12.567 -20.743 1.00 89.06 353 GLU A O 1
ATOM 2876 N N . GLU A 1 354 ? -11.187 -13.136 -21.874 1.00 84.88 354 GLU A N 1
ATOM 2877 C CA . GLU A 1 354 ? -10.481 -14.148 -22.666 1.00 84.88 354 GLU A CA 1
ATOM 2878 C C . GLU A 1 354 ? -9.854 -13.564 -23.936 1.00 84.88 354 GLU A C 1
ATOM 2880 O O . GLU A 1 354 ? -10.495 -12.880 -24.735 1.00 84.88 354 GLU A O 1
ATOM 2885 N N . THR A 1 355 ? -8.582 -13.890 -24.174 1.00 84.19 355 THR A N 1
ATOM 2886 C CA . THR A 1 355 ? -7.940 -13.664 -25.471 1.00 84.19 355 THR A CA 1
ATOM 2887 C C . THR A 1 355 ? -6.829 -14.673 -25.726 1.00 84.19 355 THR A C 1
ATOM 2889 O O . THR A 1 355 ? -6.068 -15.042 -24.832 1.00 84.19 355 THR A O 1
ATOM 2892 N N . SER A 1 356 ? -6.699 -15.096 -26.980 1.00 82.81 356 SER A N 1
ATOM 2893 C CA . SER A 1 356 ? -5.590 -15.926 -27.462 1.00 82.81 356 SER A CA 1
ATOM 2894 C C . SER A 1 356 ? -4.510 -15.109 -28.182 1.00 82.81 356 SER A C 1
ATOM 2896 O O . SER A 1 356 ? -3.461 -15.643 -28.554 1.00 82.81 356 SER A O 1
ATOM 2898 N N . VAL A 1 357 ? -4.739 -13.805 -28.371 1.00 87.12 357 VAL A N 1
ATOM 2899 C CA . VAL A 1 357 ? -3.845 -12.925 -29.126 1.00 87.12 357 VAL A CA 1
ATOM 2900 C C . VAL A 1 357 ? -2.676 -12.488 -28.243 1.00 87.12 357 VAL A C 1
ATOM 2902 O O . VAL A 1 357 ? -2.848 -11.860 -27.199 1.00 87.12 357 VAL A O 1
ATOM 2905 N N . LYS A 1 358 ? -1.452 -12.804 -28.676 1.00 88.75 358 LYS A N 1
ATOM 2906 C CA . LYS A 1 358 ? -0.222 -12.370 -28.000 1.00 88.75 358 LYS A CA 1
ATOM 2907 C C . LYS A 1 358 ? 0.024 -10.878 -28.225 1.00 88.75 358 LYS A C 1
ATOM 2909 O O . LYS A 1 358 ? -0.194 -10.367 -29.316 1.00 88.75 358 LYS A O 1
ATOM 2914 N N . CYS A 1 359 ? 0.571 -10.198 -27.216 1.00 90.38 359 CYS A N 1
ATOM 2915 C CA . CYS A 1 359 ? 0.883 -8.767 -27.311 1.00 90.38 359 CYS A CA 1
ATOM 2916 C C . CYS A 1 359 ? 2.161 -8.436 -28.102 1.00 90.38 359 CYS A C 1
ATOM 2918 O O . CYS A 1 359 ? 2.385 -7.275 -28.421 1.00 90.38 359 CYS A O 1
ATOM 2920 N N . ASN A 1 360 ? 3.028 -9.427 -28.348 1.00 89.50 360 ASN A N 1
ATOM 2921 C CA . ASN A 1 360 ? 4.330 -9.307 -29.029 1.00 89.50 360 ASN A CA 1
ATOM 2922 C C . ASN A 1 360 ? 5.302 -8.234 -28.487 1.00 89.50 360 ASN A C 1
ATOM 2924 O O . ASN A 1 360 ? 6.309 -7.945 -29.117 1.00 89.50 360 ASN A O 1
ATOM 2928 N N . ASN A 1 361 ? 5.046 -7.664 -27.306 1.00 90.62 361 ASN A N 1
ATOM 2929 C CA . ASN A 1 361 ? 5.888 -6.616 -26.719 1.00 90.62 361 ASN A CA 1
ATOM 2930 C C . ASN A 1 361 ? 6.264 -6.852 -25.245 1.00 90.62 361 ASN A C 1
ATOM 2932 O O . ASN A 1 361 ? 7.038 -6.074 -24.694 1.00 90.62 361 ASN A O 1
ATOM 2936 N N . CYS A 1 362 ? 5.714 -7.880 -24.590 1.00 93.12 362 CYS A N 1
ATOM 2937 C CA . CYS A 1 362 ? 6.084 -8.241 -23.219 1.00 93.12 362 CYS A CA 1
ATOM 2938 C C . CYS A 1 362 ? 7.344 -9.109 -23.197 1.00 93.12 362 CYS A C 1
ATOM 2940 O O . CYS A 1 362 ? 7.660 -9.780 -24.183 1.00 93.12 362 CYS A O 1
ATOM 2942 N N . ASP A 1 363 ? 8.013 -9.152 -22.048 1.00 92.19 363 ASP A N 1
ATOM 2943 C CA . ASP A 1 363 ? 9.207 -9.968 -21.811 1.00 92.19 363 ASP A CA 1
ATOM 2944 C C . ASP A 1 363 ? 9.059 -11.426 -22.287 1.00 92.19 363 ASP A C 1
ATOM 2946 O O . ASP A 1 363 ? 9.938 -11.933 -22.980 1.00 92.19 363 ASP A O 1
ATOM 2950 N N . VAL A 1 364 ? 7.931 -12.086 -21.998 1.00 91.75 364 VAL A N 1
ATOM 2951 C CA . VAL A 1 364 ? 7.689 -13.488 -22.396 1.00 91.75 364 VAL A CA 1
ATOM 2952 C C . VAL A 1 364 ? 7.546 -13.654 -23.911 1.00 91.75 364 VAL A C 1
ATOM 2954 O O . VAL A 1 364 ? 8.027 -14.639 -24.474 1.00 91.75 364 VAL A O 1
ATOM 2957 N N . CYS A 1 365 ? 6.886 -12.713 -24.592 1.00 88.88 365 CYS A N 1
ATOM 2958 C CA . CYS A 1 365 ? 6.762 -12.762 -26.051 1.00 88.88 365 CYS A CA 1
ATOM 2959 C C . CYS A 1 365 ? 8.124 -12.529 -26.714 1.00 88.88 365 CYS A C 1
ATOM 2961 O O . CYS A 1 365 ? 8.520 -13.299 -27.584 1.00 88.88 365 CYS A O 1
ATOM 2963 N N . LEU A 1 366 ? 8.864 -11.523 -26.239 1.00 84.56 366 LEU A N 1
ATOM 2964 C CA . LEU A 1 366 ? 10.155 -11.130 -26.802 1.00 84.56 366 LEU A CA 1
ATOM 2965 C C . LEU A 1 366 ? 11.259 -12.164 -26.536 1.00 84.56 366 LEU A C 1
ATOM 2967 O O . LEU A 1 366 ? 12.140 -12.347 -27.373 1.00 84.56 366 LEU A O 1
ATOM 2971 N N . GLN A 1 367 ? 11.222 -12.880 -25.407 1.00 73.12 367 GLN A N 1
ATOM 2972 C CA . GLN A 1 367 ? 12.160 -13.978 -25.132 1.00 73.12 367 GLN A CA 1
ATOM 2973 C C . GLN A 1 367 ? 11.994 -15.155 -26.102 1.00 73.12 367 GLN A C 1
ATOM 2975 O O . GLN A 1 367 ? 12.977 -15.817 -26.423 1.00 73.12 367 GLN A O 1
ATOM 2980 N N . LYS A 1 368 ? 10.774 -15.409 -26.594 1.00 57.19 368 LYS A N 1
ATOM 2981 C CA . LYS A 1 368 ? 10.508 -16.485 -27.564 1.00 57.19 368 LYS A CA 1
ATOM 2982 C C . LYS A 1 368 ? 10.905 -16.120 -28.997 1.00 57.19 368 LYS A C 1
ATOM 2984 O O . LYS A 1 368 ? 11.147 -17.026 -29.786 1.00 57.19 368 LYS A O 1
ATOM 2989 N N . GLU A 1 369 ? 10.993 -14.831 -29.324 1.00 51.62 369 GLU A N 1
ATOM 2990 C CA . GLU A 1 369 ? 11.409 -14.350 -30.651 1.00 51.62 369 GLU A CA 1
ATOM 2991 C C . GLU A 1 369 ? 12.932 -14.138 -30.770 1.00 51.62 369 GLU A C 1
ATOM 2993 O O . GLU A 1 369 ? 13.480 -14.235 -31.864 1.00 51.62 369 GLU A O 1
ATOM 2998 N N . ASN A 1 370 ? 13.646 -13.914 -29.657 1.00 45.69 370 ASN A N 1
ATOM 2999 C CA . ASN A 1 370 ? 15.052 -13.473 -29.665 1.00 45.69 370 ASN A CA 1
ATOM 3000 C C . ASN A 1 370 ? 16.130 -14.566 -29.741 1.00 45.69 370 ASN A C 1
ATOM 3002 O O . ASN A 1 370 ? 17.310 -14.285 -29.521 1.00 45.69 370 ASN A O 1
ATOM 3006 N N . ILE A 1 371 ? 15.778 -15.792 -30.119 1.00 48.53 371 ILE A N 1
ATOM 3007 C CA . ILE A 1 371 ? 16.778 -16.784 -30.513 1.00 48.53 371 ILE A CA 1
ATOM 3008 C C . ILE A 1 371 ? 16.373 -17.377 -31.861 1.00 48.53 371 ILE A C 1
ATOM 3010 O O . ILE A 1 371 ? 15.633 -18.359 -31.928 1.00 48.53 371 ILE A O 1
ATOM 3014 N N . SER A 1 372 ? 16.919 -16.835 -32.955 1.00 54.16 372 SER A N 1
ATOM 3015 C CA . SER A 1 372 ? 17.167 -17.715 -34.097 1.00 54.16 372 SER A CA 1
ATOM 3016 C C . SER A 1 372 ? 18.147 -18.786 -33.607 1.00 54.16 372 SER A C 1
ATOM 3018 O O . SER A 1 372 ? 19.134 -18.459 -32.938 1.00 54.16 372 SER A O 1
ATOM 3020 N N . LYS A 1 373 ? 17.866 -20.069 -33.873 1.00 57.41 373 LYS A N 1
ATOM 3021 C CA . LYS A 1 373 ? 18.731 -21.187 -33.444 1.00 57.41 373 LYS A CA 1
ATOM 3022 C C . LYS A 1 373 ? 20.206 -20.922 -33.780 1.00 57.41 373 LYS A C 1
ATOM 3024 O O . LYS A 1 373 ? 21.079 -21.224 -32.972 1.00 57.41 373 LYS A O 1
ATOM 3029 N N . ASP A 1 374 ? 20.457 -20.257 -34.904 1.00 56.53 374 ASP A N 1
ATOM 3030 C CA . ASP A 1 374 ? 21.792 -19.902 -35.387 1.00 56.53 374 ASP A CA 1
ATOM 3031 C C . ASP A 1 374 ? 22.522 -18.891 -34.486 1.00 56.53 374 ASP A C 1
ATOM 3033 O O . ASP A 1 374 ? 23.712 -19.050 -34.210 1.00 56.53 374 ASP A O 1
ATOM 3037 N N . LYS A 1 375 ? 21.820 -17.877 -33.957 1.00 63.16 375 LYS A N 1
ATOM 3038 C CA . LYS A 1 375 ? 22.430 -16.855 -33.087 1.00 63.16 375 LYS A CA 1
ATOM 3039 C C . LYS A 1 375 ? 22.747 -17.405 -31.696 1.00 63.16 375 LYS A C 1
ATOM 3041 O O . LYS A 1 375 ? 23.773 -17.048 -31.119 1.00 63.16 375 LYS A O 1
ATOM 3046 N N . PHE A 1 376 ? 21.912 -18.313 -31.182 1.00 69.94 376 PHE A N 1
ATOM 3047 C CA . PHE A 1 376 ? 22.216 -19.034 -29.943 1.00 69.94 376 PHE A CA 1
ATOM 3048 C C . PHE A 1 376 ? 23.405 -19.970 -30.100 1.00 69.94 376 PHE A C 1
ATOM 3050 O O . PHE A 1 376 ? 24.279 -19.937 -29.243 1.00 69.94 376 PHE A O 1
ATOM 3057 N N . HIS A 1 377 ? 23.479 -20.755 -31.180 1.00 73.88 377 HIS A N 1
ATOM 3058 C CA . HIS A 1 377 ? 24.633 -21.628 -31.408 1.00 73.88 377 HIS A CA 1
ATOM 3059 C C . HIS A 1 377 ? 25.939 -20.826 -31.461 1.00 73.88 377 HIS A C 1
ATOM 3061 O O . HIS A 1 377 ? 26.864 -21.133 -30.715 1.00 73.88 377 HIS A O 1
ATOM 3067 N N . SER A 1 378 ? 25.962 -19.716 -32.208 1.00 79.75 378 SER A N 1
ATOM 3068 C CA . SER A 1 378 ? 27.138 -18.841 -32.294 1.00 79.75 378 SER A CA 1
ATOM 3069 C C . SER A 1 378 ? 27.583 -18.270 -30.937 1.00 79.75 378 SER A C 1
ATOM 3071 O O . SER A 1 378 ? 28.775 -18.257 -30.631 1.00 79.75 378 SER A O 1
ATOM 3073 N N . ILE A 1 379 ? 26.650 -17.805 -30.098 1.00 83.62 379 ILE A N 1
ATOM 3074 C CA . ILE A 1 379 ? 26.992 -17.216 -28.791 1.00 83.62 379 ILE A CA 1
ATOM 3075 C C . ILE A 1 379 ? 27.321 -18.300 -27.761 1.00 83.62 379 ILE A C 1
ATOM 3077 O O . ILE A 1 379 ? 28.227 -18.112 -26.951 1.00 83.62 379 ILE A O 1
ATOM 3081 N N . ALA A 1 380 ? 26.633 -19.442 -27.799 1.00 84.25 380 ALA A N 1
ATOM 3082 C CA . ALA A 1 380 ? 26.920 -20.577 -26.932 1.00 84.25 380 ALA A CA 1
ATOM 3083 C C . ALA A 1 380 ? 28.339 -21.108 -27.170 1.00 84.25 380 ALA A C 1
ATOM 3085 O O . ALA A 1 380 ? 29.060 -21.340 -26.202 1.00 84.25 380 ALA A O 1
ATOM 3086 N N . ASP A 1 381 ? 28.761 -21.231 -28.431 1.00 85.31 381 ASP A N 1
ATOM 3087 C CA . ASP A 1 381 ? 30.116 -21.665 -28.777 1.00 85.31 381 ASP A CA 1
ATOM 3088 C C . ASP A 1 381 ? 31.164 -20.664 -28.274 1.00 85.31 381 ASP A C 1
ATOM 3090 O O . ASP A 1 381 ? 32.110 -21.066 -27.596 1.00 85.31 381 ASP A O 1
ATOM 3094 N N . ARG A 1 382 ? 30.935 -19.355 -28.470 1.00 88.75 382 ARG A N 1
ATOM 3095 C CA . ARG A 1 382 ? 31.810 -18.294 -27.935 1.00 88.75 382 ARG A CA 1
ATOM 3096 C C . ARG A 1 382 ? 31.927 -18.347 -26.408 1.00 88.75 382 ARG A C 1
ATOM 3098 O O . ARG A 1 382 ? 33.033 -18.280 -25.888 1.00 88.75 382 ARG A O 1
ATOM 3105 N N . ILE A 1 383 ? 30.817 -18.516 -25.682 1.00 88.69 383 ILE A N 1
ATOM 3106 C CA . ILE A 1 383 ? 30.826 -18.650 -24.212 1.00 88.69 383 ILE A CA 1
ATOM 3107 C C . ILE A 1 383 ? 31.641 -19.875 -23.782 1.00 88.69 383 ILE A C 1
ATOM 3109 O O . ILE A 1 383 ? 32.447 -19.790 -22.853 1.00 88.69 383 ILE A O 1
ATOM 3113 N N . LEU A 1 384 ? 31.434 -21.021 -24.437 1.00 88.12 384 LEU A N 1
ATOM 3114 C CA . LEU A 1 384 ? 32.148 -22.253 -24.109 1.00 88.12 384 LEU A CA 1
ATOM 3115 C C . LEU A 1 384 ? 33.649 -22.126 -24.410 1.00 88.12 384 LEU A C 1
ATOM 3117 O O . LEU A 1 384 ? 34.457 -22.605 -23.617 1.00 88.12 384 LEU A O 1
ATOM 3121 N N . GLU A 1 385 ? 34.042 -21.453 -25.493 1.00 87.69 385 GLU A N 1
ATOM 3122 C CA . GLU A 1 385 ? 35.445 -21.136 -25.796 1.00 87.69 385 GLU A CA 1
ATOM 3123 C C . GLU A 1 385 ? 36.072 -20.181 -24.774 1.00 87.69 385 GLU A C 1
ATOM 3125 O O . GLU A 1 385 ? 37.188 -20.426 -24.304 1.00 87.69 385 GLU A O 1
ATOM 3130 N N . THR A 1 386 ? 35.354 -19.131 -24.362 1.00 88.94 386 THR A N 1
ATOM 3131 C CA . THR A 1 386 ? 35.813 -18.221 -23.304 1.00 88.94 386 THR A CA 1
ATOM 3132 C C . THR A 1 386 ? 36.024 -18.970 -21.990 1.00 88.94 386 THR A C 1
ATOM 3134 O O . THR A 1 386 ? 37.047 -18.784 -21.343 1.00 88.94 386 THR A O 1
ATOM 3137 N N . LEU A 1 387 ? 35.121 -19.881 -21.618 1.00 87.62 387 LEU A N 1
ATOM 3138 C CA . LEU A 1 387 ? 35.266 -20.688 -20.402 1.00 87.62 387 LEU A CA 1
ATOM 3139 C C . LEU A 1 387 ? 36.364 -21.760 -20.505 1.00 87.62 387 LEU A C 1
ATOM 3141 O O . LEU A 1 387 ? 36.903 -22.174 -19.478 1.00 87.62 387 LEU A O 1
ATOM 3145 N N . ARG A 1 388 ? 36.716 -22.209 -21.721 1.00 86.56 388 ARG A N 1
ATOM 3146 C CA . ARG A 1 388 ? 37.873 -23.094 -21.960 1.00 86.56 388 ARG A CA 1
ATOM 3147 C C . ARG A 1 388 ? 39.198 -22.351 -21.814 1.00 86.56 388 ARG A C 1
ATOM 3149 O O . ARG A 1 388 ? 40.149 -22.933 -21.304 1.00 86.56 388 ARG A O 1
ATOM 3156 N N . SER A 1 389 ? 39.269 -21.097 -22.265 1.00 86.00 389 SER A N 1
ATOM 3157 C CA . SER A 1 389 ? 40.489 -20.281 -22.188 1.00 86.00 389 SER A CA 1
ATOM 3158 C C . SER A 1 389 ? 40.670 -19.596 -20.829 1.00 86.00 389 SER A C 1
ATOM 3160 O O . SER A 1 389 ? 41.792 -19.498 -20.334 1.00 86.00 389 SER A O 1
ATOM 3162 N N . LYS A 1 390 ? 39.573 -19.164 -20.198 1.00 87.12 390 LYS A N 1
ATOM 3163 C CA . LYS A 1 390 ? 39.521 -18.512 -18.885 1.00 87.12 390 LYS A CA 1
ATOM 3164 C C . LYS A 1 390 ? 38.466 -19.210 -18.008 1.00 87.12 390 LYS A C 1
ATOM 3166 O O . LYS A 1 390 ? 37.291 -18.838 -18.044 1.00 87.12 390 LYS A O 1
ATOM 3171 N N . PRO A 1 391 ? 38.842 -20.235 -17.225 1.00 82.56 391 PRO A N 1
ATOM 3172 C CA . PRO A 1 391 ? 37.899 -20.913 -16.343 1.00 82.56 391 PRO A CA 1
ATOM 3173 C C . PRO A 1 391 ? 37.496 -20.020 -15.158 1.00 82.56 391 PRO A C 1
ATOM 3175 O O . PRO A 1 391 ? 38.252 -19.141 -14.746 1.00 82.56 391 PRO A O 1
ATOM 3178 N N . LEU A 1 392 ? 36.333 -20.302 -14.555 1.00 84.44 392 LEU A N 1
ATOM 3179 C CA . LEU A 1 392 ? 35.853 -19.678 -13.311 1.00 84.44 392 LEU A CA 1
ATOM 3180 C C . LEU A 1 392 ? 35.520 -18.176 -13.421 1.00 84.44 392 LEU A C 1
ATOM 3182 O O . LEU A 1 392 ? 35.792 -17.403 -12.498 1.00 84.44 392 LEU A O 1
ATOM 3186 N N . LEU A 1 393 ? 34.887 -17.775 -14.524 1.00 86.75 393 LEU A N 1
ATOM 3187 C CA . LEU A 1 393 ? 34.361 -16.421 -14.711 1.00 86.75 393 LEU A CA 1
ATOM 3188 C C . LEU A 1 393 ? 32.951 -16.275 -14.130 1.00 86.75 393 LEU A C 1
ATOM 3190 O O . LEU A 1 393 ? 32.145 -17.203 -14.141 1.00 86.75 393 LEU A O 1
ATOM 3194 N N . THR A 1 394 ? 32.625 -15.087 -13.647 1.00 86.69 394 THR A N 1
ATOM 3195 C CA . THR A 1 394 ? 31.257 -14.690 -13.302 1.00 86.69 394 THR A CA 1
ATOM 3196 C C . THR A 1 394 ? 30.456 -14.353 -14.560 1.00 86.69 394 THR A C 1
ATOM 3198 O O . THR A 1 394 ? 31.012 -14.009 -15.603 1.00 86.69 394 THR A O 1
ATOM 3201 N N . SER A 1 395 ? 29.124 -14.366 -14.462 1.00 83.81 395 SER A N 1
ATOM 3202 C CA . SER A 1 395 ? 28.258 -13.914 -15.563 1.00 83.81 395 SER A CA 1
ATOM 3203 C C . SER A 1 395 ? 28.569 -12.477 -16.005 1.00 83.81 395 SER A C 1
ATOM 3205 O O . SER A 1 395 ? 28.447 -12.165 -17.185 1.00 83.81 395 SER A O 1
ATOM 3207 N N . ARG A 1 396 ? 29.024 -11.616 -15.082 1.00 81.12 396 ARG A N 1
ATOM 3208 C CA . ARG A 1 396 ? 29.435 -10.230 -15.364 1.00 81.12 396 ARG A CA 1
ATOM 3209 C C . ARG A 1 396 ? 30.726 -10.158 -16.178 1.00 81.12 396 ARG A C 1
ATOM 3211 O O . ARG A 1 396 ? 30.795 -9.374 -17.116 1.00 81.12 396 ARG A O 1
ATOM 3218 N N . GLU A 1 397 ? 31.719 -10.976 -15.841 1.00 84.44 397 GLU A N 1
ATOM 3219 C CA . GLU A 1 397 ? 32.989 -11.034 -16.576 1.00 84.44 397 GLU A CA 1
ATOM 3220 C C . GLU A 1 397 ? 32.795 -11.616 -17.982 1.00 84.44 397 GLU A C 1
ATOM 3222 O O . GLU A 1 397 ? 33.364 -11.101 -18.935 1.00 84.44 397 GLU A O 1
ATOM 3227 N N . ILE A 1 398 ? 31.918 -12.615 -18.140 1.00 85.94 398 ILE A N 1
ATOM 3228 C CA . ILE A 1 398 ? 31.571 -13.171 -19.460 1.00 85.94 398 ILE A CA 1
ATOM 3229 C C . ILE A 1 398 ? 30.870 -12.124 -20.337 1.00 85.94 398 ILE A C 1
ATOM 3231 O O . ILE A 1 398 ? 31.168 -12.020 -21.522 1.00 85.94 398 ILE A O 1
ATOM 3235 N N . VAL A 1 399 ? 29.963 -11.328 -19.761 1.00 85.88 399 VAL A N 1
ATOM 3236 C CA . VAL A 1 399 ? 29.308 -10.219 -20.476 1.00 85.88 399 VAL A CA 1
ATOM 3237 C C . VAL A 1 399 ? 30.310 -9.133 -20.873 1.00 85.88 399 VAL A C 1
ATOM 3239 O O . VAL A 1 399 ? 30.172 -8.558 -21.943 1.00 85.88 399 VAL A O 1
ATOM 3242 N N . ALA A 1 400 ? 31.312 -8.852 -20.037 1.00 84.38 400 ALA A N 1
ATOM 3243 C CA . ALA A 1 400 ? 32.339 -7.857 -20.343 1.00 84.38 400 ALA A CA 1
ATOM 3244 C C . ALA A 1 400 ? 33.326 -8.322 -21.430 1.00 84.38 400 ALA A C 1
ATOM 3246 O O . ALA A 1 400 ? 33.859 -7.494 -22.162 1.00 84.38 400 ALA A O 1
ATOM 3247 N N . GLU A 1 401 ? 33.574 -9.629 -21.528 1.00 84.56 401 GLU A N 1
ATOM 3248 C CA . GLU A 1 401 ? 34.519 -10.215 -22.487 1.00 84.56 401 GLU A CA 1
ATOM 3249 C C . GLU A 1 401 ? 33.887 -10.457 -23.872 1.00 84.56 401 GLU A C 1
ATOM 3251 O O . GLU A 1 401 ? 34.579 -10.467 -24.890 1.00 84.56 401 GLU A O 1
ATOM 3256 N N . LEU A 1 402 ? 32.570 -10.672 -23.932 1.00 84.31 402 LEU A N 1
ATOM 3257 C CA . LEU A 1 402 ? 31.866 -10.971 -25.174 1.00 84.31 402 LEU A CA 1
ATOM 3258 C C . LEU A 1 402 ? 31.262 -9.711 -25.792 1.00 84.31 402 LEU A C 1
ATOM 3260 O O . LEU A 1 402 ? 30.335 -9.121 -25.249 1.00 84.31 402 LEU A O 1
ATOM 3264 N N . ASP A 1 403 ? 31.710 -9.377 -27.003 1.00 74.88 403 ASP A N 1
ATOM 3265 C CA . ASP A 1 403 ? 31.058 -8.377 -27.855 1.00 74.88 403 ASP A CA 1
ATOM 3266 C C . ASP A 1 403 ? 29.732 -8.936 -28.412 1.00 74.88 403 ASP A C 1
ATOM 3268 O O . ASP A 1 403 ? 29.677 -9.530 -29.498 1.00 74.88 403 ASP A O 1
ATOM 3272 N N . ALA A 1 404 ? 28.689 -8.912 -27.580 1.00 76.06 404 ALA A N 1
ATOM 3273 C CA . ALA A 1 404 ? 27.315 -9.279 -27.903 1.00 76.06 404 ALA A CA 1
ATOM 3274 C C . ALA A 1 404 ? 26.330 -8.620 -26.920 1.00 76.06 404 ALA A C 1
ATOM 3276 O O . ALA A 1 404 ? 26.696 -8.164 -25.840 1.00 76.06 404 ALA A O 1
ATOM 3277 N N . ASP A 1 405 ? 25.049 -8.585 -27.293 1.00 79.19 405 ASP A N 1
ATOM 3278 C CA . ASP A 1 405 ? 23.990 -8.045 -26.441 1.00 79.19 405 ASP A CA 1
ATOM 3279 C C . ASP A 1 405 ? 23.895 -8.805 -25.101 1.00 79.19 405 ASP A C 1
ATOM 3281 O O . ASP A 1 405 ? 23.747 -10.032 -25.066 1.00 79.19 405 ASP A O 1
ATOM 3285 N N . THR A 1 406 ? 23.940 -8.058 -23.994 1.00 75.50 406 THR A N 1
ATOM 3286 C CA . THR A 1 406 ? 23.927 -8.587 -22.622 1.00 75.50 406 THR A CA 1
ATOM 3287 C C . THR A 1 406 ? 22.753 -9.524 -22.366 1.00 75.50 406 THR A C 1
ATOM 3289 O O . THR A 1 406 ? 22.919 -10.565 -21.729 1.00 75.50 406 THR A O 1
ATOM 3292 N N . GLN A 1 407 ? 21.562 -9.189 -22.870 1.00 74.00 407 GLN A N 1
ATOM 3293 C CA . GLN A 1 407 ? 20.373 -10.013 -22.663 1.00 74.00 407 GLN A CA 1
ATOM 3294 C C . GLN A 1 407 ? 20.514 -11.359 -23.378 1.00 74.00 407 GLN A C 1
ATOM 3296 O O . GLN A 1 407 ? 20.148 -12.400 -22.828 1.00 74.00 407 GLN A O 1
ATOM 3301 N N . THR A 1 408 ? 21.099 -11.351 -24.573 1.00 74.81 408 THR A N 1
ATOM 3302 C CA . THR A 1 408 ? 21.372 -12.554 -25.359 1.00 74.81 408 THR A CA 1
ATOM 3303 C C . THR A 1 408 ? 22.414 -13.445 -24.676 1.00 74.81 408 THR A C 1
ATOM 3305 O O . THR A 1 408 ? 22.210 -14.657 -24.583 1.00 74.81 408 THR A O 1
ATOM 3308 N N . ILE A 1 409 ? 23.484 -12.865 -24.119 1.00 82.44 409 ILE A N 1
ATOM 3309 C CA . ILE A 1 409 ? 24.510 -13.605 -23.361 1.00 82.44 409 ILE A CA 1
ATOM 3310 C C . ILE A 1 409 ? 23.901 -14.240 -22.106 1.00 82.44 409 ILE A C 1
ATOM 3312 O O . ILE A 1 409 ? 24.069 -15.437 -21.886 1.00 82.44 409 ILE A O 1
ATOM 3316 N N . LEU A 1 410 ? 23.151 -13.476 -21.304 1.00 80.94 410 LEU A N 1
ATOM 3317 C CA . LEU A 1 410 ? 22.535 -13.981 -20.071 1.00 80.94 410 LEU A CA 1
ATOM 3318 C C . LEU A 1 410 ? 21.495 -15.073 -20.349 1.00 80.94 410 LEU A C 1
ATOM 3320 O O . LEU A 1 410 ? 21.449 -16.074 -19.636 1.00 80.94 410 LEU A O 1
ATOM 3324 N N . THR A 1 411 ? 20.703 -14.918 -21.412 1.00 77.06 411 THR A N 1
ATOM 3325 C CA . THR A 1 411 ? 19.728 -15.936 -21.836 1.00 77.06 411 THR A CA 1
ATOM 3326 C C . THR A 1 411 ? 20.439 -17.209 -22.306 1.00 77.06 411 THR A C 1
ATOM 3328 O O . THR A 1 411 ? 20.026 -18.314 -21.959 1.00 77.06 411 THR A O 1
ATOM 3331 N N . THR A 1 412 ? 21.550 -17.066 -23.035 1.00 81.94 412 THR A N 1
ATOM 3332 C CA . THR A 1 412 ? 22.376 -18.199 -23.482 1.00 81.94 412 THR A CA 1
ATOM 3333 C C . THR A 1 412 ? 23.041 -18.907 -22.299 1.00 81.94 412 THR A C 1
ATOM 3335 O O . THR A 1 412 ? 23.021 -20.133 -22.239 1.00 81.94 412 THR A O 1
ATOM 3338 N N . LEU A 1 413 ? 23.566 -18.160 -21.320 1.00 83.81 413 LEU A N 1
ATOM 3339 C CA . LEU A 1 413 ? 24.116 -18.708 -20.076 1.00 83.81 413 LEU A CA 1
ATOM 3340 C C . LEU A 1 413 ? 23.065 -19.486 -19.281 1.00 83.81 413 LEU A C 1
ATOM 3342 O O . LEU A 1 413 ? 23.349 -20.593 -18.830 1.00 83.81 413 LEU A O 1
ATOM 3346 N N . GLN A 1 414 ? 21.850 -18.947 -19.151 1.00 80.94 414 GLN A N 1
ATOM 3347 C CA . GLN A 1 414 ? 20.748 -19.649 -18.493 1.00 80.94 414 GLN A CA 1
ATOM 3348 C C . GLN A 1 414 ? 20.435 -20.972 -19.201 1.00 80.94 414 GLN A C 1
ATOM 3350 O O . GLN A 1 414 ? 20.339 -22.006 -18.550 1.00 80.94 414 GLN A O 1
ATOM 3355 N N . LEU A 1 415 ? 20.358 -20.971 -20.534 1.00 77.75 415 LEU A N 1
ATOM 3356 C CA . LEU A 1 415 ? 20.078 -22.186 -21.298 1.00 77.75 415 LEU A CA 1
ATOM 3357 C C . LEU A 1 415 ? 21.231 -23.208 -21.219 1.00 77.75 415 LEU A C 1
ATOM 3359 O O . LEU A 1 415 ? 20.994 -24.415 -21.192 1.00 77.75 415 LEU A O 1
ATOM 3363 N N . LEU A 1 416 ? 22.486 -22.757 -21.141 1.00 82.12 416 LEU A N 1
ATOM 3364 C CA . LEU A 1 416 ? 23.646 -23.632 -20.922 1.00 82.12 416 LEU A CA 1
ATOM 3365 C C . LEU A 1 416 ? 23.663 -24.249 -19.510 1.00 82.12 416 LEU A C 1
ATOM 3367 O O . LEU A 1 416 ? 24.091 -25.397 -19.365 1.00 82.12 416 LEU A O 1
ATOM 3371 N N . LEU A 1 417 ? 23.188 -23.517 -18.494 1.00 82.00 417 LEU A N 1
ATOM 3372 C CA . LEU A 1 417 ? 22.977 -24.033 -17.136 1.00 82.00 417 LEU A CA 1
ATOM 3373 C C . LEU A 1 417 ? 21.850 -25.074 -17.119 1.00 82.00 417 LEU A C 1
ATOM 3375 O O . LEU A 1 417 ? 22.040 -26.172 -16.602 1.00 82.00 417 LEU A O 1
ATOM 3379 N N . ASP A 1 418 ? 20.716 -24.764 -17.752 1.00 74.31 418 ASP A N 1
ATOM 3380 C CA . ASP A 1 418 ? 19.546 -25.649 -17.814 1.00 74.31 418 ASP A CA 1
ATOM 3381 C C . ASP A 1 418 ? 19.843 -26.945 -18.596 1.00 74.31 418 ASP A C 1
ATOM 3383 O O . ASP A 1 418 ? 19.337 -28.014 -18.262 1.00 74.31 418 ASP A O 1
ATOM 3387 N N . THR A 1 419 ? 20.704 -26.873 -19.619 1.00 78.00 419 THR A N 1
ATOM 3388 C CA . THR A 1 419 ? 21.163 -28.044 -20.396 1.00 78.00 419 THR A CA 1
ATOM 3389 C C . THR A 1 419 ? 22.332 -28.793 -19.750 1.00 78.00 419 THR A C 1
ATOM 3391 O O . THR A 1 419 ? 22.788 -29.797 -20.298 1.00 78.00 419 THR A O 1
ATOM 3394 N N . GLY A 1 420 ? 22.836 -28.325 -18.603 1.00 79.69 420 GLY A N 1
ATOM 3395 C CA . GLY A 1 420 ? 23.901 -28.983 -17.845 1.00 79.69 420 GLY A CA 1
ATOM 3396 C C . GLY A 1 420 ? 25.289 -28.930 -18.492 1.00 79.69 420 GLY A C 1
ATOM 3397 O O . GLY A 1 420 ? 26.167 -29.695 -18.099 1.00 79.69 420 GLY A O 1
ATOM 3398 N N . LYS A 1 421 ? 25.517 -28.049 -19.477 1.00 81.81 421 LYS A N 1
ATOM 3399 C CA . LYS A 1 421 ? 26.840 -27.873 -20.110 1.00 81.81 421 LYS A CA 1
ATOM 3400 C C . LYS A 1 421 ? 27.804 -27.058 -19.243 1.00 81.81 421 LYS A C 1
ATOM 3402 O O . LYS A 1 421 ? 29.021 -27.219 -19.348 1.00 81.81 421 LYS A O 1
ATOM 3407 N N . ILE A 1 422 ? 27.262 -26.190 -18.393 1.00 87.62 422 ILE A N 1
ATOM 3408 C CA . ILE A 1 422 ? 27.997 -25.371 -17.423 1.00 87.62 422 ILE A CA 1
ATOM 3409 C C . ILE A 1 422 ? 27.313 -25.457 -16.056 1.00 87.62 422 ILE A C 1
ATOM 3411 O O . ILE A 1 422 ? 26.134 -25.796 -15.973 1.00 87.62 422 ILE A O 1
ATOM 3415 N N . ARG A 1 423 ? 28.037 -25.144 -14.981 1.00 86.88 423 ARG A N 1
ATOM 3416 C CA . ARG A 1 423 ? 27.490 -25.082 -13.618 1.00 86.88 423 ARG A CA 1
ATOM 3417 C C . ARG A 1 423 ? 28.057 -23.901 -12.838 1.00 86.88 423 ARG A C 1
ATOM 3419 O O . ARG A 1 423 ? 29.125 -23.390 -13.167 1.00 86.88 423 ARG A O 1
ATOM 3426 N N . LEU A 1 424 ? 27.335 -23.488 -11.800 1.00 87.00 424 LEU A N 1
ATOM 3427 C CA . LEU A 1 424 ? 27.791 -22.488 -10.836 1.00 87.00 424 LEU A CA 1
ATOM 3428 C C . LEU A 1 424 ? 28.433 -23.181 -9.634 1.00 87.00 424 LEU A C 1
ATOM 3430 O O . LEU A 1 424 ? 27.863 -24.121 -9.081 1.00 87.00 424 LEU A O 1
ATOM 3434 N N . ASN A 1 425 ? 29.601 -22.700 -9.220 1.00 83.19 425 ASN A N 1
ATOM 3435 C CA . ASN A 1 425 ? 30.242 -23.140 -7.986 1.00 83.19 425 ASN A CA 1
ATOM 3436 C C . ASN A 1 425 ? 29.766 -22.320 -6.767 1.00 83.19 425 ASN A C 1
ATOM 3438 O O . ASN A 1 425 ? 28.986 -21.373 -6.890 1.00 83.19 425 ASN A O 1
ATOM 3442 N N . SER A 1 426 ? 30.275 -22.654 -5.578 1.00 77.88 426 SER A N 1
ATOM 3443 C CA . SER A 1 426 ? 29.944 -21.989 -4.305 1.00 77.88 426 SER A CA 1
ATOM 3444 C C . SER A 1 426 ? 30.337 -20.506 -4.224 1.00 77.88 426 SER A C 1
ATOM 3446 O O . SER A 1 426 ? 29.931 -19.820 -3.292 1.00 77.88 426 SER A O 1
ATOM 3448 N N . GLN A 1 427 ? 31.108 -20.000 -5.188 1.00 79.06 427 GLN A N 1
ATOM 3449 C CA . GLN A 1 427 ? 31.523 -18.599 -5.297 1.00 79.06 427 GLN A CA 1
ATOM 3450 C C . GLN A 1 427 ? 30.801 -17.864 -6.442 1.00 79.06 427 GLN A C 1
ATOM 3452 O O . GLN A 1 427 ? 31.248 -16.799 -6.862 1.00 79.06 427 GLN A O 1
ATOM 3457 N N . HIS A 1 428 ? 29.709 -18.431 -6.972 1.00 78.44 428 HIS A N 1
ATOM 3458 C CA . HIS A 1 428 ? 28.952 -17.904 -8.117 1.00 78.44 428 HIS A CA 1
ATOM 3459 C C . HIS A 1 428 ? 29.777 -17.733 -9.405 1.00 78.44 428 HIS A C 1
ATOM 3461 O O . HIS A 1 428 ? 29.436 -16.929 -10.277 1.00 78.44 428 HIS A O 1
ATOM 3467 N N . LYS A 1 429 ? 30.854 -18.511 -9.548 1.00 85.56 429 LYS A N 1
ATOM 3468 C CA . LYS A 1 429 ? 31.661 -18.583 -10.768 1.00 85.56 429 LYS A CA 1
ATOM 3469 C C . LYS A 1 429 ? 31.201 -19.753 -11.630 1.00 85.56 429 LYS A C 1
ATOM 3471 O O . LYS A 1 429 ? 30.797 -20.796 -11.115 1.00 85.56 429 LYS A O 1
ATOM 3476 N N . ILE A 1 430 ? 31.243 -19.552 -12.940 1.00 87.75 430 ILE A N 1
ATOM 3477 C CA . ILE A 1 430 ? 30.771 -20.489 -13.954 1.00 87.75 430 ILE A CA 1
ATOM 3478 C C . ILE A 1 430 ? 31.931 -21.391 -14.372 1.00 87.75 430 ILE A C 1
ATOM 3480 O O . ILE A 1 430 ? 33.017 -20.918 -14.716 1.00 87.75 430 ILE A O 1
ATOM 3484 N N . GLU A 1 431 ? 31.692 -22.698 -14.366 1.00 87.75 431 GLU A N 1
ATOM 3485 C CA . GLU A 1 431 ? 32.644 -23.707 -14.822 1.00 87.75 431 GLU A CA 1
ATOM 3486 C C . GLU A 1 431 ? 32.005 -24.694 -15.801 1.00 87.75 431 GLU A C 1
ATOM 3488 O O . GLU A 1 431 ? 30.804 -24.972 -15.748 1.00 87.75 431 GLU A O 1
ATOM 3493 N N . LEU A 1 432 ? 32.824 -25.214 -16.718 1.00 86.88 432 LEU A N 1
ATOM 3494 C CA . LEU A 1 432 ? 32.412 -26.225 -17.688 1.00 86.88 432 LEU A CA 1
ATOM 3495 C C . LEU A 1 432 ? 32.157 -27.557 -16.983 1.00 86.88 432 LEU A C 1
ATOM 3497 O O . LEU A 1 432 ? 32.959 -28.012 -16.165 1.00 86.88 432 LEU A O 1
ATOM 3501 N N . VAL A 1 433 ? 31.068 -28.224 -17.353 1.00 83.12 433 VAL A N 1
ATOM 3502 C CA . VAL A 1 433 ? 30.814 -29.598 -16.922 1.00 83.12 433 VAL A CA 1
ATOM 3503 C C . VAL A 1 433 ? 31.551 -30.524 -17.889 1.00 83.12 433 VAL A C 1
ATOM 3505 O O . VAL A 1 433 ? 31.077 -30.807 -18.987 1.00 83.12 433 VAL A O 1
ATOM 3508 N N . ASN A 1 434 ? 32.749 -30.976 -17.508 1.00 62.97 434 ASN A N 1
ATOM 3509 C CA . ASN A 1 434 ? 33.493 -31.962 -18.292 1.00 62.97 434 ASN A CA 1
ATOM 3510 C C . ASN A 1 434 ? 32.723 -33.290 -18.296 1.00 62.97 434 ASN A C 1
ATOM 3512 O O . ASN A 1 434 ? 32.651 -33.981 -17.279 1.00 62.97 434 ASN A O 1
ATOM 3516 N N . GLY A 1 435 ? 32.139 -33.643 -19.440 1.00 45.69 435 GLY A N 1
ATOM 3517 C CA . GLY A 1 435 ? 31.423 -34.901 -19.606 1.00 45.69 435 GLY A CA 1
ATOM 3518 C C . GLY A 1 435 ? 32.337 -36.105 -19.372 1.00 45.69 435 GLY A C 1
ATOM 3519 O O . GLY A 1 435 ? 33.238 -36.370 -20.166 1.00 45.69 435 GLY A O 1
ATOM 3520 N N . LYS A 1 436 ? 32.059 -36.892 -18.328 1.00 32.53 436 LYS A N 1
ATOM 3521 C CA . LYS A 1 436 ? 32.195 -38.346 -18.448 1.00 32.53 436 LYS A CA 1
ATOM 3522 C C . LYS A 1 436 ? 30.971 -38.834 -19.221 1.00 32.53 436 LYS A C 1
ATOM 3524 O O . LYS A 1 436 ? 29.849 -38.493 -18.859 1.00 32.53 436 LYS A O 1
ATOM 3529 N N . ARG A 1 437 ? 31.221 -39.580 -20.302 1.00 32.53 437 ARG A N 1
ATOM 3530 C CA . ARG A 1 437 ? 30.213 -40.361 -21.033 1.00 32.53 437 ARG A CA 1
ATOM 3531 C C . ARG A 1 437 ? 29.362 -41.146 -20.026 1.00 32.53 437 ARG A C 1
ATOM 3533 O O . ARG A 1 437 ? 29.943 -41.834 -19.187 1.00 32.53 437 ARG A O 1
ATOM 3540 N N . TYR A 1 438 ? 28.042 -41.015 -20.124 1.00 30.33 438 TYR A N 1
ATOM 3541 C CA . TYR A 1 438 ? 27.133 -42.091 -19.734 1.00 30.33 438 TYR A CA 1
ATOM 3542 C C . TYR A 1 438 ? 27.048 -43.084 -20.886 1.00 30.33 438 TYR A C 1
ATOM 3544 O O . TYR A 1 438 ? 27.058 -42.608 -22.049 1.00 30.33 438 TYR A O 1
#

Nearest PDB structures (foldseek):
  4tmu-assembly1_A  TM=6.342E-01  e=5.055E-15  Cronobacter sakazakii ATCC BAA-894
  1oyw-assembly1_A  TM=6.328E-01  e=1.092E-13  Escherichia coli
  7zml-assembly2_B  TM=7.738E-01  e=2.238E-11  Homo sapiens
  7liu-assembly1_B  TM=8.978E-01  e=1.231E-08  Homo sapiens
  6jtz-assembly1_B  TM=4.732E-01  e=5.086E-12  Homo sapiens

Sequence (438 aa):
SLVRNNISLNVIYGEDSYYHLRSILNKHISPSIIYINNRRKVKEVCNYLNNKEFKASFYHGGLSSGEKATAYESWMFEKTPIMVATTAFGMGIDKNNVGLIIHFDLPYSLENYVQESGRAGRNGANAFSYIFANPTNKIELKEQALRGSFTTAMVKEVYKKLNQFFQVSYGELPDKNFQLNLNEFCTHYNLKSLPTYNILKLLEKEQVIFLDEDLNRKSTILFTETPQKVLEYSEKTNSTILKLVLRSYGGVFEQHVTINEVTLANKIQLKETDIKHALQNFAKDGILEYHQNKNSVLLKFLVPREDDLTVNKFSKDIKQLNNVKEEKINAVIDFVNNKTVCRNIVLLSYFDEETSVKCNNCDVCLQKENISKDKFHSIADRILETLRSKPLLTSREIVAELDADTQTILTTLQLLLDTGKIRLNSQHKIELVNGKRY

Solvent-accessible surface area (backbone atoms only — not comparable to full-atom values): 24323 Å² total; per-residue (Å²): 123,97,70,63,89,45,50,27,49,36,73,47,76,52,86,60,57,69,58,52,51,51,55,50,53,74,72,49,91,48,35,28,42,35,37,30,88,45,72,66,54,24,53,52,52,25,52,53,36,43,78,68,74,40,54,47,34,56,40,44,82,88,53,54,73,67,56,49,50,53,37,49,50,33,36,76,73,50,74,17,33,30,36,21,17,27,76,71,54,64,75,83,74,85,59,47,68,25,28,34,29,32,27,71,34,65,60,80,23,58,67,54,42,49,63,56,45,64,45,32,25,65,70,65,46,75,14,41,29,39,37,44,43,40,74,64,45,54,50,53,52,54,54,53,57,51,65,78,52,70,50,67,67,56,47,37,50,53,54,44,50,52,34,58,75,71,66,58,50,83,68,41,62,62,96,57,80,40,79,44,37,59,68,60,56,20,62,76,69,76,48,59,60,69,56,51,50,55,44,51,51,48,37,33,74,70,55,43,31,44,72,52,73,67,85,75,60,55,27,29,36,26,36,72,48,56,74,67,58,53,50,53,50,29,60,76,68,63,36,64,65,56,55,48,47,68,73,73,45,79,60,34,71,82,41,77,30,77,51,57,55,63,63,55,13,63,76,73,76,51,53,47,67,57,48,53,52,49,50,52,47,39,30,75,71,57,48,26,51,65,50,75,53,74,76,49,31,42,35,34,61,65,49,52,37,46,56,62,63,61,48,56,77,52,39,65,56,48,52,51,56,47,48,55,53,49,52,33,43,49,51,37,51,48,62,63,70,54,72,79,62,37,61,66,39,56,53,34,50,74,71,78,38,88,64,90,73,73,77,73,54,23,49,47,41,45,63,70,65,72,55,54,71,68,62,47,52,56,51,46,53,51,52,54,51,48,44,71,77,47,66,61,39,35,74,66,55,52,49,72,71,43,98,62,60,59,68,59,51,53,53,45,51,51,51,34,43,76,70,55,52,30,44,71,50,101,81,62,22,40,38,75,51,80,78,74,86,128

pLDDT: mean 87.96, std 10.41, range [30.33, 98.19]

Mean predicted aligned error: 14.72 Å

Foldseek 3Di:
DLDDLLEAEEEDEDDCLVVVVVVVCVVDVFQEEEEDADPVVLVVSQVVCVVVVQQEDEDEPPDDPVSNVVRLVCCLVPVRSYYRYYLVVLPDDDDQTHAEYEYSAFDLFLVSVSSRSVNHNNVVHRHYYYYYDYPVSLVVSVVVLVLLADALVRLLVLLVLVCVVVVADAQDFDPDKDWDDLVVSCVVVVHDSPNSVSSVVVCCVLQQKPWAPCVVPAKWKAFPDDPVVLVVVCVVVVDPLSVLCVVPDPCRHPDIDGDDLVVSCVVVVHDSVVSVVVRVVCVVVNGMDIGHDPSIIIMGGRGGHPSSVSSVVCNVVSVVVSVVSVVRSVLSVVLSVDQADASVQSSCVVVVHHDPDHSCRYPSNVLVVPDPVVLLVVLLVVLVVCCVVPPFAALVVSLVVDPDDSVSSVSSVVVCCVVQQWDADPVRTIHGDDDDDD